Protein AF-0000000074845805 (afdb_homodimer)

Structure (mmCIF, N/CA/C/O backbone):
data_AF-0000000074845805-model_v1
#
loop_
_entity.id
_entity.type
_entity.pdbx_description
1 polymer 'Ubiquitin-associated and SH3 domain-containing protein B'
#
loop_
_atom_site.group_PDB
_atom_site.id
_atom_site.type_symbol
_atom_site.label_atom_id
_atom_site.label_alt_id
_atom_site.label_comp_id
_atom_site.label_asym_id
_atom_site.label_entity_id
_atom_site.label_seq_id
_atom_site.pdbx_PDB_ins_code
_atom_site.Cartn_x
_atom_site.Cartn_y
_atom_site.Cartn_z
_atom_site.occupancy
_atom_site.B_iso_or_equiv
_atom_site.auth_seq_id
_atom_site.auth_comp_id
_atom_site.auth_asym_id
_atom_site.auth_atom_id
_atom_site.pdbx_PDB_model_num
ATOM 1 N N . MET A 1 1 ? 52.688 -6.414 13.734 1 23 1 MET A N 1
ATOM 2 C CA . MET A 1 1 ? 52.406 -7.195 12.531 1 23 1 MET A CA 1
ATOM 3 C C . MET A 1 1 ? 51.062 -6.77 11.922 1 23 1 MET A C 1
ATOM 5 O O . MET A 1 1 ? 50.031 -6.793 12.594 1 23 1 MET A O 1
ATOM 9 N N . ALA A 1 2 ? 51.062 -5.871 10.914 1 24.7 2 ALA A N 1
ATOM 10 C CA . ALA A 1 2 ? 50.094 -5.07 10.156 1 24.7 2 ALA A CA 1
ATOM 11 C C . ALA A 1 2 ? 49.094 -5.961 9.438 1 24.7 2 ALA A C 1
ATOM 13 O O . ALA A 1 2 ? 49.438 -6.668 8.492 1 24.7 2 ALA A O 1
ATOM 14 N N . GLU A 1 3 ? 48.219 -6.641 10.156 1 24.05 3 GLU A N 1
ATOM 15 C CA . GLU A 1 3 ? 47.344 -7.613 9.516 1 24.05 3 GLU A CA 1
ATOM 16 C C . GLU A 1 3 ? 46.625 -7.004 8.32 1 24.05 3 GLU A C 1
ATOM 18 O O . GLU A 1 3 ? 46 -5.941 8.43 1 24.05 3 GLU A O 1
ATOM 23 N N . LYS A 1 4 ? 47.094 -7.332 7.105 1 28.72 4 LYS A N 1
ATOM 24 C CA . LYS A 1 4 ? 46.656 -7.016 5.75 1 28.72 4 LYS A CA 1
ATOM 25 C C . LYS A 1 4 ? 45.125 -7.188 5.613 1 28.72 4 LYS A C 1
ATOM 27 O O . LYS A 1 4 ? 44.594 -8.219 6.004 1 28.72 4 LYS A O 1
ATOM 32 N N . HIS A 1 5 ? 44.406 -6.055 5.574 1 28.42 5 HIS A N 1
ATOM 33 C CA . HIS A 1 5 ? 42.969 -5.891 5.316 1 28.42 5 HIS A CA 1
ATOM 34 C C . HIS A 1 5 ? 42.531 -6.727 4.121 1 28.42 5 HIS A C 1
ATOM 36 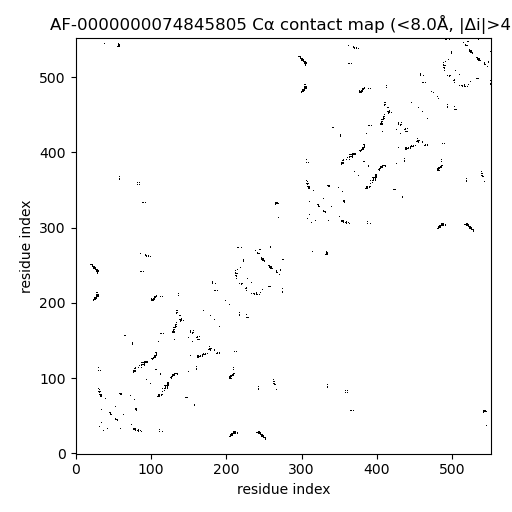O O . HIS A 1 5 ? 43.031 -6.547 3.012 1 28.42 5 HIS A O 1
ATOM 42 N N . ARG A 1 6 ? 42.219 -7.996 4.27 1 29.64 6 ARG A N 1
ATOM 43 C CA . ARG A 1 6 ? 41.688 -8.875 3.242 1 29.64 6 ARG A CA 1
ATOM 44 C C . ARG A 1 6 ? 40.625 -8.156 2.398 1 29.64 6 ARG A C 1
ATOM 46 O O . ARG A 1 6 ? 39.781 -7.449 2.934 1 29.64 6 ARG A O 1
ATOM 53 N N . SER A 1 7 ? 41 -7.906 1.123 1 31.53 7 SER A N 1
ATOM 54 C CA . SER A 1 7 ? 40.219 -7.328 0.02 1 31.53 7 SER A CA 1
ATOM 55 C C . SER A 1 7 ? 38.844 -7.949 -0.075 1 31.53 7 SER A C 1
ATOM 57 O O . SER A 1 7 ? 38.688 -9.156 0.099 1 31.53 7 SER A O 1
ATOM 59 N N . PRO A 1 8 ? 37.781 -7.215 0.299 1 30.41 8 PRO A N 1
ATOM 60 C CA . PRO A 1 8 ? 36.469 -7.793 0.165 1 30.41 8 PRO A CA 1
ATOM 61 C C . PRO A 1 8 ? 36.25 -8.531 -1.159 1 30.41 8 PRO A C 1
ATOM 63 O O . PRO A 1 8 ? 36.625 -8.016 -2.215 1 30.41 8 PRO A O 1
ATOM 66 N N . GLN A 1 9 ? 36.375 -9.828 -1.176 1 26.66 9 GLN A N 1
ATOM 67 C CA . GLN A 1 9 ? 36.094 -10.688 -2.314 1 26.66 9 GLN A CA 1
ATOM 68 C C . GLN A 1 9 ? 34.875 -10.18 -3.084 1 26.66 9 GLN A C 1
ATOM 70 O O . GLN A 1 9 ? 33.812 -9.938 -2.494 1 26.66 9 GLN A O 1
ATOM 75 N N . LYS A 1 10 ? 35.031 -9.469 -4.203 1 30.22 10 LYS A N 1
ATOM 76 C CA . LYS A 1 10 ? 34.062 -9.195 -5.258 1 30.22 10 LYS A CA 1
ATOM 77 C C . LYS A 1 10 ? 33.094 -10.352 -5.426 1 30.22 10 LYS A C 1
ATOM 79 O O . LYS A 1 10 ? 33.5 -11.492 -5.629 1 30.22 10 LYS A O 1
ATOM 84 N N . GLU A 1 11 ? 31.984 -10.25 -4.727 1 29.97 11 GLU A N 1
ATOM 85 C CA . GLU A 1 11 ? 30.891 -11.203 -4.918 1 29.97 11 GLU A CA 1
ATOM 86 C C . GLU A 1 11 ? 30.781 -11.617 -6.383 1 29.97 11 GLU A C 1
ATOM 88 O O . GLU A 1 11 ? 30.75 -10.773 -7.277 1 29.97 11 GLU A O 1
ATOM 93 N N . SER A 1 12 ? 31.344 -12.719 -6.762 1 31.17 12 SER A N 1
ATOM 94 C CA . SER A 1 12 ? 31.344 -13.43 -8.031 1 31.17 12 SER A CA 1
ATOM 95 C C . SER A 1 12 ? 30 -13.297 -8.742 1 31.17 12 SER A C 1
ATOM 97 O O . SER A 1 12 ? 28.969 -13.648 -8.188 1 31.17 12 SER A O 1
ATOM 99 N N . GLU A 1 13 ? 29.812 -12.203 -9.422 1 34.84 13 GLU A N 1
ATOM 100 C CA . GLU A 1 13 ? 28.812 -12.312 -10.477 1 34.84 13 GLU A CA 1
ATOM 101 C C . GLU A 1 13 ? 28.875 -13.68 -11.156 1 34.84 13 GLU A C 1
ATOM 103 O O . GLU A 1 13 ? 29.891 -14.031 -11.758 1 34.84 13 GLU A O 1
ATOM 108 N N . THR A 1 14 ? 28.391 -14.641 -10.547 1 31.14 14 THR A N 1
ATOM 109 C CA . THR A 1 14 ? 28.375 -15.93 -11.234 1 31.14 14 THR A CA 1
ATOM 110 C C . THR A 1 14 ? 28.047 -15.742 -12.711 1 31.14 14 THR A C 1
ATOM 112 O O . THR A 1 14 ? 26.859 -15.688 -13.086 1 31.14 14 THR A O 1
ATOM 115 N N . LYS A 1 15 ? 28.672 -14.789 -13.375 1 34.59 15 LYS A N 1
ATOM 116 C CA . LYS A 1 15 ? 28.609 -14.898 -14.828 1 34.59 15 LYS A CA 1
ATOM 117 C C . LYS A 1 15 ? 28.938 -16.328 -15.281 1 34.59 15 LYS A C 1
ATOM 119 O O . LYS A 1 15 ? 30 -16.859 -14.945 1 34.59 15 LYS A O 1
ATOM 124 N N . THR A 1 16 ? 27.969 -17.188 -15.297 1 34.25 16 THR A N 1
ATOM 125 C CA . THR A 1 16 ? 28.422 -18.391 -15.984 1 34.25 16 THR A CA 1
ATOM 126 C C . THR A 1 16 ? 29.172 -18.031 -17.266 1 34.25 16 THR A C 1
ATOM 128 O O . THR A 1 16 ? 28.938 -16.969 -17.859 1 34.25 16 THR A O 1
ATOM 131 N N . GLU A 1 17 ? 30.281 -18.453 -17.531 1 35.81 17 GLU A N 1
ATOM 132 C CA . GLU A 1 17 ? 31.125 -18.234 -18.688 1 35.81 17 GLU A CA 1
ATOM 133 C C . GLU A 1 17 ? 30.297 -18.016 -19.953 1 35.81 17 GLU A C 1
ATOM 135 O O . GLU A 1 17 ? 30.703 -17.266 -20.844 1 35.81 17 GLU A O 1
ATOM 140 N N . ASN A 1 18 ? 29.656 -19.203 -20.547 1 37.12 18 ASN A N 1
ATOM 141 C CA . ASN A 1 18 ? 28.953 -19.109 -21.812 1 37.12 18 ASN A CA 1
ATOM 142 C C . ASN A 1 18 ? 27.688 -18.281 -21.688 1 37.12 18 ASN A C 1
ATOM 144 O O . ASN A 1 18 ? 26.984 -18.328 -20.672 1 37.12 18 ASN A O 1
ATOM 148 N N . GLY A 1 19 ? 27.391 -17.047 -22.219 1 42.91 19 GLY A N 1
ATOM 149 C CA . GLY A 1 19 ? 26.359 -16.047 -22.438 1 42.91 19 GLY A CA 1
ATOM 150 C C . GLY A 1 19 ? 24.953 -16.594 -22.281 1 42.91 19 GLY A C 1
ATOM 151 O O . GLY A 1 19 ? 23.984 -15.891 -22.547 1 42.91 19 GLY A O 1
ATOM 152 N N . ASP A 1 20 ? 24.625 -17.844 -22.641 1 50.69 20 ASP A N 1
ATOM 153 C CA . ASP A 1 20 ? 23.25 -18.312 -22.812 1 50.69 20 ASP A CA 1
ATOM 154 C C . ASP A 1 20 ? 22.531 -18.391 -21.469 1 50.69 20 ASP A C 1
ATOM 156 O O . ASP A 1 20 ? 22.859 -19.234 -20.625 1 50.69 20 ASP A O 1
ATOM 160 N N . ILE A 1 21 ? 22.172 -17.328 -20.891 1 60.56 21 ILE A N 1
ATOM 161 C CA . ILE A 1 21 ? 21.359 -17.406 -19.688 1 60.56 21 ILE A CA 1
ATOM 162 C C . ILE A 1 21 ? 20.234 -18.422 -19.891 1 60.56 21 ILE A C 1
ATOM 164 O O . ILE A 1 21 ? 19.5 -18.344 -20.859 1 60.56 21 ILE A O 1
ATOM 168 N N . GLY A 1 22 ? 20.297 -19.656 -19.266 1 80.5 22 GLY A N 1
ATOM 169 C CA . GLY A 1 22 ? 19.234 -20.656 -19.266 1 80.5 22 GLY A CA 1
ATOM 170 C C . GLY A 1 22 ? 17.875 -20.078 -18.922 1 80.5 22 GLY A C 1
ATOM 171 O O . GLY A 1 22 ? 17.75 -18.875 -18.688 1 80.5 22 GLY A O 1
ATOM 172 N N . ARG A 1 23 ? 16.766 -20.922 -19.156 1 91.38 23 ARG A N 1
ATOM 173 C CA . ARG A 1 23 ? 15.398 -20.547 -18.828 1 91.38 23 ARG A CA 1
ATOM 174 C C . ARG A 1 23 ? 15.25 -20.25 -17.344 1 91.38 23 ARG A C 1
ATOM 176 O O . ARG A 1 23 ? 15.969 -20.828 -16.516 1 91.38 23 ARG A O 1
ATOM 183 N N . ARG A 1 24 ? 14.43 -19.328 -17.047 1 96.44 24 ARG A N 1
ATOM 184 C CA . ARG A 1 24 ? 14.125 -19.016 -15.656 1 96.44 24 ARG A CA 1
ATOM 185 C C . ARG A 1 24 ? 12.664 -19.312 -15.328 1 96.44 24 ARG A C 1
ATOM 187 O O . ARG A 1 24 ? 11.789 -19.094 -16.172 1 96.44 24 ARG A O 1
ATOM 194 N N . LEU A 1 25 ? 12.469 -19.797 -14.18 1 97.94 25 LEU A N 1
ATOM 195 C CA . LEU A 1 25 ? 11.141 -19.969 -13.602 1 97.94 25 LEU A CA 1
ATOM 196 C C . LEU A 1 25 ? 10.945 -19.016 -12.414 1 97.94 25 LEU A C 1
ATOM 198 O O . LEU A 1 25 ? 11.648 -19.125 -11.414 1 97.94 25 LEU A O 1
ATOM 202 N N . PHE A 1 26 ? 10.039 -18.125 -12.602 1 98.75 26 PHE A N 1
ATOM 203 C CA . PHE A 1 26 ? 9.656 -17.234 -11.508 1 98.75 26 PHE A CA 1
ATOM 204 C C . PHE A 1 26 ? 8.398 -17.719 -10.82 1 98.75 26 PHE A C 1
ATOM 206 O O . PHE A 1 26 ? 7.461 -18.188 -11.477 1 98.75 26 PHE A O 1
ATOM 213 N N . VAL A 1 27 ? 8.352 -17.672 -9.516 1 98.81 27 VAL A N 1
ATOM 214 C CA . VAL A 1 27 ? 7.164 -17.953 -8.719 1 98.81 27 VAL A CA 1
ATOM 215 C C . VAL A 1 27 ? 6.863 -16.781 -7.793 1 98.81 27 VAL A C 1
ATOM 217 O O . VAL A 1 27 ? 7.766 -16.25 -7.137 1 98.81 27 VAL A O 1
ATOM 220 N N . MET A 1 28 ? 5.598 -16.406 -7.777 1 98.62 28 MET A N 1
ATOM 221 C CA . MET A 1 28 ? 5.227 -15.211 -7.027 1 98.62 28 MET A CA 1
ATOM 222 C C . MET A 1 28 ? 3.949 -15.445 -6.23 1 98.62 28 MET A C 1
ATOM 224 O O . MET A 1 28 ? 3.014 -16.078 -6.719 1 98.62 28 MET A O 1
ATOM 228 N N . ARG A 1 29 ? 3.922 -14.922 -5.023 1 98.81 29 ARG A N 1
ATOM 229 C CA . ARG A 1 29 ? 2.705 -14.891 -4.219 1 98.81 29 ARG A CA 1
ATOM 230 C C . ARG A 1 29 ? 1.812 -13.719 -4.625 1 98.81 29 ARG A C 1
ATOM 232 O O . ARG A 1 29 ? 2.305 -12.68 -5.059 1 98.81 29 ARG A O 1
ATOM 239 N N . HIS A 1 30 ? 0.556 -13.891 -4.492 1 98.88 30 HIS A N 1
ATOM 240 C CA . HIS A 1 30 ? -0.397 -12.82 -4.762 1 98.88 30 HIS A CA 1
ATOM 241 C C . HIS A 1 30 ? -0.175 -11.633 -3.822 1 98.88 30 HIS A C 1
ATOM 243 O O . HIS A 1 30 ? 0.586 -11.734 -2.857 1 98.88 30 HIS A O 1
ATOM 249 N N . GLY A 1 31 ? -0.845 -10.492 -4.164 1 98.81 31 GLY A N 1
ATOM 250 C CA . GLY A 1 31 ? -0.791 -9.289 -3.352 1 98.81 31 GLY A CA 1
ATOM 251 C C . GLY A 1 31 ? -1.748 -9.328 -2.174 1 98.81 31 GLY A C 1
ATOM 252 O O . GLY A 1 31 ? -2.406 -10.336 -1.931 1 98.81 31 GLY A O 1
ATOM 253 N N . GLU A 1 32 ? -1.884 -8.203 -1.445 1 98.56 32 GLU A N 1
ATOM 254 C CA . GLU A 1 32 ? -2.74 -8.078 -0.27 1 98.56 32 GLU A CA 1
ATOM 255 C C . GLU A 1 32 ? -4.203 -8.336 -0.622 1 98.56 32 GLU A C 1
ATOM 257 O O . GLU A 1 32 ? -4.691 -7.859 -1.647 1 98.56 32 GLU A O 1
ATOM 262 N N . ARG A 1 33 ? -4.809 -9.078 0.199 1 98.44 33 ARG A N 1
ATOM 263 C CA . ARG A 1 33 ? -6.184 -9.477 -0.07 1 98.44 33 ARG A CA 1
ATOM 264 C C . ARG A 1 33 ? -7.145 -8.859 0.942 1 98.44 33 ARG A C 1
ATOM 266 O O . ARG A 1 33 ? -6.766 -8.602 2.086 1 98.44 33 ARG A O 1
ATOM 273 N N . CYS A 1 34 ? -8.352 -8.695 0.605 1 98.12 34 CYS A N 1
ATOM 274 C CA . CYS A 1 34 ? -9.344 -7.945 1.366 1 98.12 34 CYS A CA 1
ATOM 275 C C . CYS A 1 34 ? -9.68 -8.648 2.676 1 98.12 34 CYS A C 1
ATOM 277 O O . CYS A 1 34 ? -9.797 -8.008 3.719 1 98.12 34 CYS A O 1
ATOM 279 N N . ASP A 1 35 ? -9.891 -9.977 2.688 1 97 35 ASP A N 1
ATOM 280 C CA . ASP A 1 35 ? -10.375 -10.68 3.871 1 97 35 ASP A CA 1
ATOM 281 C C . ASP A 1 35 ? -9.336 -10.656 4.988 1 97 35 ASP A C 1
ATOM 283 O O . ASP A 1 35 ? -9.688 -10.719 6.172 1 97 35 ASP A O 1
ATOM 287 N N . PHE A 1 36 ? -8.055 -10.633 4.602 1 96.06 36 PHE A N 1
ATOM 288 C CA . PHE A 1 36 ? -7.012 -10.523 5.613 1 96.06 36 PHE A CA 1
ATOM 289 C C . PHE A 1 36 ? -6.883 -9.078 6.102 1 96.06 36 PHE A C 1
ATOM 291 O O . PHE A 1 36 ? -6.668 -8.836 7.289 1 96.06 36 PHE A O 1
ATOM 298 N N . ALA A 1 37 ? -7.039 -8.117 5.172 1 96.56 37 ALA A N 1
ATOM 299 C CA . ALA A 1 37 ? -6.863 -6.703 5.504 1 96.56 37 ALA A CA 1
ATOM 300 C C . ALA A 1 37 ? -8.031 -6.188 6.344 1 96.56 37 ALA A C 1
ATOM 302 O O . ALA A 1 37 ? -7.844 -5.344 7.223 1 96.56 37 ALA A O 1
ATOM 303 N N . PHE A 1 38 ? -9.25 -6.707 6.121 1 96.69 38 PHE A N 1
ATOM 304 C CA . PHE A 1 38 ? -10.438 -6.098 6.715 1 96.69 38 PHE A CA 1
ATOM 305 C C . PHE A 1 38 ? -11.195 -7.109 7.562 1 96.69 38 PHE A C 1
ATOM 307 O O . PHE A 1 38 ? -12.242 -6.785 8.141 1 96.69 38 PHE A O 1
ATOM 314 N N . GLY A 1 39 ? -10.672 -8.281 7.621 1 94.31 39 GLY A N 1
ATOM 315 C CA . GLY A 1 39 ? -11.352 -9.32 8.375 1 94.31 39 GLY A CA 1
ATOM 316 C C . GLY A 1 39 ? -12.391 -10.07 7.562 1 94.31 39 GLY A C 1
ATOM 317 O O . GLY A 1 39 ? -12.797 -9.609 6.492 1 94.31 39 GLY A O 1
ATOM 318 N N . ARG A 1 40 ? -12.922 -11.133 8.047 1 88.94 40 ARG A N 1
ATOM 319 C CA . ARG A 1 40 ? -13.805 -12.055 7.332 1 88.94 40 ARG A CA 1
ATOM 320 C C . ARG A 1 40 ? -15.18 -11.445 7.125 1 88.94 40 ARG A C 1
ATOM 322 O O . ARG A 1 40 ? -15.93 -11.875 6.242 1 88.94 40 ARG A O 1
ATOM 329 N N . SER A 1 41 ? -15.484 -10.43 7.895 1 92.25 41 SER A N 1
ATOM 330 C CA . SER A 1 41 ? -16.812 -9.82 7.812 1 92.25 41 SER A CA 1
ATOM 331 C C . SER A 1 41 ? -16.844 -8.703 6.785 1 92.25 41 SER A C 1
ATOM 333 O O . SER A 1 41 ? -17.844 -7.988 6.668 1 92.25 41 SER A O 1
ATOM 335 N N . TRP A 1 42 ? -15.781 -8.586 6.012 1 95.38 42 TRP A N 1
ATOM 336 C CA . TRP A 1 42 ? -15.672 -7.449 5.105 1 95.38 42 TRP A CA 1
ATOM 337 C C . TRP A 1 42 ? -16.797 -7.465 4.07 1 95.38 42 TRP A C 1
ATOM 339 O O . TRP A 1 42 ? -17.328 -6.414 3.699 1 95.38 42 TRP A O 1
ATOM 349 N N . VAL A 1 43 ? -17.188 -8.656 3.631 1 95.81 43 VAL A N 1
ATOM 350 C CA . VAL A 1 43 ? -18.219 -8.773 2.613 1 95.81 43 VAL A CA 1
ATOM 351 C C . VAL A 1 43 ? -19.531 -8.203 3.145 1 95.81 43 VAL A C 1
ATOM 353 O O . VAL A 1 43 ? -20.203 -7.441 2.453 1 95.81 43 VAL A O 1
ATOM 356 N N . ASN A 1 44 ? -19.812 -8.531 4.379 1 94.12 44 ASN A N 1
ATOM 357 C CA . ASN A 1 44 ? -21.047 -8.039 4.988 1 94.12 44 ASN A CA 1
ATOM 358 C C . ASN A 1 44 ? -21.016 -6.531 5.191 1 94.12 44 ASN A C 1
ATOM 360 O O . ASN A 1 44 ? -22.062 -5.875 5.18 1 94.12 44 ASN A O 1
ATOM 364 N N . ARG A 1 45 ? -19.922 -6.047 5.312 1 93.31 45 ARG A N 1
ATOM 365 C CA . ARG A 1 45 ? -19.75 -4.613 5.543 1 93.31 45 ARG A CA 1
ATOM 366 C C . ARG A 1 45 ? -19.859 -3.836 4.238 1 93.31 45 ARG A C 1
ATOM 368 O O . ARG A 1 45 ? -20.344 -2.705 4.219 1 93.31 45 ARG A O 1
ATOM 375 N N . CYS A 1 46 ? -19.469 -4.441 3.178 1 96.38 46 CYS A N 1
ATOM 376 C CA . CYS A 1 46 ? -19.328 -3.703 1.928 1 96.38 46 CYS A CA 1
ATOM 377 C C . CYS A 1 46 ? -20.5 -3.959 0.996 1 96.38 46 CYS A C 1
ATOM 379 O O . CYS A 1 46 ? -20.688 -3.234 0.018 1 96.38 46 CYS A O 1
ATOM 381 N N . PHE A 1 47 ? -21.219 -5.031 1.271 1 96.75 47 PHE A N 1
ATOM 382 C CA . PHE A 1 47 ? -22.375 -5.352 0.443 1 96.75 47 PHE A CA 1
ATOM 383 C C . PHE A 1 47 ? -23.656 -5.25 1.25 1 96.75 47 PHE A C 1
ATOM 385 O O . PHE A 1 47 ? -23.703 -5.672 2.408 1 96.75 47 PHE A O 1
ATOM 392 N N . ASP A 1 48 ? -24.719 -4.719 0.607 1 95.06 48 ASP A N 1
ATOM 393 C CA . ASP A 1 48 ? -26.016 -4.719 1.257 1 95.06 48 ASP A CA 1
ATOM 394 C C . ASP A 1 48 ? -26.797 -5.988 0.921 1 95.06 48 ASP A C 1
ATOM 396 O O . ASP A 1 48 ? -26.281 -6.883 0.25 1 95.06 48 ASP A O 1
ATOM 400 N N . ASP A 1 49 ? -27.984 -6.074 1.391 1 91.75 49 ASP A N 1
ATOM 401 C CA . ASP A 1 49 ? -28.781 -7.289 1.254 1 91.75 49 ASP A CA 1
ATOM 402 C C . ASP A 1 49 ? -29.125 -7.559 -0.209 1 91.75 49 ASP A C 1
ATOM 404 O O . ASP A 1 49 ? -29.406 -8.695 -0.589 1 91.75 49 ASP A O 1
ATOM 408 N N . LYS A 1 50 ? -29.125 -6.5 -1.052 1 93.06 50 LYS A N 1
ATOM 409 C CA . LYS A 1 50 ? -29.453 -6.637 -2.467 1 93.06 50 LYS A CA 1
ATOM 410 C C . LYS A 1 50 ? -28.203 -6.949 -3.295 1 93.06 50 LYS A C 1
ATOM 412 O O . LYS A 1 50 ? -28.297 -7.156 -4.508 1 93.06 50 LYS A O 1
ATOM 417 N N . GLY A 1 51 ? -27.031 -6.918 -2.666 1 93.31 51 GLY A N 1
ATOM 418 C CA . GLY A 1 51 ? -25.781 -7.25 -3.35 1 93.31 51 GLY A CA 1
ATOM 419 C C . GLY A 1 51 ? -25.078 -6.039 -3.92 1 93.31 51 GLY A C 1
ATOM 420 O O . GLY A 1 51 ? -24.141 -6.176 -4.711 1 93.31 51 GLY A O 1
ATOM 421 N N . ASN A 1 52 ? -25.578 -4.855 -3.518 1 95.88 52 ASN A N 1
ATOM 422 C CA . ASN A 1 52 ? -24.906 -3.641 -3.973 1 95.88 52 ASN A CA 1
ATOM 423 C C . ASN A 1 52 ? -23.625 -3.381 -3.188 1 95.88 52 ASN A C 1
ATOM 425 O O . ASN A 1 52 ? -23.609 -3.465 -1.957 1 95.88 52 ASN A O 1
ATOM 429 N N . TYR A 1 53 ? -22.641 -3.09 -3.861 1 97.69 53 TYR A N 1
ATOM 430 C CA . TYR A 1 53 ? -21.328 -2.873 -3.277 1 97.69 53 TYR A CA 1
ATOM 431 C C . TYR A 1 53 ? -21.094 -1.398 -2.967 1 97.69 53 TYR A C 1
ATOM 433 O O . TYR A 1 53 ? -21.469 -0.528 -3.76 1 97.69 53 TYR A O 1
ATOM 441 N N . THR A 1 54 ? -20.469 -1.078 -1.797 1 96.56 54 THR A N 1
ATOM 442 C CA . THR A 1 54 ? -20 0.25 -1.428 1 96.56 54 THR A CA 1
ATOM 443 C C . THR A 1 54 ? -18.547 0.192 -0.939 1 96.56 54 THR A C 1
ATOM 445 O O . THR A 1 54 ? -18.219 -0.63 -0.085 1 96.56 54 THR A O 1
ATOM 448 N N . GLN A 1 55 ? -17.766 1.038 -1.521 1 97.19 55 GLN A N 1
ATOM 449 C CA . GLN A 1 55 ? -16.375 1.117 -1.047 1 97.19 55 GLN A CA 1
ATOM 450 C C . GLN A 1 55 ? -16.297 1.826 0.302 1 97.19 55 GLN A C 1
ATOM 452 O O . GLN A 1 55 ? -16.094 3.041 0.359 1 97.19 55 GLN A O 1
ATOM 457 N N . SER A 1 56 ? -16.312 1.141 1.296 1 95.62 56 SER A N 1
ATOM 458 C CA . SER A 1 56 ? -16.391 1.698 2.643 1 95.62 56 SER A CA 1
ATOM 459 C C . SER A 1 56 ? -15.008 2.074 3.168 1 95.62 56 SER A C 1
ATOM 461 O O . SER A 1 56 ? -14.891 2.668 4.242 1 95.62 56 SER A O 1
ATOM 463 N N . ASP A 1 57 ? -14.016 1.695 2.441 1 97.69 57 ASP A N 1
ATOM 464 C CA . ASP A 1 57 ? -12.625 2.043 2.719 1 97.69 57 ASP A CA 1
ATOM 465 C C . ASP A 1 57 ? -11.836 2.246 1.424 1 97.69 57 ASP A C 1
ATOM 467 O O . ASP A 1 57 ? -12.016 1.497 0.46 1 97.69 57 ASP A O 1
ATOM 471 N N . LEU A 1 58 ? -10.891 3.182 1.463 1 97.75 58 LEU A N 1
ATOM 472 C CA . LEU A 1 58 ? -10.195 3.533 0.232 1 97.75 58 LEU A CA 1
ATOM 473 C C . LEU A 1 58 ? -9.266 2.404 -0.207 1 97.75 58 LEU A C 1
ATOM 475 O O . LEU A 1 58 ? -8.828 2.369 -1.358 1 97.75 58 LEU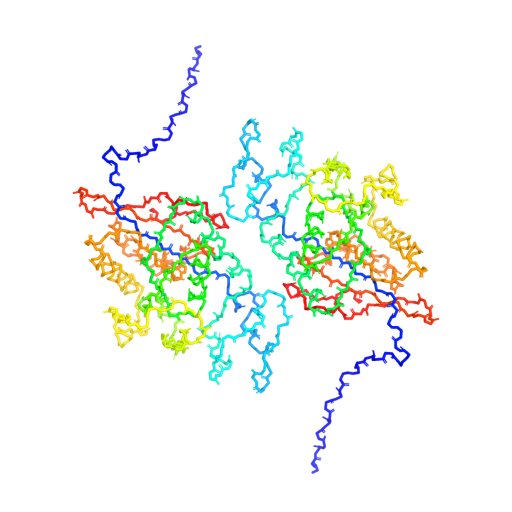 A O 1
ATOM 479 N N . ASN A 1 59 ? -8.883 1.491 0.694 1 98.12 59 ASN A N 1
ATOM 480 C CA . ASN A 1 59 ? -8.055 0.347 0.339 1 98.12 59 ASN A CA 1
ATOM 481 C C . ASN A 1 59 ? -8.891 -0.805 -0.211 1 98.12 59 ASN A C 1
ATOM 483 O O . ASN A 1 59 ? -8.344 -1.847 -0.585 1 98.12 59 ASN A O 1
ATOM 487 N N . LEU A 1 60 ? -10.211 -0.689 -0.226 1 98.06 60 LEU A N 1
ATOM 488 C CA . LEU A 1 60 ? -11.086 -1.629 -0.923 1 98.06 60 LEU A CA 1
ATOM 489 C C . LEU A 1 60 ? -11.18 -1.283 -2.406 1 98.06 60 LEU A C 1
ATOM 491 O O . LEU A 1 60 ? -11.055 -0.116 -2.785 1 98.06 60 LEU A O 1
ATOM 495 N N . PRO A 1 61 ? -11.422 -2.311 -3.219 1 97.62 61 PRO A N 1
ATOM 496 C CA . PRO A 1 61 ? -11.578 -2.006 -4.641 1 97.62 61 PRO A CA 1
ATOM 497 C C . PRO A 1 61 ? -12.711 -1.023 -4.914 1 97.62 61 PRO A C 1
ATOM 499 O O . PRO A 1 61 ? -13.75 -1.074 -4.246 1 97.62 61 PRO A O 1
ATOM 502 N N . PRO A 1 62 ? -12.484 -0.141 -5.914 1 96.44 62 PRO A N 1
ATOM 503 C CA . PRO A 1 62 ? -13.562 0.797 -6.242 1 96.44 62 PRO A CA 1
ATOM 504 C C . PRO A 1 62 ? -14.781 0.107 -6.848 1 96.44 62 PRO A C 1
ATOM 506 O O . PRO A 1 62 ? -15.891 0.63 -6.766 1 96.44 62 PRO A O 1
ATOM 509 N N . ALA A 1 63 ? -14.539 -0.981 -7.484 1 96.25 63 ALA A N 1
ATOM 510 C CA . ALA A 1 63 ? -15.594 -1.798 -8.07 1 96.25 63 ALA A CA 1
ATOM 511 C C . ALA A 1 63 ? -15.266 -3.285 -7.957 1 96.25 63 ALA A C 1
ATOM 513 O O . ALA A 1 63 ? -14.094 -3.666 -7.91 1 96.25 63 ALA A O 1
ATOM 514 N N . MET A 1 64 ? -16.281 -4.094 -7.953 1 97 64 MET A N 1
ATOM 515 C CA . MET A 1 64 ? -16.094 -5.535 -7.797 1 97 64 MET A CA 1
ATOM 516 C C . MET A 1 64 ? -16.375 -6.262 -9.109 1 97 64 MET A C 1
ATOM 518 O O . MET A 1 64 ? -17.266 -5.875 -9.867 1 97 64 MET A O 1
ATOM 522 N N . VAL A 1 65 ? -15.547 -7.281 -9.312 1 96.62 65 VAL A N 1
ATOM 523 C CA . VAL A 1 65 ? -15.859 -8.164 -10.43 1 96.62 65 VAL A CA 1
ATOM 524 C C . VAL A 1 65 ? -17.25 -8.766 -10.25 1 96.62 65 VAL A C 1
ATOM 526 O O . VAL A 1 65 ? -17.609 -9.188 -9.148 1 96.62 65 VAL A O 1
ATOM 529 N N . PRO A 1 66 ? -18 -8.789 -11.336 1 95.44 66 PRO A N 1
ATOM 530 C CA . PRO A 1 66 ? -19.359 -9.336 -11.195 1 95.44 66 PRO A CA 1
ATOM 531 C C . PRO A 1 66 ? -19.359 -10.812 -10.828 1 95.44 66 PRO A C 1
ATOM 533 O O . PRO A 1 66 ? -18.562 -11.594 -11.359 1 95.44 66 PRO A O 1
ATOM 536 N N . ARG A 1 67 ? -20.219 -11.195 -9.938 1 95.12 67 ARG A N 1
ATOM 537 C CA . ARG A 1 67 ? -20.469 -12.562 -9.508 1 95.12 67 ARG A CA 1
ATOM 538 C C . ARG A 1 67 ? -21.969 -12.82 -9.328 1 95.12 67 ARG A C 1
ATOM 540 O O . ARG A 1 67 ? -22.75 -11.883 -9.195 1 95.12 67 ARG A O 1
ATOM 547 N N . ALA A 1 68 ? -22.312 -14.117 -9.359 1 93.5 68 ALA A N 1
ATOM 548 C CA . ALA A 1 68 ? -23.703 -14.492 -9.133 1 93.5 68 ALA A CA 1
ATOM 549 C C . ALA A 1 68 ? -24.156 -14.094 -7.734 1 93.5 68 ALA A C 1
ATOM 551 O O . ALA A 1 68 ? -25.297 -13.672 -7.547 1 93.5 68 ALA A O 1
ATOM 552 N N . SER A 1 69 ? -23.25 -14.195 -6.766 1 94.56 69 SER A N 1
ATOM 553 C CA . SER A 1 69 ? -23.5 -13.812 -5.379 1 94.56 69 SER A CA 1
ATOM 554 C C . SER A 1 69 ? -22.266 -13.211 -4.734 1 94.56 69 SER A C 1
ATOM 556 O O . SER A 1 69 ? -21.156 -13.711 -4.934 1 94.56 69 SER A O 1
ATOM 558 N N . HIS A 1 70 ? -22.531 -12.117 -3.93 1 94.38 70 HIS A N 1
ATOM 559 C CA . HIS A 1 70 ? -21.406 -11.492 -3.246 1 94.38 70 HIS A CA 1
ATOM 560 C C . HIS A 1 70 ? -20.797 -12.43 -2.209 1 94.38 70 HIS A C 1
ATOM 562 O O . HIS A 1 70 ? -19.672 -12.234 -1.774 1 94.38 70 HIS A O 1
ATOM 568 N N . LYS A 1 71 ? -21.5 -13.484 -1.809 1 92.62 71 LYS A N 1
ATOM 569 C CA . LYS A 1 71 ? -21 -14.469 -0.849 1 92.62 71 LYS A CA 1
ATOM 570 C C . LYS A 1 71 ? -19.828 -15.258 -1.423 1 92.62 71 LYS A C 1
ATOM 572 O O . LYS A 1 71 ? -19.062 -15.859 -0.676 1 92.62 71 LYS A O 1
ATOM 577 N N . GLN A 1 72 ? -19.734 -15.266 -2.736 1 94.19 72 GLN A N 1
ATOM 578 C CA . GLN A 1 72 ? -18.672 -16.031 -3.391 1 94.19 72 GLN A CA 1
ATOM 579 C C . GLN A 1 72 ? -17.297 -15.383 -3.139 1 94.19 72 GLN A C 1
ATOM 581 O O . GLN A 1 72 ? -16.266 -16.031 -3.332 1 94.19 72 GLN A O 1
ATOM 586 N N . PHE A 1 73 ? -17.266 -14.094 -2.695 1 95.75 73 PHE A N 1
ATOM 587 C CA . PHE A 1 73 ? -16.016 -13.414 -2.367 1 95.75 73 PHE A CA 1
ATOM 588 C C . PHE A 1 73 ? -15.453 -13.938 -1.052 1 95.75 73 PHE A C 1
ATOM 590 O O . PHE A 1 73 ? -14.281 -13.719 -0.743 1 95.75 73 PHE A O 1
ATOM 597 N N . LEU A 1 74 ? -16.219 -14.617 -0.22 1 91.81 74 LEU A N 1
ATOM 598 C CA . LEU A 1 74 ? -15.805 -15.07 1.102 1 91.81 74 LEU A CA 1
ATOM 599 C C . LEU A 1 74 ? -14.664 -16.078 0.994 1 91.81 74 LEU A C 1
ATOM 601 O O . LEU A 1 74 ? -13.727 -16.047 1.798 1 91.81 74 LEU A O 1
ATOM 605 N N . LYS A 1 75 ? -14.68 -16.938 -0.009 1 91.38 75 LYS A N 1
ATOM 606 C CA . LYS A 1 75 ? -13.633 -17.938 -0.187 1 91.38 75 LYS A CA 1
ATOM 607 C C . LYS A 1 75 ? -12.758 -17.609 -1.396 1 91.38 75 LYS A C 1
ATOM 609 O O . LYS A 1 75 ? -11.875 -18.391 -1.765 1 91.38 75 LYS A O 1
ATOM 614 N N . ASP A 1 76 ? -13.016 -16.547 -2.012 1 95.75 76 ASP A N 1
ATOM 615 C CA . ASP A 1 76 ? -12.266 -16.078 -3.168 1 95.75 76 ASP A CA 1
ATOM 616 C C . ASP A 1 76 ? -12.094 -14.555 -3.135 1 95.75 76 ASP A C 1
ATOM 618 O O . ASP A 1 76 ? -12.562 -13.859 -4.035 1 95.75 76 ASP A O 1
ATOM 622 N N . SER A 1 77 ? -11.414 -14.125 -2.121 1 96.88 77 SER A N 1
ATOM 623 C CA . SER A 1 77 ? -11.273 -12.711 -1.801 1 96.88 77 SER A CA 1
ATOM 624 C C . SER A 1 77 ? -10.461 -11.984 -2.865 1 96.88 77 SER A C 1
ATOM 626 O O . SER A 1 77 ? -9.453 -12.508 -3.348 1 96.88 77 SER A O 1
ATOM 628 N N . PRO A 1 78 ? -10.875 -10.797 -3.256 1 98.31 78 PRO A N 1
ATOM 629 C CA . PRO A 1 78 ? -10.102 -9.977 -4.195 1 98.31 78 PRO A CA 1
ATOM 630 C C . PRO A 1 78 ? -8.914 -9.289 -3.533 1 98.31 78 PRO A C 1
ATOM 632 O O . PRO A 1 78 ? -8.742 -9.383 -2.314 1 98.31 78 PRO A O 1
ATOM 635 N N . LEU A 1 79 ? -8.125 -8.672 -4.367 1 98.75 79 LEU A N 1
ATOM 636 C CA . LEU A 1 79 ? -7.043 -7.82 -3.889 1 98.75 79 LEU A CA 1
ATOM 637 C C . LEU A 1 79 ? -7.594 -6.523 -3.299 1 98.75 79 LEU A C 1
ATOM 639 O O . LEU A 1 79 ? -8.656 -6.055 -3.707 1 98.75 79 LEU A O 1
ATOM 643 N N . THR A 1 80 ? -6.879 -5.992 -2.334 1 98.56 80 THR A N 1
ATOM 644 C CA . THR A 1 80 ? -7.066 -4.598 -1.948 1 98.56 80 THR A CA 1
ATOM 645 C C . THR A 1 80 ? -6.406 -3.664 -2.961 1 98.56 80 THR A C 1
ATOM 647 O O . THR A 1 80 ? -5.727 -4.117 -3.883 1 98.56 80 THR A O 1
ATOM 650 N N . GLU A 1 81 ? -6.625 -2.379 -2.793 1 98.44 81 GLU A N 1
ATOM 651 C CA . GLU A 1 81 ? -5.918 -1.413 -3.629 1 98.44 81 GLU A CA 1
ATOM 652 C C . GLU A 1 81 ? -4.414 -1.468 -3.385 1 98.44 81 GLU A C 1
ATOM 654 O O . GLU A 1 81 ? -3.621 -1.317 -4.316 1 98.44 81 GLU A O 1
ATOM 659 N N . ILE A 1 82 ? -4.02 -1.65 -2.225 1 98.31 82 ILE A N 1
ATOM 660 C CA . ILE A 1 82 ? -2.604 -1.806 -1.91 1 98.31 82 ILE A CA 1
ATOM 661 C C . ILE A 1 82 ? -2.061 -3.064 -2.584 1 98.31 82 ILE A C 1
ATOM 663 O O . ILE A 1 82 ? -0.952 -3.057 -3.127 1 98.31 82 ILE A O 1
ATOM 667 N N . GLY A 1 83 ? -2.824 -4.141 -2.525 1 98.69 83 GLY A N 1
ATOM 668 C CA . GLY A 1 83 ? -2.426 -5.355 -3.221 1 98.69 83 GLY A CA 1
ATOM 669 C C . GLY A 1 83 ? -2.211 -5.148 -4.707 1 98.69 83 GLY A C 1
ATOM 670 O O . GLY A 1 83 ? -1.255 -5.676 -5.281 1 98.69 83 GLY A O 1
ATOM 671 N N . ARG A 1 84 ? -3.146 -4.43 -5.297 1 98.5 84 ARG A N 1
ATOM 672 C CA . ARG A 1 84 ? -3.012 -4.098 -6.711 1 98.5 84 ARG A CA 1
ATOM 673 C C . ARG A 1 84 ? -1.732 -3.309 -6.969 1 98.5 84 ARG A C 1
ATOM 675 O O . ARG A 1 84 ? -1.026 -3.561 -7.945 1 98.5 84 ARG A O 1
ATOM 682 N N . PHE A 1 85 ? -1.488 -2.387 -6.125 1 98.25 85 PHE A N 1
ATOM 683 C CA . PHE A 1 85 ? -0.288 -1.564 -6.223 1 98.25 85 PHE A CA 1
ATOM 684 C C . PHE A 1 85 ? 0.967 -2.422 -6.113 1 98.25 85 PHE A C 1
ATOM 686 O O . PHE A 1 85 ? 1.912 -2.25 -6.887 1 98.25 85 PHE A O 1
ATOM 693 N N . GLN A 1 86 ? 1.011 -3.295 -5.176 1 98.38 86 GLN A N 1
ATOM 694 C CA . GLN A 1 86 ? 2.137 -4.203 -4.996 1 98.38 86 GLN A CA 1
ATOM 695 C C . GLN A 1 86 ? 2.416 -4.996 -6.27 1 98.38 86 GLN A C 1
ATOM 697 O O . GLN A 1 86 ? 3.562 -5.082 -6.715 1 98.38 86 GLN A O 1
ATOM 702 N N . ALA A 1 87 ? 1.375 -5.531 -6.836 1 98.81 87 ALA A N 1
ATOM 703 C CA . ALA A 1 87 ? 1.497 -6.34 -8.047 1 98.81 87 ALA A CA 1
ATOM 704 C C . ALA A 1 87 ? 2.008 -5.504 -9.211 1 98.81 87 ALA A C 1
ATOM 706 O O . ALA A 1 87 ? 2.939 -5.906 -9.914 1 98.81 87 ALA A O 1
ATOM 707 N N . ARG A 1 88 ? 1.406 -4.352 -9.367 1 98.56 88 ARG A N 1
ATOM 708 C CA . ARG A 1 88 ? 1.818 -3.473 -10.461 1 98.56 88 ARG A CA 1
ATOM 709 C C . ARG A 1 88 ? 3.27 -3.037 -10.289 1 98.56 88 ARG A C 1
ATOM 711 O O . ARG A 1 88 ? 4.027 -2.99 -11.266 1 98.56 88 ARG A O 1
ATOM 718 N N . SER A 1 89 ? 3.627 -2.717 -9.07 1 98.12 89 SER A N 1
ATOM 719 C CA . SER A 1 89 ? 5 -2.32 -8.781 1 98.12 89 SER A CA 1
ATOM 720 C C . SER A 1 89 ? 5.988 -3.422 -9.148 1 98.12 89 SER A C 1
ATOM 722 O O . SER A 1 89 ? 7.086 -3.143 -9.641 1 98.12 89 SER A O 1
ATOM 724 N N . THR A 1 90 ? 5.598 -4.656 -8.93 1 98.56 90 THR A N 1
ATOM 725 C CA . THR A 1 90 ? 6.426 -5.793 -9.312 1 98.56 90 THR A CA 1
ATOM 726 C C . THR A 1 90 ? 6.605 -5.836 -10.828 1 98.56 90 THR A C 1
ATOM 728 O O . THR A 1 90 ? 7.723 -6.012 -11.32 1 98.56 90 THR A O 1
ATOM 731 N N . GLY A 1 91 ? 5.508 -5.668 -11.562 1 98.69 91 GLY A N 1
ATOM 732 C CA . GLY A 1 91 ? 5.59 -5.609 -13.016 1 98.69 91 GLY A CA 1
ATOM 733 C C . GLY A 1 91 ? 6.477 -4.492 -13.516 1 98.69 91 GLY A C 1
ATOM 734 O O . GLY A 1 91 ? 7.297 -4.699 -14.414 1 98.69 91 GLY A O 1
ATOM 735 N N . ASP A 1 92 ? 6.32 -3.305 -12.945 1 98.25 92 ASP A N 1
ATOM 736 C CA . ASP A 1 92 ? 7.152 -2.16 -13.305 1 98.25 92 ASP A CA 1
ATOM 737 C C . ASP A 1 92 ? 8.633 -2.473 -13.102 1 98.25 92 ASP A C 1
ATOM 739 O O . ASP A 1 92 ? 9.469 -2.111 -13.93 1 98.25 92 ASP A O 1
ATOM 743 N N . ALA A 1 93 ? 8.883 -3.086 -11.992 1 98.19 93 ALA A N 1
ATOM 744 C CA . ALA A 1 93 ? 10.273 -3.418 -11.672 1 98.19 93 ALA A CA 1
ATOM 745 C C . ALA A 1 93 ? 10.844 -4.402 -12.688 1 98.19 93 ALA A C 1
ATOM 747 O O . ALA A 1 93 ? 12 -4.27 -13.102 1 98.19 93 ALA A O 1
ATOM 748 N N . LEU A 1 94 ? 10.062 -5.383 -13.039 1 98.38 94 LEU A N 1
ATOM 749 C CA . LEU A 1 94 ? 10.492 -6.344 -14.055 1 98.38 94 LEU A CA 1
ATOM 750 C C . LEU A 1 94 ? 10.781 -5.648 -15.375 1 98.38 94 LEU A C 1
ATOM 752 O O . LEU A 1 94 ? 11.797 -5.922 -16.016 1 98.38 94 LEU A O 1
ATOM 756 N N . GLN A 1 95 ? 9.898 -4.777 -15.766 1 98.19 95 GLN A N 1
ATOM 757 C CA . GLN A 1 95 ? 10.086 -4.02 -17 1 98.19 95 GLN A CA 1
ATOM 758 C C . GLN A 1 95 ? 11.383 -3.221 -16.953 1 98.19 95 GLN A C 1
ATOM 760 O O . GLN A 1 95 ? 12.164 -3.25 -17.906 1 98.19 95 GLN A O 1
ATOM 765 N N . ARG A 1 96 ? 11.617 -2.539 -15.875 1 97.06 96 ARG A N 1
ATOM 766 C CA . ARG A 1 96 ? 12.812 -1.721 -15.727 1 97.06 96 ARG A CA 1
ATOM 767 C C . ARG A 1 96 ? 14.07 -2.582 -15.758 1 97.06 96 ARG A C 1
ATOM 769 O O . ARG A 1 96 ? 15.117 -2.145 -16.234 1 97.06 96 ARG A O 1
ATOM 776 N N . ALA A 1 97 ? 13.922 -3.783 -15.258 1 96.94 97 ALA A N 1
ATOM 777 C CA . ALA A 1 97 ? 15.055 -4.707 -15.219 1 96.94 97 ALA A CA 1
ATOM 778 C C . ALA A 1 97 ? 15.273 -5.363 -16.578 1 96.94 97 ALA A C 1
ATOM 780 O O . ALA A 1 97 ? 16.188 -6.176 -16.75 1 96.94 97 ALA A O 1
ATOM 781 N N . GLY A 1 98 ? 14.406 -5.098 -17.5 1 96.5 98 GLY A N 1
ATOM 782 C CA . GLY A 1 98 ? 14.523 -5.664 -18.844 1 96.5 98 GLY A CA 1
ATOM 783 C C . GLY A 1 98 ? 14.031 -7.094 -18.938 1 96.5 98 GLY A C 1
ATOM 784 O O . GLY A 1 98 ? 14.438 -7.84 -19.828 1 96.5 98 GLY A O 1
ATOM 785 N N . VAL A 1 99 ? 13.242 -7.504 -17.984 1 96.5 99 VAL A N 1
ATOM 786 C CA . VAL A 1 99 ? 12.711 -8.859 -17.969 1 96.5 99 VAL A CA 1
ATOM 787 C C . VAL A 1 99 ? 11.352 -8.898 -18.672 1 96.5 99 VAL A C 1
ATOM 789 O O . VAL A 1 99 ? 10.43 -8.18 -18.281 1 96.5 99 VAL A O 1
ATOM 792 N N . ASP A 1 100 ? 11.273 -9.68 -19.672 1 94.56 100 ASP A N 1
ATOM 793 C CA . ASP A 1 100 ? 10.047 -9.82 -20.438 1 94.56 100 ASP A CA 1
ATOM 794 C C . ASP A 1 100 ? 9.477 -11.234 -20.312 1 94.56 100 ASP A C 1
ATOM 796 O O . ASP A 1 100 ? 9.938 -12.156 -20.984 1 94.56 100 ASP A O 1
ATOM 800 N N . ILE A 1 101 ? 8.484 -11.398 -19.531 1 97.06 101 ILE A N 1
ATOM 801 C CA . ILE A 1 101 ? 7.879 -12.711 -19.312 1 97.06 101 ILE A CA 1
ATOM 802 C C . ILE A 1 101 ? 6.633 -12.852 -20.188 1 97.06 101 ILE A C 1
ATOM 804 O O . ILE A 1 101 ? 5.68 -12.078 -20.047 1 97.06 101 ILE A O 1
ATOM 808 N N . GLN A 1 102 ? 6.656 -13.883 -20.938 1 94.56 102 GLN A N 1
ATOM 809 C CA . GLN A 1 102 ? 5.535 -14.078 -21.859 1 94.56 102 GLN A CA 1
ATOM 810 C C . GLN A 1 102 ? 4.699 -15.289 -21.438 1 94.56 102 GLN A C 1
ATOM 812 O O . GLN A 1 102 ? 3.529 -15.398 -21.828 1 94.56 102 GLN A O 1
ATOM 817 N N . HIS A 1 103 ? 5.305 -16.234 -20.766 1 97.31 103 HIS A N 1
ATOM 818 C CA . HIS A 1 103 ? 4.594 -17.422 -20.297 1 97.31 103 HIS A CA 1
ATOM 819 C C . HIS A 1 103 ? 4.16 -17.281 -18.844 1 97.31 103 HIS A C 1
ATOM 821 O O . HIS A 1 103 ? 4.988 -17.375 -17.938 1 97.31 103 HIS A O 1
ATOM 827 N N . ILE A 1 104 ? 2.838 -17.125 -18.672 1 98.69 104 ILE A N 1
ATOM 828 C CA . ILE A 1 104 ? 2.326 -16.828 -17.328 1 98.69 104 ILE A CA 1
ATOM 829 C C . ILE A 1 104 ? 1.244 -17.844 -16.969 1 98.69 104 ILE A C 1
ATOM 831 O O . ILE A 1 104 ? 0.28 -18.031 -17.703 1 98.69 104 ILE A O 1
ATOM 835 N N . TYR A 1 105 ? 1.399 -18.5 -15.883 1 98.81 105 TYR A N 1
ATOM 836 C CA . TYR A 1 105 ? 0.45 -19.453 -15.32 1 98.81 105 TYR A CA 1
ATOM 837 C C . TYR A 1 105 ? -0.03 -19 -13.945 1 98.81 105 TYR A C 1
ATOM 839 O O . TYR A 1 105 ? 0.765 -18.531 -13.125 1 98.81 105 TYR A O 1
ATOM 847 N N . VAL A 1 106 ? -1.332 -19.172 -13.719 1 98.75 106 VAL A N 1
ATOM 848 C CA . VAL A 1 106 ? -1.898 -18.484 -12.57 1 98.75 106 VAL A CA 1
ATOM 849 C C . VAL A 1 106 ? -2.898 -19.391 -11.859 1 98.75 106 VAL A C 1
ATOM 851 O O . VAL A 1 106 ? -3.689 -20.078 -12.5 1 98.75 106 VAL A O 1
ATOM 854 N N . SER A 1 107 ? -2.846 -19.391 -10.531 1 98.31 107 SER A N 1
ATOM 855 C CA . SER A 1 107 ? -3.914 -19.984 -9.727 1 98.31 107 SER A CA 1
ATOM 856 C C . SER A 1 107 ? -5.27 -19.375 -10.078 1 98.31 107 SER A C 1
ATOM 858 O O . SER A 1 107 ? -5.367 -18.188 -10.352 1 98.31 107 SER A O 1
ATOM 860 N N . PRO A 1 108 ? -6.34 -20.125 -9.977 1 96.56 108 PRO A N 1
ATOM 861 C CA . PRO A 1 108 ? -7.664 -19.609 -10.336 1 96.56 108 PRO A CA 1
ATOM 862 C C . PRO A 1 108 ? -8.203 -18.625 -9.305 1 96.56 108 PRO A C 1
ATOM 864 O O . PRO A 1 108 ? -9.211 -17.953 -9.555 1 96.56 108 PRO A O 1
ATOM 867 N N . SER A 1 109 ? -7.637 -18.531 -8.156 1 97.56 109 SER A N 1
ATOM 868 C CA . SER A 1 109 ? -8.094 -17.578 -7.164 1 97.56 109 SER A CA 1
ATOM 869 C C . SER A 1 109 ? -8.117 -16.156 -7.727 1 97.56 109 SER A C 1
ATOM 871 O O . SER A 1 109 ? -7.164 -15.734 -8.391 1 97.56 109 SER A O 1
ATOM 873 N N . LEU A 1 110 ? -9.172 -15.453 -7.453 1 98.5 110 LEU A N 1
ATOM 874 C CA . LEU A 1 110 ? -9.336 -14.109 -7.992 1 98.5 110 LEU A CA 1
ATOM 875 C C . LEU A 1 110 ? -8.148 -13.227 -7.633 1 98.5 110 LEU A C 1
ATOM 877 O O . LEU A 1 110 ? -7.66 -12.469 -8.469 1 98.5 110 LEU A O 1
ATOM 881 N N . ARG A 1 111 ? -7.691 -13.305 -6.387 1 98.75 111 ARG A N 1
ATOM 882 C CA . ARG A 1 111 ? -6.562 -12.492 -5.941 1 98.75 111 ARG A CA 1
ATOM 883 C C . ARG A 1 111 ? -5.312 -12.805 -6.762 1 98.75 111 ARG A C 1
ATOM 885 O O . ARG A 1 111 ? -4.496 -11.914 -7.012 1 98.75 111 ARG A O 1
ATOM 892 N N . CYS A 1 112 ? -5.125 -14.008 -7.211 1 98.88 112 CYS A N 1
ATOM 893 C CA . CYS A 1 112 ? -3.988 -14.375 -8.047 1 98.88 112 CYS A CA 1
ATOM 894 C C . CYS A 1 112 ? -4.164 -13.852 -9.469 1 98.88 112 CYS A C 1
ATOM 896 O O . CYS A 1 112 ? -3.217 -13.336 -10.062 1 98.88 112 CYS A O 1
ATOM 898 N N . VAL A 1 113 ? -5.363 -13.984 -9.969 1 98.88 113 VAL A N 1
ATOM 899 C CA . VAL A 1 113 ? -5.672 -13.484 -11.305 1 98.88 113 VAL A CA 1
ATOM 900 C C . VAL A 1 113 ? -5.441 -11.977 -11.359 1 98.88 113 VAL A C 1
ATOM 902 O O . VAL A 1 113 ? -4.793 -11.477 -12.273 1 98.88 113 VAL A O 1
ATOM 905 N N . GLN A 1 114 ? -5.93 -11.305 -10.352 1 98.88 114 GLN A N 1
ATOM 906 C CA . GLN A 1 114 ? -5.754 -9.859 -10.281 1 98.88 114 GLN A CA 1
ATOM 907 C C . GLN A 1 114 ? -4.277 -9.492 -10.148 1 98.88 114 GLN A C 1
ATOM 909 O O . GLN A 1 114 ? -3.816 -8.516 -10.75 1 98.88 114 GLN A O 1
ATOM 914 N N . THR A 1 115 ? -3.57 -10.242 -9.344 1 98.94 115 THR A N 1
ATOM 915 C CA . THR A 1 115 ? -2.139 -10.008 -9.188 1 98.94 115 THR A CA 1
ATOM 916 C C . THR A 1 115 ? -1.426 -10.141 -10.531 1 98.94 115 THR A C 1
ATOM 918 O O . THR A 1 115 ? -0.679 -9.242 -10.93 1 98.94 115 THR A O 1
ATOM 921 N N . ALA A 1 116 ? -1.682 -11.203 -11.211 1 98.88 116 ALA A N 1
ATOM 922 C CA . ALA A 1 116 ? -1.05 -11.43 -12.508 1 98.88 116 ALA A CA 1
ATOM 923 C C . ALA A 1 116 ? -1.407 -10.32 -13.492 1 98.88 116 ALA A C 1
ATOM 925 O O . ALA A 1 116 ? -0.552 -9.852 -14.25 1 98.88 116 ALA A O 1
ATOM 926 N N . GLN A 1 117 ? -2.654 -9.914 -13.477 1 98.81 117 GLN A N 1
ATOM 927 C CA . GLN A 1 117 ? -3.104 -8.844 -14.352 1 98.81 117 GLN A CA 1
ATOM 928 C C . GLN A 1 117 ? -2.287 -7.574 -14.133 1 98.81 117 GLN A C 1
ATOM 930 O O . GLN A 1 117 ? -1.814 -6.961 -15.094 1 98.81 117 GLN A O 1
ATOM 935 N N . HIS A 1 118 ? -2.141 -7.191 -12.914 1 98.69 118 HIS A N 1
ATOM 936 C CA . HIS A 1 118 ? -1.438 -5.953 -12.609 1 98.69 118 HIS A CA 1
ATOM 937 C C . HIS A 1 118 ? 0.06 -6.09 -12.867 1 98.69 118 HIS A C 1
ATOM 939 O O . HIS A 1 118 ? 0.723 -5.121 -13.242 1 98.69 118 HIS A O 1
ATOM 945 N N . VAL A 1 119 ? 0.636 -7.324 -12.688 1 98.81 119 VAL A N 1
ATOM 946 C CA . VAL A 1 119 ? 2.021 -7.57 -13.07 1 98.81 119 VAL A CA 1
ATOM 947 C C . VAL A 1 119 ? 2.178 -7.367 -14.578 1 98.81 119 VAL A C 1
ATOM 949 O O . VAL A 1 119 ? 3.111 -6.695 -15.023 1 98.81 119 VAL A O 1
ATOM 952 N N . ILE A 1 120 ? 1.256 -7.945 -15.352 1 98.69 120 ILE A N 1
ATOM 953 C CA . ILE A 1 120 ? 1.28 -7.812 -16.797 1 98.69 120 ILE A CA 1
ATOM 954 C C . ILE A 1 120 ? 1.203 -6.34 -17.188 1 98.69 120 ILE A C 1
ATOM 956 O O . ILE A 1 120 ? 1.967 -5.875 -18.047 1 98.69 120 ILE A O 1
ATOM 960 N N . GLU A 1 121 ? 0.277 -5.609 -16.578 1 98.31 121 GLU A N 1
ATOM 961 C CA . GLU A 1 121 ? 0.137 -4.18 -16.844 1 98.31 121 GLU A CA 1
ATOM 962 C C . GLU A 1 121 ? 1.438 -3.436 -16.547 1 98.31 121 GLU A C 1
ATOM 964 O O . GLU A 1 121 ? 1.84 -2.555 -17.312 1 98.31 121 GLU A O 1
ATOM 969 N N . GLY A 1 122 ? 2.072 -3.762 -15.461 1 98.38 122 GLY A N 1
ATOM 970 C CA . GLY A 1 122 ? 3.342 -3.143 -15.117 1 98.38 122 GLY A CA 1
ATOM 971 C C . GLY A 1 122 ? 4.449 -3.467 -16.109 1 98.38 122 GLY A C 1
ATOM 972 O O . GLY A 1 122 ? 5.254 -2.6 -16.453 1 98.38 122 GLY A O 1
ATOM 973 N N . MET A 1 123 ? 4.449 -4.703 -16.484 1 98.06 123 MET A N 1
ATOM 974 C CA . MET A 1 123 ? 5.461 -5.109 -17.469 1 98.06 123 MET A CA 1
ATOM 975 C C . MET A 1 123 ? 5.246 -4.398 -18.797 1 98.06 123 MET A C 1
ATOM 977 O O . MET A 1 123 ? 6.188 -4.242 -19.578 1 98.06 123 MET A O 1
ATOM 981 N N . GLY A 1 124 ? 4.012 -4.035 -19.047 1 97 124 GLY A N 1
ATOM 982 C CA . GLY A 1 124 ? 3.697 -3.275 -20.234 1 97 124 GLY A CA 1
ATOM 983 C C . GLY A 1 124 ? 3.711 -4.117 -21.5 1 97 124 GLY A C 1
ATOM 984 O O . GLY A 1 124 ? 3.955 -3.604 -22.594 1 97 124 GLY A O 1
ATOM 985 N N . ASN A 1 125 ? 3.535 -5.418 -21.344 1 92.88 125 ASN A N 1
ATOM 986 C CA . ASN A 1 125 ? 3.488 -6.27 -22.516 1 92.88 125 ASN A CA 1
ATOM 987 C C . ASN A 1 125 ? 2.092 -6.848 -22.734 1 92.88 125 ASN A C 1
ATOM 989 O O . ASN A 1 125 ? 1.125 -6.395 -22.125 1 92.88 125 ASN A O 1
ATOM 993 N N . ASN A 1 126 ? 1.981 -7.77 -23.688 1 93.81 126 ASN A N 1
ATOM 994 C CA . ASN A 1 126 ? 0.673 -8.281 -24.094 1 93.81 126 ASN A CA 1
ATOM 995 C C . ASN A 1 126 ? 0.509 -9.75 -23.719 1 93.81 126 ASN A C 1
ATOM 997 O O . ASN A 1 126 ? -0.236 -10.484 -24.375 1 93.81 126 ASN A O 1
ATOM 1001 N N . ALA A 1 127 ? 1.229 -10.148 -22.688 1 96.94 127 ALA A N 1
ATOM 1002 C CA . ALA A 1 127 ? 1.139 -11.547 -22.266 1 96.94 127 ALA A CA 1
ATOM 1003 C C . ALA A 1 127 ? -0.276 -11.891 -21.812 1 96.94 127 ALA A C 1
ATOM 1005 O O . ALA A 1 127 ? -0.991 -11.031 -21.281 1 96.94 127 ALA A O 1
ATOM 1006 N N . THR A 1 128 ? -0.658 -13.086 -22.094 1 98 128 THR A N 1
ATOM 1007 C CA . THR A 1 128 ? -1.896 -13.633 -21.547 1 98 128 THR A CA 1
ATOM 1008 C C . THR A 1 128 ? -1.603 -14.68 -20.469 1 98 128 THR A C 1
ATOM 1010 O O . THR A 1 128 ? -0.57 -15.352 -20.531 1 98 128 THR A O 1
ATOM 1013 N N . MET A 1 129 ? -2.498 -14.742 -19.547 1 98.44 129 MET A N 1
ATOM 1014 C CA . MET A 1 129 ? -2.256 -15.703 -18.469 1 98.44 129 MET A CA 1
ATOM 1015 C C . MET A 1 129 ? -3.084 -16.969 -18.672 1 98.44 129 MET A C 1
ATOM 1017 O O . MET A 1 129 ? -4.227 -16.891 -19.141 1 98.44 129 MET A O 1
ATOM 1021 N N . CYS A 1 130 ? -2.518 -18.094 -18.344 1 98.5 130 CYS A N 1
ATOM 1022 C CA . CYS A 1 130 ? -3.146 -19.406 -18.344 1 98.5 130 CYS A CA 1
ATOM 1023 C C . CYS A 1 130 ? -3.584 -19.812 -16.953 1 98.5 130 CYS A C 1
ATOM 1025 O O . CYS A 1 130 ? -2.758 -19.906 -16.031 1 98.5 130 CYS A O 1
ATOM 1027 N N . ILE A 1 131 ? -4.867 -20.062 -16.812 1 97.94 131 ILE A N 1
ATOM 1028 C CA . ILE A 1 131 ? -5.379 -20.453 -15.492 1 97.94 131 ILE A CA 1
ATOM 1029 C C . ILE A 1 131 ? -5.094 -21.938 -15.242 1 97.94 131 ILE A C 1
ATOM 1031 O O . ILE A 1 131 ? -5.449 -22.781 -16.062 1 97.94 131 ILE A O 1
ATOM 1035 N N . GLU A 1 132 ? -4.461 -22.219 -14.125 1 97.5 132 GLU A N 1
ATOM 1036 C CA . GLU A 1 132 ? -4.125 -23.594 -13.727 1 97.5 132 GLU A CA 1
ATOM 1037 C C . GLU A 1 132 ? -4.664 -23.906 -12.328 1 97.5 132 GLU A C 1
ATOM 1039 O O . GLU A 1 132 ? -4.051 -23.531 -11.328 1 97.5 132 GLU A O 1
ATOM 1044 N N . PRO A 1 133 ? -5.719 -24.641 -12.211 1 94.38 133 PRO A N 1
ATOM 1045 C CA . PRO A 1 133 ? -6.297 -24.984 -10.906 1 94.38 133 PRO A CA 1
ATOM 1046 C C . PRO A 1 133 ? -5.305 -25.688 -9.984 1 94.38 133 PRO A C 1
ATOM 1048 O O . PRO A 1 133 ? -5.387 -25.547 -8.758 1 94.38 133 PRO A O 1
ATOM 1051 N N . THR A 1 134 ? -4.332 -26.375 -10.539 1 92.94 134 THR A N 1
ATOM 1052 C CA . THR A 1 134 ? -3.324 -27.094 -9.773 1 92.94 134 THR A CA 1
ATOM 1053 C C . THR A 1 134 ? -2.434 -26.125 -9 1 92.94 134 THR A C 1
ATOM 1055 O O . THR A 1 134 ? -1.774 -26.516 -8.031 1 92.94 134 THR A O 1
ATOM 1058 N N . ALA A 1 135 ? -2.418 -24.875 -9.383 1 96.81 135 ALA A N 1
ATOM 1059 C CA . ALA A 1 135 ? -1.591 -23.875 -8.727 1 96.81 135 ALA A CA 1
ATOM 1060 C C . ALA A 1 135 ? -2.283 -23.312 -7.484 1 96.81 135 ALA A C 1
ATOM 1062 O O . ALA A 1 135 ? -1.737 -22.453 -6.797 1 96.81 135 ALA A O 1
ATOM 1063 N N . PHE A 1 136 ? -3.465 -23.859 -7.156 1 95.44 136 PHE A N 1
ATOM 1064 C CA . PHE A 1 136 ? -4.203 -23.406 -5.984 1 95.44 136 PHE A CA 1
ATOM 1065 C C . PHE A 1 136 ? -3.479 -23.797 -4.703 1 95.44 136 PHE A C 1
ATOM 1067 O O . PHE A 1 136 ? -2.496 -24.547 -4.746 1 95.44 136 PHE A O 1
ATOM 1074 N N . GLU A 1 137 ? -3.984 -23.266 -3.572 1 94.81 137 GLU A N 1
ATOM 1075 C CA . GLU A 1 137 ? -3.377 -23.516 -2.268 1 94.81 137 GLU A CA 1
ATOM 1076 C C . GLU A 1 137 ? -3.674 -24.938 -1.777 1 94.81 137 GLU A C 1
ATOM 1078 O O . GLU A 1 137 ? -4.305 -25.719 -2.484 1 94.81 137 GLU A O 1
ATOM 1083 N N . TRP A 1 138 ? -3.059 -25.25 -0.645 1 94.5 138 TRP A N 1
ATOM 1084 C CA . TRP A 1 138 ? -3.238 -26.578 -0.076 1 94.5 138 TRP A CA 1
ATOM 1085 C C . TRP A 1 138 ? -4.711 -26.859 0.209 1 94.5 138 TRP A C 1
ATOM 1087 O O . TRP A 1 138 ? -5.355 -26.109 0.948 1 94.5 138 TRP A O 1
ATOM 1097 N N . PHE A 1 139 ? -5.195 -27.875 -0.284 1 90.31 139 PHE A N 1
ATOM 1098 C CA . PHE A 1 139 ? -6.617 -28.203 -0.18 1 90.31 139 PHE A CA 1
ATOM 1099 C C . PHE A 1 139 ? -6.977 -28.609 1.241 1 90.31 139 PHE A C 1
ATOM 1101 O O . PHE A 1 139 ? -8.148 -28.594 1.622 1 90.31 139 PHE A O 1
ATOM 1108 N N . GLY A 1 140 ? -6.012 -29.016 2.012 1 87.75 140 GLY A N 1
ATOM 1109 C CA . GLY A 1 140 ? -6.258 -29.344 3.404 1 87.75 140 GLY A CA 1
ATOM 1110 C C . GLY A 1 140 ? -6.887 -28.219 4.191 1 87.75 140 GLY A C 1
ATOM 1111 O O . GLY A 1 140 ? -7.516 -28.438 5.227 1 87.75 140 GLY A O 1
ATOM 1112 N N . TRP A 1 141 ? -6.738 -27.031 3.721 1 88.25 141 TRP A N 1
ATOM 1113 C CA . TRP A 1 141 ? -7.305 -25.859 4.395 1 88.25 141 TRP A CA 1
ATOM 1114 C C . TRP A 1 141 ? -8.773 -25.688 4.035 1 88.25 141 TRP A C 1
ATOM 1116 O O . TRP A 1 141 ? -9.469 -24.875 4.633 1 88.25 141 TRP A O 1
ATOM 1126 N N . TYR A 1 142 ? -9.281 -26.469 3.023 1 82.56 142 TYR A N 1
ATOM 1127 C CA . TYR A 1 142 ? -10.625 -26.266 2.492 1 82.56 142 TYR A CA 1
ATOM 1128 C C . TYR A 1 142 ? -11.5 -27.5 2.736 1 82.56 142 TYR A C 1
ATOM 1130 O O . TYR A 1 142 ? -12.219 -27.938 1.839 1 82.56 142 TYR A O 1
ATOM 1138 N N . LYS A 1 143 ? -11.562 -28.094 3.822 1 73.5 143 LYS A N 1
ATOM 1139 C CA . LYS A 1 143 ? -12.219 -29.359 4.164 1 73.5 143 LYS A CA 1
ATOM 1140 C C . LYS A 1 143 ? -13.695 -29.344 3.766 1 73.5 143 LYS A C 1
ATOM 1142 O O . LYS A 1 143 ? -14.266 -30.375 3.436 1 73.5 143 LYS A O 1
ATOM 1147 N N . ASN A 1 144 ? -14.328 -28.188 3.662 1 71 144 ASN A N 1
ATOM 1148 C CA . ASN A 1 144 ? -15.773 -28.234 3.506 1 71 144 ASN A CA 1
ATOM 1149 C C . ASN A 1 144 ? -16.203 -27.828 2.102 1 71 144 ASN A C 1
ATOM 1151 O O . ASN A 1 144 ? -17.156 -28.375 1.551 1 71 144 ASN A O 1
ATOM 1155 N N . ALA A 1 145 ? -15.609 -26.891 1.54 1 76.19 145 ALA A N 1
ATOM 1156 C CA . ALA A 1 145 ? -16.078 -26.422 0.235 1 76.19 145 ALA A CA 1
ATOM 1157 C C . ALA A 1 145 ? -14.945 -25.734 -0.534 1 76.19 145 ALA A C 1
ATOM 1159 O O . ALA A 1 145 ? -14.164 -24.969 0.042 1 76.19 145 ALA A O 1
ATOM 1160 N N . MET A 1 146 ? -14.922 -26.109 -1.807 1 80.75 146 MET A N 1
ATOM 1161 C CA . MET A 1 146 ? -14.016 -25.422 -2.727 1 80.75 146 MET A CA 1
ATOM 1162 C C . MET A 1 146 ? -14.539 -24.031 -3.068 1 80.75 146 MET A C 1
ATOM 1164 O O . MET A 1 146 ? -15.75 -23.797 -3.053 1 80.75 146 MET A O 1
ATOM 1168 N N . PRO A 1 147 ? -13.609 -23.156 -3.342 1 86.06 147 PRO A N 1
ATOM 1169 C CA . PRO A 1 147 ? -14.07 -21.844 -3.807 1 86.06 147 PRO A CA 1
ATOM 1170 C C . PRO A 1 147 ? -14.812 -21.922 -5.141 1 86.06 147 PRO A C 1
ATOM 1172 O O . PRO A 1 147 ? -14.578 -22.844 -5.93 1 86.06 147 PRO A O 1
ATOM 1175 N N . ASN A 1 148 ? -15.727 -21.078 -5.273 1 90.69 148 ASN A N 1
ATOM 1176 C CA . ASN A 1 148 ? -16.359 -20.875 -6.574 1 90.69 148 ASN A CA 1
ATOM 1177 C C . ASN A 1 148 ? -15.523 -19.969 -7.469 1 90.69 148 ASN A C 1
ATOM 1179 O O . ASN A 1 148 ? -15.727 -18.75 -7.484 1 90.69 148 ASN A O 1
ATOM 1183 N N . TRP A 1 149 ? -14.672 -20.594 -8.258 1 94.06 149 TRP A N 1
ATOM 1184 C CA . TRP A 1 149 ? -13.781 -19.812 -9.109 1 94.06 149 TRP A CA 1
ATOM 1185 C C . TRP A 1 149 ? -14.523 -19.312 -10.352 1 94.06 149 TRP A C 1
ATOM 1187 O O . TRP A 1 149 ? -15.398 -19.984 -10.875 1 94.06 149 TRP A O 1
ATOM 1197 N N . LEU A 1 150 ? -14.133 -18.156 -10.781 1 96.44 150 LEU A N 1
ATOM 1198 C CA . LEU A 1 150 ? -14.617 -17.672 -12.078 1 96.44 150 LEU A CA 1
ATOM 1199 C C . LEU A 1 150 ? -13.992 -18.469 -13.219 1 96.44 150 LEU A C 1
ATOM 1201 O O . LEU A 1 150 ? -12.812 -18.812 -13.172 1 96.44 150 LEU A O 1
ATOM 1205 N N . SER A 1 151 ? -14.789 -18.734 -14.258 1 95.62 151 SER A N 1
ATOM 1206 C CA . SER A 1 151 ? -14.266 -19.438 -15.422 1 95.62 151 SER A CA 1
ATOM 1207 C C . SER A 1 151 ? -13.328 -18.531 -16.219 1 95.62 151 SER A C 1
ATOM 1209 O O . SER A 1 151 ? -13.438 -17.312 -16.172 1 95.62 151 SER A O 1
ATOM 1211 N N . PRO A 1 152 ? -12.43 -19.188 -17.016 1 97.12 152 PRO A N 1
ATOM 1212 C CA . PRO A 1 152 ? -11.555 -18.391 -17.875 1 97.12 152 PRO A CA 1
ATOM 1213 C C . PRO A 1 152 ? -12.328 -17.453 -18.797 1 97.12 152 PRO A C 1
ATOM 1215 O O . PRO A 1 152 ? -11.938 -16.297 -19 1 97.12 152 PRO A O 1
ATOM 1218 N N . LYS A 1 153 ? -13.375 -17.906 -19.359 1 97.19 153 LYS A N 1
ATOM 1219 C CA . LYS A 1 153 ? -14.188 -17.078 -20.234 1 97.19 153 LYS A CA 1
ATOM 1220 C C . LYS A 1 153 ? -14.773 -15.883 -19.484 1 97.19 153 LYS A C 1
ATOM 1222 O O . LYS A 1 153 ? -14.75 -14.758 -19.984 1 97.19 153 LYS A O 1
ATOM 1227 N N . HIS A 1 154 ? -15.289 -16.125 -18.297 1 97.56 154 HIS A N 1
ATOM 1228 C CA . HIS A 1 154 ? -15.844 -15.047 -17.5 1 97.56 154 HIS A CA 1
ATOM 1229 C C . HIS A 1 154 ? -14.773 -14.031 -17.125 1 97.56 154 HIS A C 1
ATOM 1231 O O . HIS A 1 154 ? -15.008 -12.82 -17.188 1 97.56 154 HIS A O 1
ATOM 1237 N N . LEU A 1 155 ? -13.633 -14.508 -16.766 1 98.38 155 LEU A N 1
ATOM 1238 C CA . LEU A 1 155 ? -12.516 -13.625 -16.453 1 98.38 155 LEU A CA 1
ATOM 1239 C C . LEU A 1 155 ? -12.156 -12.75 -17.641 1 98.38 155 LEU A C 1
ATOM 1241 O O . LEU A 1 155 ? -11.945 -11.547 -17.5 1 98.38 155 LEU A O 1
ATOM 1245 N N . ALA A 1 156 ? -12.094 -13.367 -18.797 1 98.38 156 ALA A N 1
ATOM 1246 C CA . ALA A 1 156 ? -11.797 -12.625 -20.016 1 98.38 156 ALA A CA 1
ATOM 1247 C C . ALA A 1 156 ? -12.859 -11.562 -20.281 1 98.38 156 ALA A C 1
ATOM 1249 O O . ALA A 1 156 ? -12.531 -10.43 -20.656 1 98.38 156 ALA A O 1
ATOM 1250 N N . ASP A 1 157 ? -14.094 -11.898 -20.078 1 97.88 157 ASP A N 1
ATOM 1251 C CA . ASP A 1 157 ? -15.203 -10.977 -20.266 1 97.88 157 ASP A CA 1
ATOM 1252 C C . ASP A 1 157 ? -15.102 -9.781 -19.328 1 97.88 157 ASP A C 1
ATOM 1254 O O . ASP A 1 157 ? -15.57 -8.688 -19.641 1 97.88 157 ASP A O 1
ATOM 1258 N N . CYS A 1 158 ? -14.5 -10.031 -18.203 1 97.31 158 CYS A N 1
ATOM 1259 C CA . CYS A 1 158 ? -14.328 -8.977 -17.203 1 97.31 158 CYS A CA 1
ATOM 1260 C C . CYS A 1 158 ? -13.117 -8.109 -17.516 1 97.31 158 CYS A C 1
ATOM 1262 O O . CYS A 1 158 ? -12.797 -7.188 -16.766 1 97.31 158 CYS A O 1
ATOM 1264 N N . GLY A 1 159 ? -12.375 -8.438 -18.531 1 96.94 159 GLY A N 1
ATOM 1265 C CA . GLY A 1 159 ? -11.297 -7.57 -18.984 1 96.94 159 GLY A CA 1
ATOM 1266 C C . GLY A 1 159 ? -9.922 -8.086 -18.625 1 96.94 159 GLY A C 1
ATOM 1267 O O . GLY A 1 159 ? -8.914 -7.43 -18.906 1 96.94 159 GLY A O 1
ATOM 1268 N N . PHE A 1 160 ? -9.805 -9.242 -18.016 1 98.44 160 PHE A N 1
ATOM 1269 C CA . PHE A 1 160 ? -8.508 -9.812 -17.688 1 98.44 160 PHE A CA 1
ATOM 1270 C C . PHE A 1 160 ? -7.848 -10.398 -18.938 1 98.44 160 PHE A C 1
ATOM 1272 O O . PHE A 1 160 ? -8.531 -10.891 -19.828 1 98.44 160 PHE A O 1
ATOM 1279 N N . ASN A 1 161 ? -6.523 -10.375 -18.969 1 98.38 161 ASN A N 1
ATOM 1280 C CA . ASN A 1 161 ? -5.758 -10.945 -20.062 1 98.38 161 ASN A CA 1
ATOM 1281 C C . ASN A 1 161 ? -5.637 -12.461 -19.938 1 98.38 161 ASN A C 1
ATOM 1283 O O . ASN A 1 161 ? -4.566 -12.977 -19.609 1 98.38 161 ASN A O 1
ATOM 1287 N N . ILE A 1 162 ? -6.711 -13.133 -20.375 1 98.69 162 ILE A N 1
ATOM 1288 C CA . ILE A 1 162 ? -6.793 -14.57 -20.188 1 98.69 162 ILE A CA 1
ATOM 1289 C C . ILE A 1 162 ? -6.602 -15.281 -21.516 1 98.69 162 ILE A C 1
ATOM 1291 O O . ILE A 1 162 ? -7.168 -14.875 -22.531 1 98.69 162 ILE A O 1
ATOM 1295 N N . ASN A 1 163 ? -5.75 -16.328 -21.516 1 98.44 163 ASN A N 1
ATOM 1296 C CA . ASN A 1 163 ? -5.746 -17.281 -22.609 1 98.44 163 ASN A CA 1
ATOM 1297 C C . ASN A 1 163 ? -6.898 -18.281 -22.5 1 98.44 163 ASN A C 1
ATOM 1299 O O . ASN A 1 163 ? -6.746 -19.344 -21.906 1 98.44 163 ASN A O 1
ATOM 1303 N N . VAL A 1 164 ? -7.953 -17.984 -23.125 1 97.56 164 VAL A N 1
ATOM 1304 C CA . VAL A 1 164 ? -9.18 -18.75 -22.953 1 97.56 164 VAL A CA 1
ATOM 1305 C C . VAL A 1 164 ? -9.039 -20.109 -23.656 1 97.56 164 VAL A C 1
ATOM 1307 O O . VAL A 1 164 ? -9.828 -21.031 -23.406 1 97.56 164 VAL A O 1
ATOM 1310 N N . GLN A 1 165 ? -8.062 -20.266 -24.516 1 96.81 165 GLN A N 1
ATOM 1311 C CA . GLN A 1 165 ? -7.859 -21.516 -25.234 1 96.81 165 GLN A CA 1
ATOM 1312 C C . GLN A 1 165 ? -6.992 -22.484 -24.438 1 96.81 165 GLN A C 1
ATOM 1314 O O . GLN A 1 165 ? -6.883 -23.672 -24.781 1 96.81 165 GLN A O 1
ATOM 1319 N N . HIS A 1 166 ? -6.41 -21.969 -23.422 1 96.69 166 HIS A N 1
ATOM 1320 C CA . HIS A 1 166 ? -5.551 -22.828 -22.609 1 96.69 166 HIS A CA 1
ATOM 1321 C C . HIS A 1 166 ? -6.355 -23.922 -21.922 1 96.69 166 HIS A C 1
ATOM 1323 O O . HIS A 1 166 ? -7.398 -23.641 -21.312 1 96.69 166 HIS A O 1
ATOM 1329 N N . LYS A 1 167 ? -5.863 -25.125 -22.047 1 94.31 167 LYS A N 1
ATOM 1330 C CA . LYS A 1 167 ? -6.395 -26.25 -21.297 1 94.31 167 LYS A CA 1
ATOM 1331 C C . LYS A 1 167 ? -5.477 -26.609 -20.125 1 94.31 167 LYS A C 1
ATOM 1333 O O . LYS A 1 167 ? -4.297 -26.906 -20.328 1 94.31 167 LYS A O 1
ATOM 1338 N N . PRO A 1 168 ? -6.039 -26.547 -18.922 1 94.75 168 PRO A N 1
ATOM 1339 C CA . PRO A 1 168 ? -5.191 -26.891 -17.781 1 94.75 168 PRO A CA 1
ATOM 1340 C C . PRO A 1 168 ? -4.516 -28.25 -17.938 1 94.75 168 PRO A C 1
ATOM 1342 O O . PRO A 1 168 ? -5.094 -29.172 -18.547 1 94.75 168 PRO A O 1
ATOM 1345 N N . PHE A 1 169 ? -3.381 -28.391 -17.391 1 91.62 169 PHE A N 1
ATOM 1346 C CA . PHE A 1 169 ? -2.613 -29.625 -17.531 1 91.62 169 PHE A CA 1
ATOM 1347 C C . PHE A 1 169 ? -3.236 -30.734 -16.703 1 91.62 169 PHE A C 1
ATOM 1349 O O . PHE A 1 169 ? -3.146 -31.906 -17.078 1 91.62 169 PHE A O 1
ATOM 1356 N N . VAL A 1 170 ? -3.732 -30.312 -15.57 1 78.88 170 VAL A N 1
ATOM 1357 C CA . VAL A 1 170 ? -4.41 -31.266 -14.695 1 78.88 170 VAL A CA 1
ATOM 1358 C C . VAL A 1 170 ? -5.859 -30.828 -14.492 1 78.88 170 VAL A C 1
ATOM 1360 O O . VAL A 1 170 ? -6.141 -29.641 -14.297 1 78.88 170 VAL A O 1
ATOM 1363 N N . SER A 1 171 ? -6.73 -31.797 -14.602 1 74.88 171 SER A N 1
ATOM 1364 C CA . SER A 1 171 ? -8.148 -31.5 -14.445 1 74.88 171 SER A CA 1
ATOM 1365 C C . SER A 1 171 ? -8.492 -31.203 -12.984 1 74.88 171 SER A C 1
ATOM 1367 O O . SER A 1 171 ? -7.902 -31.766 -12.07 1 74.88 171 SER A O 1
ATOM 1369 N N . VAL A 1 172 ? -9.43 -30.312 -12.797 1 74.31 172 VAL A N 1
ATOM 1370 C CA . VAL A 1 172 ? -9.93 -29.969 -11.469 1 74.31 172 VAL A CA 1
ATOM 1371 C C . VAL A 1 172 ? -10.469 -31.219 -10.781 1 74.31 172 VAL A C 1
ATOM 1373 O O . VAL A 1 172 ? -10.359 -31.359 -9.555 1 74.31 172 VAL A O 1
ATOM 1376 N N . ASP A 1 173 ? -10.898 -32.125 -11.57 1 73.25 173 ASP A N 1
ATOM 1377 C CA . ASP A 1 173 ? -11.492 -33.344 -11.047 1 73.25 173 ASP A CA 1
ATOM 1378 C C . ASP A 1 173 ? -10.438 -34.219 -10.375 1 73.25 173 ASP A C 1
ATOM 1380 O O . ASP A 1 173 ? -10.766 -35.094 -9.586 1 73.25 173 ASP A O 1
ATOM 1384 N N . ASP A 1 174 ? -9.25 -33.906 -10.633 1 73.88 174 ASP A N 1
ATOM 1385 C CA . ASP A 1 174 ? -8.156 -34.688 -10.078 1 73.88 174 ASP A CA 1
ATOM 1386 C C . ASP A 1 174 ? -7.672 -34.125 -8.75 1 73.88 174 ASP A C 1
ATOM 1388 O O . ASP A 1 174 ? -6.797 -34.688 -8.102 1 73.88 174 ASP A O 1
ATOM 1392 N N . LEU A 1 175 ? -8.281 -33 -8.5 1 78 175 LEU A N 1
ATOM 1393 C CA . LEU A 1 175 ? -7.91 -32.344 -7.246 1 78 175 LEU A CA 1
ATOM 1394 C C . LEU A 1 175 ? -8.742 -32.906 -6.086 1 78 175 LEU A C 1
ATOM 1396 O O . LEU A 1 175 ? -9.961 -33.062 -6.215 1 78 175 LEU A O 1
ATOM 1400 N N . HIS A 1 176 ? -8.062 -33.375 -5.055 1 76.81 176 HIS A N 1
ATOM 1401 C CA . HIS A 1 176 ? -8.758 -34 -3.934 1 76.81 176 HIS A CA 1
ATOM 1402 C C . HIS A 1 176 ? -8.648 -33.156 -2.672 1 76.81 176 HIS A C 1
ATOM 1404 O O . HIS A 1 176 ? -7.57 -32.656 -2.359 1 76.81 176 HIS A O 1
ATOM 1410 N N . LEU A 1 177 ? -9.781 -33.062 -2.004 1 75.94 177 LEU A N 1
ATOM 1411 C CA . LEU A 1 177 ? -9.836 -32.25 -0.793 1 75.94 177 LEU A CA 1
ATOM 1412 C C . LEU A 1 177 ? -9.062 -32.906 0.341 1 75.94 177 LEU A C 1
ATOM 1414 O O . LEU A 1 177 ? -8.648 -32.25 1.288 1 75.94 177 LEU A O 1
ATOM 1418 N N . ASP A 1 178 ? -8.82 -34.25 0.313 1 83.25 178 ASP A N 1
ATOM 1419 C CA . ASP A 1 178 ? -8.062 -34.938 1.354 1 83.25 178 ASP A CA 1
ATOM 1420 C C . ASP A 1 178 ? -6.57 -34.969 1.02 1 83.25 178 ASP A C 1
ATOM 1422 O O . ASP A 1 178 ? -5.859 -35.875 1.428 1 83.25 178 ASP A O 1
ATOM 1426 N N . GLU A 1 179 ? -6.129 -33.938 0.461 1 89.75 179 GLU A N 1
ATOM 1427 C CA . GLU A 1 179 ? -4.742 -33.781 0.028 1 89.75 179 GLU A CA 1
ATOM 1428 C C . GLU A 1 179 ? -3.803 -33.656 1.223 1 89.75 179 GLU A C 1
ATOM 1430 O O . GLU A 1 179 ? -4.047 -32.844 2.117 1 89.75 179 GLU A O 1
ATOM 1435 N N . THR A 1 180 ? -2.752 -34.5 1.293 1 93 180 THR A N 1
ATOM 1436 C CA . THR A 1 180 ? -1.685 -34.312 2.27 1 93 180 THR A CA 1
ATOM 1437 C C . THR A 1 180 ? -0.729 -33.188 1.819 1 93 180 THR A C 1
ATOM 1439 O O . THR A 1 180 ? -0.785 -32.75 0.673 1 93 180 THR A O 1
ATOM 1442 N N . VAL A 1 181 ? 0.096 -32.781 2.711 1 96.25 181 VAL A N 1
ATOM 1443 C CA . VAL A 1 181 ? 1.096 -31.781 2.367 1 96.25 181 VAL A CA 1
ATOM 1444 C C . VAL A 1 181 ? 2.03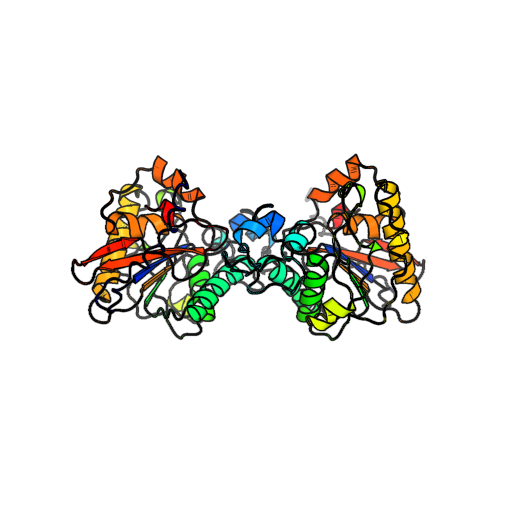3 -32.344 1.294 1 96.25 181 VAL A C 1
ATOM 1446 O O . VAL A 1 181 ? 2.412 -31.609 0.367 1 96.25 181 VAL A O 1
ATOM 1449 N N . THR A 1 182 ? 2.398 -33.562 1.399 1 95.81 182 THR A N 1
ATOM 1450 C CA . THR A 1 182 ? 3.234 -34.188 0.386 1 95.81 182 THR A CA 1
ATOM 1451 C C . THR A 1 182 ? 2.551 -34.156 -0.979 1 95.81 182 THR A C 1
ATOM 1453 O O . THR A 1 182 ? 3.191 -33.875 -1.991 1 95.81 182 THR A O 1
ATOM 1456 N N . ASP A 1 183 ? 1.271 -34.469 -1.009 1 93.69 183 ASP A N 1
ATOM 1457 C CA . ASP A 1 183 ? 0.498 -34.375 -2.246 1 93.69 183 ASP A CA 1
ATOM 1458 C C . ASP A 1 183 ? 0.544 -32.969 -2.838 1 93.69 183 ASP A C 1
ATOM 1460 O O . ASP A 1 183 ? 0.634 -32.812 -4.055 1 93.69 183 ASP A O 1
ATOM 1464 N N . TYR A 1 184 ? 0.41 -32 -1.951 1 95.62 184 TYR A N 1
ATOM 1465 C CA . TYR A 1 184 ? 0.468 -30.594 -2.359 1 95.62 184 TYR A CA 1
ATOM 1466 C C . TYR A 1 184 ? 1.777 -30.297 -3.076 1 95.62 184 TYR A C 1
ATOM 1468 O O . TYR A 1 184 ? 1.775 -29.719 -4.168 1 95.62 184 TYR A O 1
ATOM 1476 N N . TYR A 1 185 ? 2.9 -30.703 -2.555 1 97.19 185 TYR A N 1
ATOM 1477 C CA . TYR A 1 185 ? 4.207 -30.516 -3.172 1 97.19 185 TYR A CA 1
ATOM 1478 C C . TYR A 1 185 ? 4.293 -31.234 -4.508 1 97.19 185 TYR A C 1
ATOM 1480 O O . TYR A 1 185 ? 4.816 -30.703 -5.484 1 97.19 185 TYR A O 1
ATOM 1488 N N . GLU A 1 186 ? 3.783 -32.406 -4.566 1 94.5 186 GLU A N 1
ATOM 1489 C CA . GLU A 1 186 ? 3.883 -33.219 -5.77 1 94.5 186 GLU A CA 1
ATOM 1490 C C . GLU A 1 186 ? 3.08 -32.625 -6.918 1 94.5 186 GLU A C 1
ATOM 1492 O O . GLU A 1 186 ? 3.551 -32.594 -8.055 1 94.5 186 GLU A O 1
ATOM 1497 N N . ARG A 1 187 ? 1.855 -32.219 -6.574 1 94.5 187 ARG A N 1
ATOM 1498 C CA . ARG A 1 187 ? 1.062 -31.672 -7.672 1 94.5 187 ARG A CA 1
ATOM 1499 C C . ARG A 1 187 ? 1.686 -30.391 -8.211 1 94.5 187 ARG A C 1
ATOM 1501 O O . ARG A 1 187 ? 1.642 -30.141 -9.422 1 94.5 187 ARG A O 1
ATOM 1508 N N . CYS A 1 188 ? 2.213 -29.562 -7.344 1 96.44 188 CYS A N 1
ATOM 1509 C CA . CYS A 1 188 ? 2.881 -28.344 -7.797 1 96.44 188 CYS A CA 1
ATOM 1510 C C . CYS A 1 188 ? 4.113 -28.688 -8.625 1 96.44 188 CYS A C 1
ATOM 1512 O O . CYS A 1 188 ? 4.355 -28.062 -9.664 1 96.44 188 CYS A O 1
ATOM 1514 N N . HIS A 1 189 ? 4.844 -29.672 -8.156 1 96.06 189 HIS A N 1
ATOM 1515 C CA . HIS A 1 189 ? 6.031 -30.094 -8.898 1 96.06 189 HIS A CA 1
ATOM 1516 C C . HIS A 1 189 ? 5.66 -30.609 -10.281 1 96.06 189 HIS A C 1
ATOM 1518 O O . HIS A 1 189 ? 6.312 -30.266 -11.273 1 96.06 189 HIS A O 1
ATOM 1524 N N . LYS A 1 190 ? 4.668 -31.391 -10.336 1 94.56 190 LYS A N 1
ATOM 1525 C CA . LYS A 1 190 ? 4.211 -31.938 -11.609 1 94.56 190 LYS A CA 1
ATOM 1526 C C . LYS A 1 190 ? 3.812 -30.812 -12.57 1 94.56 190 LYS A C 1
ATOM 1528 O O . LYS A 1 190 ? 4.152 -30.859 -13.758 1 94.56 190 LYS A O 1
ATOM 1533 N N . LEU A 1 191 ? 3.111 -29.844 -12.039 1 96 191 LEU A N 1
ATOM 1534 C CA . LEU A 1 191 ? 2.734 -28.719 -12.875 1 96 191 LEU A CA 1
ATOM 1535 C C . LEU A 1 191 ? 3.969 -27.969 -13.375 1 96 191 LEU A C 1
ATOM 1537 O O . LEU A 1 191 ? 4.059 -27.625 -14.555 1 96 191 LEU A O 1
ATOM 1541 N N . ALA A 1 192 ? 4.902 -27.719 -12.5 1 96.62 192 ALA A N 1
ATOM 1542 C CA . ALA A 1 192 ? 6.137 -27.047 -12.898 1 96.62 192 ALA A CA 1
ATOM 1543 C C . ALA A 1 192 ? 6.832 -27.812 -14.031 1 96.62 192 ALA A C 1
ATOM 1545 O O . ALA A 1 192 ? 7.25 -27.203 -15.023 1 96.62 192 ALA A O 1
ATOM 1546 N N . GLN A 1 193 ? 6.875 -29.062 -13.914 1 95.19 193 GLN A N 1
ATOM 1547 C CA . GLN A 1 193 ? 7.523 -29.891 -14.93 1 95.19 193 GLN A CA 1
ATOM 1548 C C . GLN A 1 193 ? 6.801 -29.781 -16.266 1 95.19 193 GLN A C 1
ATOM 1550 O O . GLN A 1 193 ? 7.441 -29.672 -17.312 1 95.19 193 GLN A O 1
ATOM 1555 N N . LYS A 1 194 ? 5.516 -29.891 -16.188 1 96.25 194 LYS A N 1
ATOM 1556 C CA . LYS A 1 194 ? 4.727 -29.812 -17.406 1 96.25 194 LYS A CA 1
ATOM 1557 C C . LYS A 1 194 ? 4.914 -28.469 -18.109 1 96.25 194 LYS A C 1
ATOM 1559 O O . LYS A 1 194 ? 5.066 -28.422 -19.328 1 96.25 194 LYS A O 1
ATOM 1564 N N . VAL A 1 195 ? 4.918 -27.391 -17.344 1 96.56 195 VAL A N 1
ATOM 1565 C CA . VAL A 1 195 ? 5.086 -26.047 -17.875 1 96.56 195 VAL A CA 1
ATOM 1566 C C . VAL A 1 195 ? 6.48 -25.906 -18.484 1 96.56 195 VAL A C 1
ATOM 1568 O O . VAL A 1 195 ? 6.625 -25.406 -19.609 1 96.56 195 VAL A O 1
ATOM 1571 N N . LEU A 1 196 ? 7.465 -26.391 -17.781 1 95.88 196 LEU A N 1
ATOM 1572 C CA . LEU A 1 196 ? 8.844 -26.297 -18.266 1 95.88 196 LEU A CA 1
ATOM 1573 C C . LEU A 1 196 ? 9.023 -27.109 -19.547 1 95.88 196 LEU A C 1
ATOM 1575 O O . LEU A 1 196 ? 9.711 -26.656 -20.469 1 95.88 196 LEU A O 1
ATOM 1579 N N . LYS A 1 197 ? 8.414 -28.219 -19.562 1 95.12 197 LYS A N 1
ATOM 1580 C CA . LYS A 1 197 ? 8.5 -29.062 -20.766 1 95.12 197 LYS A CA 1
ATOM 1581 C C . LYS A 1 197 ? 7.809 -28.422 -21.953 1 95.12 197 LYS A C 1
ATOM 1583 O O . LYS A 1 197 ? 8.336 -28.422 -23.062 1 95.12 197 LYS A O 1
ATOM 1588 N N . LYS A 1 198 ? 6.688 -27.859 -21.719 1 96 198 LYS A N 1
ATOM 1589 C CA . LYS A 1 198 ? 5.895 -27.234 -22.766 1 96 198 LYS A CA 1
ATOM 1590 C C . LYS A 1 198 ? 6.699 -26.156 -23.484 1 96 198 LYS A C 1
ATOM 1592 O O . LYS A 1 198 ? 6.605 -26.016 -24.703 1 96 198 LYS A O 1
ATOM 1597 N N . HIS A 1 199 ? 7.496 -25.391 -22.734 1 95.38 199 HIS A N 1
ATOM 1598 C CA . HIS A 1 199 ? 8.156 -24.234 -23.297 1 95.38 199 HIS A CA 1
ATOM 1599 C C . HIS A 1 199 ? 9.641 -24.5 -23.531 1 95.38 199 HIS A C 1
ATOM 1601 O O . HIS A 1 199 ? 10.422 -23.562 -23.703 1 95.38 199 HIS A O 1
ATOM 1607 N N . GLU A 1 200 ? 10.039 -25.703 -23.484 1 92.44 200 GLU A N 1
ATOM 1608 C CA . GLU A 1 200 ? 11.445 -26.062 -23.625 1 92.44 200 GLU A CA 1
ATOM 1609 C C . GLU A 1 200 ? 12 -25.609 -24.969 1 92.44 200 GLU A C 1
ATOM 1611 O O . GLU A 1 200 ? 13.086 -25.031 -25.047 1 92.44 200 GLU A O 1
ATOM 1616 N N . ALA A 1 201 ? 11.281 -25.797 -26.047 1 91.12 201 ALA A N 1
ATOM 1617 C CA . ALA A 1 201 ? 11.75 -25.516 -27.391 1 91.12 201 ALA A CA 1
ATOM 1618 C C . ALA A 1 201 ? 11.812 -24 -27.641 1 91.12 201 ALA A C 1
ATOM 1620 O O . ALA A 1 201 ? 12.781 -23.516 -28.234 1 91.12 201 ALA A O 1
ATOM 1621 N N . GLU A 1 202 ? 10.773 -23.359 -27.234 1 91 202 GLU A N 1
ATOM 1622 C CA . GLU A 1 202 ? 10.68 -21.922 -27.453 1 91 202 GLU A CA 1
ATOM 1623 C C . GLU A 1 202 ? 11.586 -21.156 -26.484 1 91 202 GLU A C 1
ATOM 1625 O O . GLU A 1 202 ? 12.086 -20.078 -26.828 1 91 202 GLU A O 1
ATOM 1630 N N . GLY A 1 203 ? 11.797 -21.703 -25.312 1 90.81 203 GLY A N 1
ATOM 1631 C CA . GLY A 1 203 ? 12.539 -21.016 -24.266 1 90.81 203 GLY A CA 1
ATOM 1632 C C . GLY A 1 203 ? 11.773 -19.875 -23.641 1 90.81 203 GLY A C 1
ATOM 1633 O O . GLY A 1 203 ? 10.539 -19.891 -23.625 1 90.81 203 GLY A O 1
ATOM 1634 N N . GLY A 1 204 ? 12.531 -19.016 -22.891 1 92.56 204 GLY A N 1
ATOM 1635 C CA . GLY A 1 204 ? 11.914 -17.844 -22.281 1 92.56 204 GLY A CA 1
ATOM 1636 C C . GLY A 1 204 ? 11.664 -18.016 -20.797 1 92.56 204 GLY A C 1
ATOM 1637 O O . GLY A 1 204 ? 11.75 -19.125 -20.266 1 92.56 204 GLY A O 1
ATOM 1638 N N . ASP A 1 205 ? 11.297 -16.922 -20.234 1 96.19 205 ASP A N 1
ATOM 1639 C CA . ASP A 1 205 ? 10.992 -16.875 -18.797 1 96.19 205 ASP A CA 1
ATOM 1640 C C . ASP A 1 205 ? 9.547 -17.297 -18.547 1 96.19 205 ASP A C 1
ATOM 1642 O O . ASP A 1 205 ? 8.656 -17.016 -19.344 1 96.19 205 ASP A O 1
ATOM 1646 N N . ILE A 1 206 ? 9.352 -17.969 -17.484 1 98 206 ILE A N 1
ATOM 1647 C CA . ILE A 1 206 ? 8.031 -18.422 -17.062 1 98 206 ILE A CA 1
ATOM 1648 C C . ILE A 1 206 ? 7.691 -17.828 -15.703 1 98 206 ILE A C 1
ATOM 1650 O O . ILE A 1 206 ? 8.547 -17.766 -14.812 1 98 206 ILE A O 1
ATOM 1654 N N . LEU A 1 207 ? 6.461 -17.391 -15.547 1 98.75 207 LEU A N 1
ATOM 1655 C CA . LEU A 1 207 ? 5.98 -16.875 -14.266 1 98.75 207 LEU A CA 1
ATOM 1656 C C . LEU A 1 207 ? 4.773 -17.672 -13.781 1 98.75 207 LEU A C 1
ATOM 1658 O O . LEU A 1 207 ? 3.807 -17.859 -14.523 1 98.75 207 LEU A O 1
ATOM 1662 N N . ILE A 1 208 ? 4.859 -18.172 -12.586 1 98.81 208 ILE A N 1
ATOM 1663 C CA . ILE A 1 208 ? 3.713 -18.766 -11.898 1 98.81 208 ILE A CA 1
ATOM 1664 C C . ILE A 1 208 ? 3.254 -17.844 -10.773 1 98.81 208 ILE A C 1
ATOM 1666 O O . ILE A 1 208 ? 4.027 -17.531 -9.859 1 98.81 208 ILE A O 1
ATOM 1670 N N . VAL A 1 209 ? 2.047 -17.344 -10.875 1 98.94 209 VAL A N 1
ATOM 1671 C CA . VAL A 1 209 ? 1.45 -16.5 -9.836 1 98.94 209 VAL A CA 1
ATOM 1672 C C . VAL A 1 209 ? 0.452 -17.328 -9.023 1 98.94 209 VAL A C 1
ATOM 1674 O O . VAL A 1 209 ? -0.555 -17.797 -9.562 1 98.94 209 VAL A O 1
ATOM 1677 N N . ALA A 1 210 ? 0.714 -17.406 -7.746 1 98.75 210 ALA A N 1
ATOM 1678 C CA . ALA A 1 210 ? -0.125 -18.266 -6.914 1 98.75 210 ALA A CA 1
ATOM 1679 C C . ALA A 1 210 ? -0.126 -17.797 -5.465 1 98.75 210 ALA A C 1
ATOM 1681 O O . ALA A 1 210 ? -0.502 -16.656 -5.172 1 98.75 210 ALA A O 1
ATOM 1682 N N . HIS A 1 211 ? 0.276 -18.656 -4.531 1 98.56 211 HIS A N 1
ATOM 1683 C CA . HIS A 1 211 ? 0.06 -18.391 -3.113 1 98.56 211 HIS A CA 1
ATOM 1684 C C . HIS A 1 211 ? 1.368 -18.453 -2.332 1 98.56 211 HIS A C 1
ATOM 1686 O O . HIS A 1 211 ? 2.439 -18.625 -2.922 1 98.56 211 HIS A O 1
ATOM 1692 N N . ALA A 1 212 ? 1.287 -18.172 -0.983 1 97.94 212 ALA A N 1
ATOM 1693 C CA . ALA A 1 212 ? 2.48 -18.141 -0.143 1 97.94 212 ALA A CA 1
ATOM 1694 C C . ALA A 1 212 ? 3.271 -19.438 -0.27 1 97.94 212 ALA A C 1
ATOM 1696 O O . ALA A 1 212 ? 4.438 -19.438 -0.674 1 97.94 212 ALA A O 1
ATOM 1697 N N . GLY A 1 213 ? 2.613 -20.594 -0.083 1 97.38 213 GLY A N 1
ATOM 1698 C CA . GLY A 1 213 ? 3.277 -21.891 -0.118 1 97.38 213 GLY A CA 1
ATOM 1699 C C . GLY A 1 213 ? 3.848 -22.234 -1.482 1 97.38 213 GLY A C 1
ATOM 1700 O O . GLY A 1 213 ? 4.797 -23.016 -1.587 1 97.38 213 GLY A O 1
ATOM 1701 N N . SER A 1 214 ? 3.338 -21.625 -2.506 1 98.12 214 SER A N 1
ATOM 1702 C CA . SER A 1 214 ? 3.699 -21.953 -3.883 1 98.12 214 SER A CA 1
ATOM 1703 C C . SER A 1 214 ? 5.172 -21.656 -4.148 1 98.12 214 SER A C 1
ATOM 1705 O O . SER A 1 214 ? 5.801 -22.328 -4.977 1 98.12 214 SER A O 1
ATOM 1707 N N . LEU A 1 215 ? 5.746 -20.656 -3.477 1 98.38 215 LEU A N 1
ATOM 1708 C CA . LEU A 1 215 ? 7.16 -20.344 -3.686 1 98.38 215 LEU A CA 1
ATOM 1709 C C . LEU A 1 215 ? 8.031 -21.547 -3.33 1 98.38 215 LEU A C 1
ATOM 1711 O O . LEU A 1 215 ? 9.039 -21.812 -3.988 1 98.38 215 LEU A O 1
ATOM 1715 N N . ASP A 1 216 ? 7.602 -22.266 -2.389 1 98.44 216 ASP A N 1
ATOM 1716 C CA . ASP A 1 216 ? 8.359 -23.453 -1.96 1 98.44 216 ASP A CA 1
ATOM 1717 C C . ASP A 1 216 ? 7.918 -24.688 -2.73 1 98.44 216 ASP A C 1
ATOM 1719 O O . ASP A 1 216 ? 8.758 -25.469 -3.176 1 98.44 216 ASP A O 1
ATOM 1723 N N . THR A 1 217 ? 6.668 -24.891 -2.916 1 98.12 217 THR A N 1
ATOM 1724 C CA . THR A 1 217 ? 6.148 -26.125 -3.492 1 98.12 217 THR A CA 1
ATOM 1725 C C . THR A 1 217 ? 6.52 -26.234 -4.969 1 98.12 217 THR A C 1
ATOM 1727 O O . THR A 1 217 ? 6.746 -27.344 -5.48 1 98.12 217 THR A O 1
ATOM 1730 N N . PHE A 1 218 ? 6.637 -25.141 -5.617 1 98.25 218 PHE A N 1
ATOM 1731 C CA . PHE A 1 218 ? 6.965 -25.172 -7.035 1 98.25 218 PHE A CA 1
ATOM 1732 C C . PHE A 1 218 ? 8.469 -25.312 -7.238 1 98.25 218 PHE A C 1
ATOM 1734 O O . PHE A 1 218 ? 8.922 -25.703 -8.32 1 98.25 218 PHE A O 1
ATOM 1741 N N . THR A 1 219 ? 9.297 -24.969 -6.23 1 97.94 219 THR A N 1
ATOM 1742 C CA . THR A 1 219 ? 10.727 -24.875 -6.48 1 97.94 219 THR A CA 1
ATOM 1743 C C . THR A 1 219 ? 11.484 -25.984 -5.762 1 97.94 219 THR A C 1
ATOM 1745 O O . THR A 1 219 ? 12.531 -26.422 -6.223 1 97.94 219 THR A O 1
ATOM 1748 N N . ARG A 1 220 ? 10.961 -26.469 -4.699 1 97.81 220 ARG A N 1
ATOM 1749 C CA . ARG A 1 220 ? 11.719 -27.328 -3.793 1 97.81 220 ARG A CA 1
ATOM 1750 C C . ARG A 1 220 ? 12.18 -28.594 -4.5 1 97.81 220 ARG A C 1
ATOM 1752 O O . ARG A 1 220 ? 13.367 -28.906 -4.504 1 97.81 220 ARG A O 1
ATOM 1759 N N . ARG A 1 221 ? 11.305 -29.344 -5.098 1 96.31 221 ARG A N 1
ATOM 1760 C CA . ARG A 1 221 ? 11.68 -30.578 -5.781 1 96.31 221 ARG A CA 1
ATOM 1761 C C . ARG A 1 221 ? 12.531 -30.281 -7.012 1 96.31 221 ARG A C 1
ATOM 1763 O O . ARG A 1 221 ? 13.383 -31.078 -7.387 1 96.31 221 ARG A O 1
ATOM 1770 N N . LEU A 1 222 ? 12.164 -29.219 -7.656 1 95.56 222 LEU A N 1
ATOM 1771 C CA . LEU A 1 222 ? 12.961 -28.797 -8.797 1 95.56 222 LEU A CA 1
ATOM 1772 C C . LEU A 1 222 ? 14.422 -28.609 -8.406 1 95.56 222 LEU A C 1
ATOM 1774 O O . LEU A 1 222 ? 15.32 -28.844 -9.219 1 95.56 222 LEU A O 1
ATOM 1778 N N . LEU A 1 223 ? 14.672 -28.266 -7.168 1 95.5 223 LEU A N 1
ATOM 1779 C CA . LEU A 1 223 ? 16.016 -28.031 -6.641 1 95.5 223 LEU A CA 1
ATOM 1780 C C . LEU A 1 223 ? 16.609 -29.312 -6.062 1 95.5 223 LEU A C 1
ATOM 1782 O O . LEU A 1 223 ? 17.688 -29.281 -5.48 1 95.5 223 LEU A O 1
ATOM 1786 N N . GLY A 1 224 ? 15.883 -30.375 -6.125 1 94.81 224 GLY A N 1
ATOM 1787 C CA . GLY A 1 224 ? 16.391 -31.672 -5.688 1 94.81 224 GLY A CA 1
ATOM 1788 C C . GLY A 1 224 ? 16.109 -31.953 -4.223 1 94.81 224 GLY A C 1
ATOM 1789 O O . GLY A 1 224 ? 16.719 -32.844 -3.637 1 94.81 224 GLY A O 1
ATOM 1790 N N . LYS A 1 225 ? 15.25 -31.234 -3.662 1 96.56 225 LYS A N 1
ATOM 1791 C CA . LYS A 1 225 ? 14.938 -31.422 -2.248 1 96.56 225 LYS A CA 1
ATOM 1792 C C . LYS A 1 225 ? 13.625 -32.156 -2.07 1 96.56 225 LYS A C 1
ATOM 1794 O O . LYS A 1 225 ? 12.734 -32.094 -2.922 1 96.56 225 LYS A O 1
ATOM 1799 N N . SER A 1 226 ? 13.516 -32.844 -1.017 1 96.94 226 SER A N 1
ATOM 1800 C CA . SER A 1 226 ? 12.289 -33.562 -0.696 1 96.94 226 SER A CA 1
ATOM 1801 C C . SER A 1 226 ? 11.219 -32.594 -0.168 1 96.94 226 SER A C 1
ATOM 1803 O O . SER A 1 226 ? 11.539 -31.562 0.416 1 96.94 226 SER A O 1
ATOM 1805 N N . PRO A 1 227 ? 9.984 -33 -0.355 1 97.38 227 PRO A N 1
ATOM 1806 C CA . PRO A 1 227 ? 8.906 -32.188 0.213 1 97.38 227 PRO A CA 1
ATOM 1807 C C . PRO A 1 227 ? 9.047 -31.984 1.721 1 97.38 227 PRO A C 1
ATOM 1809 O O . PRO A 1 227 ? 9.547 -32.875 2.42 1 97.38 227 PRO A O 1
ATOM 1812 N N . ARG A 1 228 ? 8.602 -30.828 2.152 1 97.19 228 ARG A N 1
ATOM 1813 C CA . ARG A 1 228 ? 8.539 -30.609 3.592 1 97.19 228 ARG A CA 1
ATOM 1814 C C . ARG A 1 228 ? 7.379 -31.375 4.219 1 97.19 228 ARG A C 1
ATOM 1816 O O . ARG A 1 228 ? 6.406 -31.703 3.535 1 97.19 228 ARG A O 1
ATOM 1823 N N . ASN A 1 229 ? 7.512 -31.625 5.555 1 96.5 229 ASN A N 1
ATOM 1824 C CA . ASN A 1 229 ? 6.344 -32.125 6.266 1 96.5 229 ASN A CA 1
ATOM 1825 C C . ASN A 1 229 ? 5.387 -31.016 6.645 1 96.5 229 ASN A C 1
ATOM 1827 O O . ASN A 1 229 ? 5.656 -29.844 6.375 1 96.5 229 ASN A O 1
ATOM 1831 N N . SER A 1 230 ? 4.258 -31.406 7.223 1 95.88 230 SER A N 1
ATOM 1832 C CA . SER A 1 230 ? 3.186 -30.469 7.516 1 95.88 230 SER A CA 1
ATOM 1833 C C . SER A 1 230 ? 3.674 -29.344 8.43 1 95.88 230 SER A C 1
ATOM 1835 O O . SER A 1 230 ? 3.412 -28.156 8.164 1 95.88 230 SER A O 1
ATOM 1837 N N . GLN A 1 231 ? 4.375 -29.641 9.438 1 96.81 231 GLN A N 1
ATOM 1838 C CA . GLN A 1 231 ? 4.871 -28.656 10.391 1 96.81 231 GLN A CA 1
ATOM 1839 C C . GLN A 1 231 ? 5.828 -27.672 9.727 1 96.81 231 GLN A C 1
ATOM 1841 O O . GLN A 1 231 ? 5.703 -26.453 9.898 1 96.81 231 GLN A O 1
ATOM 1846 N N . GLU A 1 232 ? 6.789 -28.219 8.93 1 96.75 232 GLU A N 1
ATOM 1847 C CA . GLU A 1 232 ? 7.777 -27.391 8.25 1 96.75 232 GLU A CA 1
ATOM 1848 C C . GLU A 1 232 ? 7.121 -26.469 7.219 1 96.75 232 GLU A C 1
ATOM 1850 O O . GLU A 1 232 ? 7.508 -25.312 7.078 1 96.75 232 GLU A O 1
ATOM 1855 N N . MET A 1 233 ? 6.191 -27.031 6.504 1 96.56 233 MET A N 1
ATOM 1856 C CA . MET A 1 233 ? 5.484 -26.25 5.496 1 96.56 233 MET A CA 1
ATOM 1857 C C . MET A 1 233 ? 4.766 -25.062 6.129 1 96.56 233 MET A C 1
ATOM 1859 O O . MET A 1 233 ? 4.883 -23.938 5.656 1 96.56 233 MET A O 1
ATOM 1863 N N . HIS A 1 234 ? 4.117 -25.266 7.246 1 96.44 234 HIS A N 1
ATOM 1864 C CA . HIS A 1 234 ? 3.377 -24.203 7.914 1 96.44 234 HIS A CA 1
ATOM 1865 C C . HIS A 1 234 ? 4.32 -23.172 8.516 1 96.44 234 HIS A C 1
ATOM 1867 O O . HIS A 1 234 ? 4.012 -21.969 8.531 1 96.44 234 HIS A O 1
ATOM 1873 N N . GLN A 1 235 ? 5.461 -23.594 8.945 1 96.19 235 GLN A N 1
ATOM 1874 C CA . GLN A 1 235 ? 6.438 -22.688 9.547 1 96.19 235 GLN A CA 1
ATOM 1875 C C . GLN A 1 235 ? 7.02 -21.734 8.508 1 96.19 235 GLN A C 1
ATOM 1877 O O . GLN A 1 235 ? 7.215 -20.547 8.789 1 96.19 235 GLN A O 1
ATOM 1882 N N . ILE A 1 236 ? 7.242 -22.203 7.301 1 96.88 236 ILE A N 1
ATOM 1883 C CA . ILE A 1 236 ? 7.938 -21.391 6.312 1 96.88 236 ILE A CA 1
ATOM 1884 C C . ILE A 1 236 ? 6.969 -20.391 5.691 1 96.88 236 ILE A C 1
ATOM 1886 O O . ILE A 1 236 ? 7.391 -19.406 5.074 1 96.88 236 ILE A O 1
ATOM 1890 N N . LEU A 1 237 ? 5.652 -20.609 5.871 1 96.19 237 LEU A N 1
ATOM 1891 C CA . LEU A 1 237 ? 4.645 -19.75 5.254 1 96.19 237 LEU A CA 1
ATOM 1892 C C . LEU A 1 237 ? 4.801 -18.312 5.723 1 96.19 237 LEU A C 1
ATOM 1894 O O . LEU A 1 237 ? 4.57 -17.375 4.953 1 96.19 237 LEU A O 1
ATOM 1898 N N . SER A 1 238 ? 5.176 -18.109 6.949 1 94.56 238 SER A N 1
ATOM 1899 C CA . SER A 1 238 ? 5.27 -16.781 7.531 1 94.56 238 SER A CA 1
ATOM 1900 C C . SER A 1 238 ? 6.395 -15.969 6.895 1 94.56 238 SER A C 1
ATOM 1902 O O . SER A 1 238 ? 6.445 -14.75 7.035 1 94.56 238 SER A O 1
ATOM 1904 N N . SER A 1 239 ? 7.285 -16.656 6.18 1 95.94 239 SER A N 1
ATOM 1905 C CA . SER A 1 239 ? 8.406 -15.984 5.539 1 95.94 239 SER A CA 1
ATOM 1906 C C . SER A 1 239 ? 7.992 -15.352 4.215 1 95.94 239 SER A C 1
ATOM 1908 O O . SER A 1 239 ? 8.727 -14.539 3.65 1 95.94 239 SER A O 1
ATOM 1910 N N . PHE A 1 240 ? 6.863 -15.742 3.756 1 97.44 240 PHE A N 1
ATOM 1911 C CA . PHE A 1 240 ? 6.449 -15.297 2.432 1 97.44 240 PHE A CA 1
ATOM 1912 C C . PHE A 1 240 ? 5.48 -14.125 2.533 1 97.44 240 PHE A C 1
ATOM 1914 O O . PHE A 1 240 ? 4.309 -14.312 2.859 1 97.44 240 PHE A O 1
ATOM 1921 N N . THR A 1 241 ? 5.957 -12.945 2.17 1 97.12 241 THR A N 1
ATOM 1922 C CA . THR A 1 241 ? 5.164 -11.719 2.193 1 97.12 241 THR A CA 1
ATOM 1923 C C . THR A 1 241 ? 4.367 -11.562 0.9 1 97.12 241 THR A C 1
ATOM 1925 O O . THR A 1 241 ? 4.508 -12.367 -0.02 1 97.12 241 THR A O 1
ATOM 1928 N N . TYR A 1 242 ? 3.496 -10.617 0.878 1 98.25 242 TYR A N 1
ATOM 1929 C CA . TYR A 1 242 ? 2.746 -10.344 -0.343 1 98.25 242 TYR A CA 1
ATOM 1930 C C . TYR A 1 242 ? 3.682 -10 -1.495 1 98.25 242 TYR A C 1
ATOM 1932 O O . TYR A 1 242 ? 4.652 -9.266 -1.314 1 98.25 242 TYR A O 1
ATOM 1940 N N . CYS A 1 243 ? 3.387 -10.648 -2.609 1 98.56 243 CYS A N 1
ATOM 1941 C CA . CYS A 1 243 ? 4.117 -10.477 -3.859 1 98.56 243 CYS A CA 1
ATOM 1942 C C . CYS A 1 243 ? 5.574 -10.906 -3.705 1 98.56 243 CYS A C 1
ATOM 1944 O O . CYS A 1 243 ? 6.453 -10.391 -4.398 1 98.56 243 CYS A O 1
ATOM 1946 N N . SER A 1 244 ? 5.844 -11.75 -2.686 1 98.31 244 SER A N 1
ATOM 1947 C CA . SER A 1 244 ? 7.152 -12.391 -2.688 1 98.31 244 SER A CA 1
ATOM 1948 C C . SER A 1 244 ? 7.449 -13.031 -4.039 1 98.31 244 SER A C 1
ATOM 1950 O O . SER A 1 244 ? 6.562 -13.625 -4.66 1 98.31 244 SER A O 1
ATOM 1952 N N . PHE A 1 245 ? 8.648 -12.906 -4.457 1 97.12 245 PHE A N 1
ATOM 1953 C CA . PHE A 1 245 ? 9.078 -13.227 -5.812 1 97.12 245 PHE A CA 1
ATOM 1954 C C . PHE A 1 245 ? 10.398 -13.984 -5.801 1 97.12 245 PHE A C 1
ATOM 1956 O O . PHE A 1 245 ? 11.398 -13.484 -5.277 1 97.12 245 PHE A O 1
ATOM 1963 N N . CYS A 1 246 ? 10.445 -15.25 -6.332 1 97.88 246 CYS A N 1
ATOM 1964 C CA . CYS A 1 246 ? 11.695 -15.992 -6.391 1 97.88 246 CYS A CA 1
ATOM 1965 C C . CYS A 1 246 ? 12.008 -16.422 -7.82 1 97.88 246 CYS A C 1
ATOM 1967 O O . CYS A 1 246 ? 11.164 -16.297 -8.711 1 97.88 246 CYS A O 1
ATOM 1969 N N . CYS A 1 247 ? 13.25 -16.875 -7.992 1 97.38 247 CYS A N 1
ATOM 1970 C CA . CYS A 1 247 ? 13.758 -17.172 -9.32 1 97.38 247 CYS A CA 1
ATOM 1971 C C . CYS A 1 247 ? 14.578 -18.469 -9.312 1 97.38 247 CYS A C 1
ATOM 1973 O O . CYS A 1 247 ? 15.5 -18.609 -8.508 1 97.38 247 CYS A O 1
ATOM 1975 N N . CYS A 1 248 ? 14.203 -19.422 -10.094 1 97.44 248 CYS A N 1
ATOM 1976 C CA . CYS A 1 248 ? 15.016 -20.594 -10.391 1 97.44 248 CYS A CA 1
ATOM 1977 C C . CYS A 1 248 ? 15.625 -20.516 -11.781 1 97.44 248 CYS A C 1
ATOM 1979 O O . CYS A 1 248 ? 14.945 -20.109 -12.734 1 97.44 248 CYS A O 1
ATOM 1981 N N . VAL A 1 249 ? 16.844 -20.906 -11.875 1 96.06 249 VAL A N 1
ATOM 1982 C CA . VAL A 1 249 ? 17.578 -20.797 -13.133 1 96.06 249 VAL A CA 1
ATOM 1983 C C . VAL A 1 249 ? 18.047 -22.172 -13.586 1 96.06 249 VAL A C 1
ATOM 1985 O O . VAL A 1 249 ? 18.562 -22.953 -12.789 1 96.06 249 VAL A O 1
ATOM 1988 N N . GLU A 1 250 ? 17.812 -22.391 -14.844 1 95.06 250 GLU A N 1
ATOM 1989 C CA . GLU A 1 250 ? 18.234 -23.672 -15.43 1 95.06 250 GLU A CA 1
ATOM 1990 C C . GLU A 1 250 ? 19.688 -23.594 -15.914 1 95.06 250 GLU A C 1
ATOM 1992 O O . GLU A 1 250 ? 20.062 -22.625 -16.578 1 95.06 250 GLU A O 1
ATOM 1997 N N . ASN A 1 251 ? 20.469 -24.594 -15.531 1 92 251 ASN A N 1
ATOM 1998 C CA . ASN A 1 251 ? 21.766 -24.781 -16.172 1 92 251 ASN A CA 1
ATOM 1999 C C . ASN A 1 251 ? 21.625 -25.438 -17.547 1 92 251 ASN A C 1
ATOM 2001 O O . ASN A 1 251 ? 21.25 -26.609 -17.625 1 92 251 ASN A O 1
ATOM 2005 N N . SER A 1 252 ? 21.953 -24.766 -18.547 1 87.12 252 SER A N 1
ATOM 2006 C CA . SER A 1 252 ? 21.703 -25.234 -19.922 1 87.12 252 SER A CA 1
ATOM 2007 C C . SER A 1 252 ? 22.547 -26.469 -20.234 1 87.12 252 SER A C 1
ATOM 2009 O O . SER A 1 252 ? 22.156 -27.281 -21.078 1 87.12 252 SER A O 1
ATOM 2011 N N . LYS A 1 253 ? 23.609 -26.656 -19.516 1 88.69 253 LYS A N 1
ATOM 2012 C CA . LYS A 1 253 ? 24.5 -27.781 -19.781 1 88.69 253 LYS A CA 1
ATOM 2013 C C . LYS A 1 253 ? 24.031 -29.031 -19.047 1 88.69 253 LYS A C 1
ATOM 2015 O O . LYS A 1 253 ? 24.031 -30.125 -19.625 1 88.69 253 LYS A O 1
ATOM 2020 N N . THR A 1 254 ? 23.578 -28.875 -17.875 1 90.12 254 THR A N 1
ATOM 2021 C CA . THR A 1 254 ? 23.281 -30.031 -17.047 1 90.12 254 THR A CA 1
ATOM 2022 C C . THR A 1 254 ? 21.766 -30.266 -16.984 1 90.12 254 THR A C 1
ATOM 2024 O O . THR A 1 254 ? 21.328 -31.344 -16.594 1 90.12 254 THR A O 1
ATOM 2027 N N . GLY A 1 255 ? 21.031 -29.25 -17.328 1 89 255 GLY A N 1
ATOM 2028 C CA . GLY A 1 255 ? 19.578 -29.344 -17.203 1 89 255 GLY A CA 1
ATOM 2029 C C . GLY A 1 255 ? 19.109 -29.203 -15.766 1 89 255 GLY A C 1
ATOM 2030 O O . GLY A 1 255 ? 17.906 -29.266 -15.5 1 89 255 GLY A O 1
ATOM 2031 N N . LYS A 1 256 ? 20 -28.984 -14.883 1 93.38 256 LYS A N 1
ATOM 2032 C CA . LYS A 1 256 ? 19.672 -28.859 -13.469 1 93.38 256 LYS A CA 1
ATOM 2033 C C . LYS A 1 256 ? 19.219 -27.438 -13.141 1 93.38 256 LYS A C 1
ATOM 2035 O O . LYS A 1 256 ? 19.609 -26.484 -13.82 1 93.38 256 LYS A O 1
ATOM 2040 N N . TRP A 1 257 ? 18.391 -27.359 -12.102 1 96.06 257 TRP A N 1
ATOM 2041 C CA . TRP A 1 257 ? 17.875 -26.062 -11.688 1 96.06 257 TRP A CA 1
ATOM 2042 C C . TRP A 1 257 ? 18.438 -25.656 -10.328 1 96.06 257 TRP A C 1
ATOM 2044 O O . TRP A 1 257 ? 18.688 -26.5 -9.469 1 96.06 257 TRP A O 1
ATOM 2054 N N . ALA A 1 258 ? 18.641 -24.359 -10.188 1 96 258 ALA A N 1
ATOM 2055 C CA . ALA A 1 258 ? 19.109 -23.781 -8.93 1 96 258 ALA A CA 1
ATOM 2056 C C . ALA A 1 258 ? 18.406 -22.469 -8.625 1 96 258 ALA A C 1
ATOM 2058 O O . ALA A 1 258 ? 17.922 -21.797 -9.539 1 96 258 ALA A O 1
ATOM 2059 N N . LEU A 1 259 ? 18.312 -22.203 -7.344 1 96.44 259 LEU A N 1
ATOM 2060 C CA . LEU A 1 259 ? 17.812 -20.891 -6.965 1 96.44 259 LEU A CA 1
ATOM 2061 C C . LEU A 1 259 ? 18.797 -19.797 -7.375 1 96.44 259 LEU A C 1
ATOM 2063 O O . LEU A 1 259 ? 20 -19.938 -7.188 1 96.44 259 LEU A O 1
ATOM 2067 N N . GLY A 1 260 ? 18.266 -18.766 -8.016 1 95.25 260 GLY A N 1
ATOM 2068 C CA . GLY A 1 260 ? 19.078 -17.625 -8.406 1 95.25 260 GLY A CA 1
ATOM 2069 C C . GLY A 1 260 ? 18.609 -16.328 -7.789 1 95.25 260 GLY A C 1
ATOM 2070 O O . GLY A 1 260 ? 17.516 -16.266 -7.207 1 95.25 260 GLY A O 1
ATOM 2071 N N . GLN A 1 261 ? 19.406 -15.328 -7.871 1 95.06 261 GLN A N 1
ATOM 2072 C CA . GLN A 1 261 ? 19.031 -13.992 -7.434 1 95.06 261 GLN A CA 1
ATOM 2073 C C . GLN A 1 261 ? 17.906 -13.43 -8.297 1 95.06 261 GLN A C 1
ATOM 2075 O O . GLN A 1 261 ? 18.016 -13.391 -9.523 1 95.06 261 GLN A O 1
ATOM 2080 N N . PRO A 1 262 ? 16.812 -13.062 -7.645 1 97.12 262 PRO A N 1
ATOM 2081 C CA . PRO A 1 262 ? 15.781 -12.398 -8.445 1 97.12 262 PRO A CA 1
ATOM 2082 C C . PRO A 1 262 ? 16.297 -11.141 -9.148 1 97.12 262 PRO A C 1
ATOM 2084 O O . PRO A 1 262 ? 17.156 -10.438 -8.602 1 97.12 262 PRO A O 1
ATOM 2087 N N . PRO A 1 263 ? 15.781 -10.852 -10.32 1 96.94 263 PRO A N 1
ATOM 2088 C CA . PRO A 1 263 ? 16.281 -9.703 -11.086 1 96.94 263 PRO A CA 1
ATOM 2089 C C . PRO A 1 263 ? 15.742 -8.375 -10.57 1 96.94 263 PRO A C 1
ATOM 2091 O O . PRO A 1 263 ? 16.094 -7.316 -11.102 1 96.94 263 PRO A O 1
ATOM 2094 N N . ILE A 1 264 ? 14.922 -8.375 -9.57 1 97.56 264 ILE A N 1
ATOM 2095 C CA . ILE A 1 264 ? 14.336 -7.164 -9.008 1 97.56 264 ILE A CA 1
ATOM 2096 C C . ILE A 1 264 ? 14.453 -7.195 -7.484 1 97.56 264 ILE A C 1
ATOM 2098 O O . ILE A 1 264 ? 14.562 -8.266 -6.887 1 97.56 264 ILE A O 1
ATOM 2102 N N . PRO A 1 265 ? 14.422 -5.988 -6.828 1 96.69 265 PRO A N 1
ATOM 2103 C CA . PRO A 1 265 ? 14.383 -5.984 -5.363 1 96.69 265 PRO A CA 1
ATOM 2104 C C . PRO A 1 265 ? 13.133 -6.652 -4.805 1 96.69 265 PRO A C 1
ATOM 2106 O O . PRO A 1 265 ? 12.117 -6.746 -5.5 1 96.69 265 PRO A O 1
ATOM 2109 N N . PRO A 1 266 ? 13.242 -7.137 -3.613 1 96.75 266 PRO A N 1
ATOM 2110 C CA . PRO A 1 266 ? 12.062 -7.738 -2.992 1 96.75 266 PRO A CA 1
ATOM 2111 C C . PRO A 1 266 ? 11.023 -6.699 -2.578 1 96.75 266 PRO A C 1
ATOM 2113 O O . PRO A 1 266 ? 11.289 -5.496 -2.643 1 96.75 266 PRO A O 1
ATOM 2116 N N . LEU A 1 267 ? 9.922 -7.148 -2.291 1 95.81 267 LEU A N 1
ATOM 2117 C CA . LEU A 1 267 ? 8.898 -6.383 -1.59 1 95.81 267 LEU A CA 1
ATOM 2118 C C . LEU A 1 267 ? 8.75 -6.855 -0.149 1 95.81 267 LEU A C 1
ATOM 2120 O O . LEU A 1 267 ? 8.75 -8.062 0.114 1 95.81 267 LEU A O 1
ATOM 2124 N N . HIS A 1 268 ? 8.648 -5.887 0.831 1 93.31 268 HIS A N 1
ATOM 2125 C CA . HIS A 1 268 ? 8.438 -6.137 2.252 1 93.31 268 HIS A CA 1
ATOM 2126 C C . HIS A 1 268 ? 9.562 -6.988 2.834 1 93.31 268 HIS A C 1
ATOM 2128 O O . HIS A 1 268 ? 9.305 -7.918 3.605 1 93.31 268 HIS A O 1
ATOM 2134 N N . GLU A 1 269 ? 10.727 -6.82 2.328 1 91.31 269 GLU A N 1
ATOM 2135 C CA . GLU A 1 269 ? 11.961 -7.398 2.854 1 91.31 269 GLU A CA 1
ATOM 2136 C C . GLU A 1 269 ? 11.953 -8.922 2.734 1 91.31 269 GLU A C 1
ATOM 2138 O O . GLU A 1 269 ? 12.516 -9.617 3.58 1 91.31 269 GLU A O 1
ATOM 2143 N N . PHE A 1 270 ? 11.234 -9.406 1.745 1 96.31 270 PHE A N 1
ATOM 2144 C CA . PHE A 1 270 ? 11.266 -10.844 1.498 1 96.31 270 PHE A CA 1
ATOM 2145 C C . PHE A 1 270 ? 12.688 -11.312 1.196 1 96.31 270 PHE A C 1
ATOM 2147 O O . PHE A 1 270 ? 13.367 -10.742 0.342 1 96.31 270 PHE A O 1
ATOM 2154 N N . ASN A 1 271 ? 13.047 -12.375 1.904 1 96.12 271 ASN A N 1
ATOM 2155 C CA . ASN A 1 271 ? 14.344 -13 1.677 1 96.12 271 ASN A CA 1
ATOM 2156 C C . ASN A 1 271 ? 14.203 -14.352 0.98 1 96.12 271 ASN A C 1
ATOM 2158 O O . ASN A 1 271 ? 13.922 -15.359 1.629 1 96.12 271 ASN A O 1
ATOM 2162 N N . TRP A 1 272 ? 14.492 -14.383 -0.265 1 95.62 272 TRP A N 1
ATOM 2163 C CA . TRP A 1 272 ? 14.273 -15.578 -1.077 1 95.62 272 TRP A CA 1
ATOM 2164 C C . TRP A 1 272 ? 15.203 -16.703 -0.641 1 95.62 272 TRP A C 1
ATOM 2166 O O . TRP A 1 272 ? 14.969 -17.875 -0.975 1 95.62 272 TRP A O 1
ATOM 2176 N N . LYS A 1 273 ? 16.203 -16.453 0.119 1 95.31 273 LYS A N 1
ATOM 2177 C CA . LYS A 1 273 ? 17.188 -17.453 0.532 1 95.31 273 LYS A CA 1
ATOM 2178 C C . LYS A 1 273 ? 16.578 -18.422 1.548 1 95.31 273 LYS A C 1
ATOM 2180 O O . LYS A 1 273 ? 17.156 -19.469 1.844 1 95.31 273 LYS A O 1
ATOM 2185 N N . VAL A 1 274 ? 15.43 -18.078 2.023 1 95.31 274 VAL A N 1
ATOM 2186 C CA . VAL A 1 274 ? 14.734 -18.984 2.932 1 95.31 274 VAL A CA 1
ATOM 2187 C C . VAL A 1 274 ? 14.398 -20.281 2.209 1 95.31 274 VAL A C 1
ATOM 2189 O O . VAL A 1 274 ? 14.141 -21.312 2.848 1 95.31 274 VAL A O 1
ATOM 2192 N N . LEU A 1 275 ? 14.43 -20.266 0.874 1 95.06 275 LEU A N 1
ATOM 2193 C CA . LEU A 1 275 ? 14.07 -21.422 0.058 1 95.06 275 LEU A CA 1
ATOM 2194 C C . LEU A 1 275 ? 15.273 -22.344 -0.141 1 95.06 275 LEU A C 1
ATOM 2196 O O . LEU A 1 275 ? 15.141 -23.422 -0.723 1 95.06 275 LEU A O 1
ATOM 2200 N N . LEU A 1 276 ? 16.422 -21.859 0.29 1 90.25 276 LEU A N 1
ATOM 2201 C CA . LEU A 1 276 ? 17.625 -22.672 0.147 1 90.25 276 LEU A CA 1
ATOM 2202 C C . LEU A 1 276 ? 17.594 -23.859 1.105 1 90.25 276 LEU A C 1
ATOM 2204 O O . LEU A 1 276 ? 17.062 -23.75 2.211 1 90.25 276 LEU A O 1
ATOM 2208 N N . MET B 1 1 ? -51.438 -9.391 18.266 1 23.03 1 MET B N 1
ATOM 2209 C CA . MET B 1 1 ? -51.156 -7.965 18.141 1 23.03 1 MET B CA 1
ATOM 2210 C C . MET B 1 1 ? -49.875 -7.711 17.359 1 23.03 1 MET B C 1
ATOM 2212 O O . MET B 1 1 ? -48.812 -8.195 17.734 1 23.03 1 MET B O 1
ATOM 2216 N N . ALA B 1 2 ? -50 -7.469 16.031 1 25.75 2 ALA B N 1
ATOM 2217 C CA . ALA B 1 2 ? -49.094 -7.348 14.883 1 25.75 2 ALA B CA 1
ATOM 2218 C C . ALA B 1 2 ? -48.094 -6.211 15.086 1 25.75 2 ALA B C 1
ATOM 2220 O O . ALA B 1 2 ? -48.5 -5.039 15.133 1 25.75 2 ALA B O 1
ATOM 2221 N N . GLU B 1 3 ? -47.125 -6.375 15.977 1 23.89 3 GLU B N 1
ATOM 2222 C CA . GLU B 1 3 ? -46.219 -5.277 16.328 1 23.89 3 GLU B CA 1
ATOM 2223 C C . GLU B 1 3 ? -45.625 -4.637 15.07 1 23.89 3 GLU B C 1
ATOM 2225 O O . GLU B 1 3 ? -45.125 -5.336 14.188 1 23.89 3 GLU B O 1
ATOM 2230 N N . LYS B 1 4 ? -46.125 -3.436 14.75 1 29.39 4 LYS B N 1
ATOM 2231 C CA . LYS B 1 4 ? -45.781 -2.488 13.688 1 29.39 4 LYS B CA 1
ATOM 2232 C C . LYS B 1 4 ? -44.281 -2.307 13.57 1 29.39 4 LYS B C 1
ATOM 2234 O O . LYS B 1 4 ? -43.594 -2.084 14.57 1 29.39 4 LYS B O 1
ATOM 2239 N N . HIS B 1 5 ? -43.656 -2.857 12.508 1 28.86 5 HIS B N 1
ATOM 2240 C CA . HIS B 1 5 ? -42.281 -2.779 12.039 1 28.86 5 HIS B CA 1
ATOM 2241 C C . HIS B 1 5 ? -41.781 -1.338 12.023 1 28.86 5 HIS B C 1
ATOM 2243 O O . HIS B 1 5 ? -42.375 -0.483 11.352 1 28.86 5 HIS B O 1
ATOM 2249 N N . ARG B 1 6 ? -41.312 -0.803 13.125 1 30 6 ARG B N 1
ATOM 2250 C CA . ARG B 1 6 ? -40.719 0.527 13.219 1 30 6 ARG B CA 1
ATOM 2251 C C . ARG B 1 6 ? -39.812 0.794 12.031 1 30 6 ARG B C 1
ATOM 2253 O O . ARG B 1 6 ? -38.969 -0.043 11.695 1 30 6 ARG B O 1
ATOM 2260 N N . SER B 1 7 ? -40.25 1.69 11.141 1 31.5 7 SER B N 1
ATOM 2261 C CA . SER B 1 7 ? -39.625 2.238 9.953 1 31.5 7 SER B CA 1
ATOM 2262 C C . SER B 1 7 ? -38.188 2.711 10.266 1 31.5 7 SER B C 1
ATOM 2264 O O . SER B 1 7 ? -37.938 3.281 11.328 1 31.5 7 SER B O 1
ATOM 2266 N N . PRO B 1 8 ? -37.188 1.994 9.781 1 30.59 8 PRO B N 1
ATOM 2267 C CA . PRO B 1 8 ? -35.812 2.465 10.039 1 30.59 8 PRO B CA 1
ATOM 2268 C C . PRO B 1 8 ? -35.656 3.969 9.828 1 30.59 8 PRO B C 1
ATOM 2270 O O . PRO B 1 8 ? -36.156 4.512 8.844 1 30.59 8 PRO B O 1
ATOM 2273 N N . GLN B 1 9 ? -35.656 4.742 10.852 1 26.06 9 GLN B N 1
ATOM 2274 C CA . GLN B 1 9 ? -35.375 6.18 10.82 1 26.06 9 GLN B CA 1
ATOM 2275 C C . GLN B 1 9 ? -34.281 6.516 9.828 1 26.06 9 GLN B C 1
ATOM 2277 O O . GLN B 1 9 ? -33.188 5.934 9.883 1 26.06 9 GLN B O 1
ATOM 2282 N N . LYS B 1 10 ? -34.594 6.941 8.617 1 30.73 10 LYS B N 1
ATOM 2283 C CA . LYS B 1 10 ? -33.75 7.645 7.648 1 30.73 10 LYS B CA 1
ATOM 2284 C C . LYS B 1 10 ? -32.75 8.547 8.352 1 30.73 10 LYS B C 1
ATOM 2286 O O . LYS B 1 10 ? -33.125 9.406 9.156 1 30.73 10 LYS B O 1
ATOM 2291 N N . GLU B 1 11 ? -31.547 8.016 8.57 1 30.02 11 GLU B N 1
ATOM 2292 C CA . GLU B 1 11 ? -30.422 8.805 9.086 1 30.02 11 GLU B CA 1
ATOM 2293 C C . GLU B 1 11 ? -30.453 10.227 8.523 1 30.02 11 GLU B C 1
ATOM 2295 O O . GLU B 1 11 ? -30.562 10.414 7.309 1 30.02 11 GLU B O 1
ATOM 2300 N N . SER B 1 12 ? -30.953 11.156 9.219 1 30.95 12 SER B N 1
ATOM 2301 C CA . SER B 1 12 ? -31.047 12.594 9.008 1 30.95 12 SER B CA 1
ATOM 2302 C C . SER B 1 12 ? -29.812 13.141 8.312 1 30.95 12 SER B C 1
ATOM 2304 O O . SER B 1 12 ? -28.688 13 8.828 1 30.95 12 SER B O 1
ATOM 2306 N N . GLU B 1 13 ? -29.734 13.008 7.031 1 35.06 13 GLU B N 1
ATOM 2307 C CA . GLU B 1 13 ? -28.844 13.961 6.363 1 35.06 13 GLU B CA 1
ATOM 2308 C C . GLU B 1 13 ? -28.938 15.344 7.004 1 35.06 13 GLU B C 1
ATOM 2310 O O . GLU B 1 13 ? -30 15.961 7.016 1 35.06 13 GLU B O 1
ATOM 2315 N N . THR B 1 14 ? -28.359 15.5 8.102 1 30.7 14 THR B N 1
ATOM 2316 C CA . THR B 1 14 ? -28.375 16.844 8.648 1 30.7 14 THR B CA 1
ATOM 2317 C C . THR B 1 14 ? -28.234 17.891 7.543 1 30.7 14 THR B C 1
ATOM 2319 O O . THR B 1 14 ? -27.109 18.188 7.105 1 30.7 14 THR B O 1
ATOM 2322 N N . LYS B 1 15 ? -28.984 17.766 6.488 1 34.88 15 LYS B N 1
ATOM 2323 C CA . LYS B 1 15 ? -29.109 18.969 5.656 1 34.88 15 LYS B CA 1
ATOM 2324 C C . LYS B 1 15 ? -29.375 20.203 6.512 1 34.88 15 LYS B C 1
ATOM 2326 O O . LYS B 1 15 ? -30.359 20.25 7.25 1 34.88 15 LYS B O 1
ATOM 2331 N N . THR B 1 16 ? -28.297 20.812 7.062 1 34.09 16 THR B N 1
ATOM 2332 C CA . THR B 1 16 ? -28.75 22.094 7.609 1 34.09 16 THR B CA 1
ATOM 2333 C C . THR B 1 16 ? -29.656 22.812 6.625 1 34.09 16 THR B C 1
ATOM 2335 O O . THR B 1 16 ? -29.562 22.609 5.414 1 34.09 16 THR B O 1
ATOM 2338 N N . GLU B 1 17 ? -30.734 23.281 6.922 1 35.81 17 GLU B N 1
ATOM 2339 C CA . GLU B 1 17 ? -31.719 24 6.133 1 35.81 17 GLU B CA 1
ATOM 2340 C C . GLU B 1 17 ? -31.062 24.875 5.074 1 35.81 17 GLU B C 1
ATOM 2342 O O . GLU B 1 17 ? -31.609 25.062 3.986 1 35.81 17 GLU B O 1
ATOM 2347 N N . ASN B 1 18 ? -30.406 26.109 5.531 1 37.22 18 ASN B N 1
ATOM 2348 C CA . ASN B 1 18 ? -29.844 27.062 4.582 1 37.22 18 ASN B CA 1
ATOM 2349 C C . ASN B 1 18 ? -28.641 26.484 3.855 1 37.22 18 ASN B C 1
ATOM 2351 O O . ASN B 1 18 ? -27.828 25.766 4.453 1 37.22 18 ASN B O 1
ATOM 2355 N N . GLY B 1 19 ? -28.5 26.125 2.541 1 42.5 19 GLY B N 1
ATOM 2356 C CA . GLY B 1 19 ? -27.562 25.672 1.512 1 42.5 19 GLY B CA 1
ATOM 2357 C C . GLY B 1 19 ? -26.109 25.969 1.851 1 42.5 19 GLY B C 1
ATOM 2358 O O . GLY B 1 19 ? -25.219 25.75 1.026 1 42.5 19 GLY B O 1
ATOM 2359 N N . ASP B 1 20 ? -25.719 27.062 2.539 1 50.66 20 ASP B N 1
ATOM 2360 C CA . ASP B 1 20 ? -24.344 27.562 2.621 1 50.66 20 ASP B CA 1
ATOM 2361 C C . ASP B 1 20 ? -23.469 26.609 3.439 1 50.66 20 ASP B C 1
ATOM 2363 O O . ASP B 1 20 ? -23.656 26.484 4.652 1 50.66 20 ASP B O 1
ATOM 2367 N N . ILE B 1 21 ? -23.125 25.5 2.959 1 60.59 21 ILE B N 1
ATOM 2368 C CA . ILE B 1 21 ? -22.172 24.672 3.682 1 60.59 21 ILE B CA 1
ATOM 2369 C C . ILE B 1 21 ? -21.016 25.531 4.203 1 60.59 21 ILE B C 1
ATOM 2371 O O . ILE B 1 21 ? -20.406 26.297 3.445 1 60.59 21 ILE B O 1
ATOM 2375 N N . GLY B 1 22 ? -20.938 25.828 5.566 1 80.5 22 GLY B N 1
ATOM 2376 C CA . GLY B 1 22 ? -19.828 26.531 6.207 1 80.5 22 GLY B CA 1
ATOM 2377 C C . GLY B 1 22 ? -18.469 25.984 5.805 1 80.5 22 GLY B C 1
ATOM 2378 O O . GLY B 1 22 ? -18.375 25.047 5.02 1 80.5 22 GLY B O 1
ATOM 2379 N N . ARG B 1 23 ? -17.359 26.766 6.172 1 91.44 23 ARG B N 1
ATOM 2380 C CA . ARG B 1 23 ? -15.977 26.359 5.918 1 91.44 23 ARG B CA 1
ATOM 2381 C C . ARG B 1 23 ? -15.656 25.031 6.602 1 91.44 23 ARG B C 1
ATOM 2383 O O . ARG B 1 23 ? -16.234 24.719 7.645 1 91.44 23 ARG B O 1
ATOM 2390 N N . ARG B 1 24 ? -14.867 24.266 5.973 1 96.44 24 ARG B N 1
ATOM 2391 C CA . ARG B 1 24 ? -14.414 23 6.555 1 96.44 24 ARG B CA 1
ATOM 2392 C C . ARG B 1 24 ? -12.914 23.031 6.805 1 96.44 24 ARG B C 1
ATOM 2394 O O . ARG B 1 24 ? -12.156 23.594 6.008 1 96.44 24 ARG B O 1
ATOM 2401 N N . LEU B 1 25 ? -12.539 22.469 7.871 1 97.94 25 LEU B N 1
ATOM 2402 C CA . LEU B 1 25 ? -11.148 22.188 8.195 1 97.94 25 LEU B CA 1
ATOM 2403 C C . LEU B 1 25 ? -10.859 20.688 8.18 1 97.94 25 LEU B C 1
ATOM 2405 O O . LEU B 1 25 ? -11.43 19.938 8.969 1 97.94 25 LEU B O 1
ATOM 2409 N N . PHE B 1 26 ? -10.031 20.328 7.262 1 98.75 26 PHE B N 1
ATOM 2410 C CA . PHE B 1 26 ? -9.57 18.938 7.199 1 98.75 26 PHE B CA 1
ATOM 2411 C C . PHE B 1 26 ? -8.203 18.797 7.855 1 98.75 26 PHE B C 1
ATOM 2413 O O . PHE B 1 26 ? -7.336 19.656 7.688 1 98.75 26 PHE B O 1
ATOM 2420 N N . VAL B 1 27 ? -8.008 17.766 8.625 1 98.81 27 VAL B N 1
ATOM 2421 C CA . VAL B 1 27 ? -6.715 17.391 9.195 1 98.81 27 VAL B CA 1
ATOM 2422 C C . VAL B 1 27 ? -6.375 15.953 8.828 1 98.81 27 VAL B C 1
ATOM 2424 O O . VAL B 1 27 ? -7.219 15.062 8.938 1 98.81 27 VAL B O 1
ATOM 2427 N N . MET B 1 28 ? -5.133 15.773 8.383 1 98.62 28 MET B N 1
ATOM 2428 C CA . MET B 1 28 ? -4.746 14.461 7.879 1 98.62 28 MET B CA 1
ATOM 2429 C C . MET B 1 28 ? -3.367 14.07 8.398 1 98.62 28 MET B C 1
ATOM 2431 O O . MET B 1 28 ? -2.465 14.898 8.469 1 98.62 28 MET B O 1
ATOM 2435 N N . ARG B 1 29 ? -3.223 12.812 8.742 1 98.88 29 ARG B N 1
ATOM 2436 C CA . ARG B 1 29 ? -1.919 12.242 9.062 1 98.88 29 ARG B CA 1
ATOM 2437 C C . ARG B 1 29 ? -1.155 11.867 7.797 1 98.88 29 ARG B C 1
ATOM 2439 O O . ARG B 1 29 ? -1.761 11.516 6.785 1 98.88 29 ARG B O 1
ATOM 2446 N N . HIS B 1 30 ? 0.114 11.945 7.848 1 98.88 30 HIS B N 1
ATOM 2447 C CA . HIS B 1 30 ? 0.958 11.539 6.73 1 98.88 30 HIS B CA 1
ATOM 2448 C C . HIS B 1 30 ? 0.786 10.055 6.426 1 98.88 30 HIS B C 1
ATOM 2450 O O . HIS B 1 30 ? 0.161 9.32 7.199 1 98.88 30 HIS B O 1
ATOM 2456 N N . GLY B 1 31 ? 1.332 9.633 5.246 1 98.81 31 GLY B N 1
ATOM 2457 C CA . GLY B 1 31 ? 1.313 8.242 4.828 1 98.81 31 GLY B CA 1
ATOM 2458 C C . GLY B 1 31 ? 2.41 7.41 5.469 1 98.81 31 GLY B C 1
ATOM 2459 O O . GLY B 1 31 ? 3.15 7.902 6.32 1 98.81 31 GLY B O 1
ATOM 2460 N N . GLU B 1 32 ? 2.574 6.148 5.039 1 98.56 32 GLU B N 1
ATOM 2461 C CA . GLU B 1 32 ? 3.561 5.215 5.57 1 98.56 32 GLU B CA 1
ATOM 2462 C C . GLU B 1 32 ? 4.98 5.738 5.371 1 98.56 32 GLU B C 1
ATOM 2464 O O . GLU B 1 32 ? 5.312 6.258 4.301 1 98.56 32 GLU B O 1
ATOM 2469 N N . ARG B 1 33 ? 5.723 5.609 6.375 1 98.44 33 ARG B N 1
ATOM 2470 C CA . ARG B 1 33 ? 7.078 6.148 6.348 1 98.44 33 ARG B CA 1
ATOM 2471 C C . ARG B 1 33 ? 8.117 5.031 6.379 1 98.44 33 ARG B C 1
ATOM 2473 O O . ARG B 1 33 ? 7.863 3.959 6.93 1 98.44 33 ARG B O 1
ATOM 2480 N N . CYS B 1 34 ? 9.273 5.266 5.895 1 98.19 34 CYS B N 1
ATOM 2481 C CA . CYS B 1 34 ? 10.305 4.262 5.664 1 98.19 34 CYS B CA 1
ATOM 2482 C C . CYS B 1 34 ? 10.836 3.713 6.984 1 98.19 34 CYS B C 1
ATOM 2484 O O . CYS B 1 34 ? 11.039 2.506 7.121 1 98.19 34 CYS B O 1
ATOM 2486 N N . ASP B 1 35 ? 11.125 4.551 7.988 1 97 35 ASP B N 1
ATOM 2487 C CA . ASP B 1 35 ? 11.797 4.109 9.203 1 97 35 ASP B CA 1
ATOM 2488 C C . ASP B 1 35 ? 10.906 3.168 10.016 1 97 35 ASP B C 1
ATOM 2490 O O . ASP B 1 35 ? 11.406 2.322 10.758 1 97 35 ASP B O 1
ATOM 2494 N N . PHE B 1 36 ? 9.578 3.381 9.906 1 96.19 36 PHE B N 1
ATOM 2495 C CA . PHE B 1 36 ? 8.664 2.463 10.586 1 96.19 36 PHE B CA 1
ATOM 2496 C C . PHE B 1 36 ? 8.508 1.173 9.789 1 96.19 36 PHE B C 1
ATOM 2498 O O . PHE B 1 36 ? 8.43 0.087 10.367 1 96.19 36 PHE B O 1
ATOM 2505 N N . ALA B 1 37 ? 8.492 1.285 8.453 1 96.69 37 ALA B N 1
ATOM 2506 C CA . ALA B 1 37 ? 8.273 0.127 7.594 1 96.69 37 ALA B CA 1
ATOM 2507 C C . ALA B 1 37 ? 9.5 -0.782 7.574 1 96.69 37 ALA B C 1
ATOM 2509 O O . ALA B 1 37 ? 9.375 -2.006 7.496 1 96.69 37 ALA B O 1
ATOM 2510 N N . PHE B 1 38 ? 10.719 -0.208 7.68 1 96.69 38 PHE B N 1
ATOM 2511 C CA . PHE B 1 38 ? 11.93 -0.987 7.43 1 96.69 38 PHE B CA 1
ATOM 2512 C C . PHE B 1 38 ? 12.844 -0.96 8.648 1 96.69 38 PHE B C 1
ATOM 2514 O O . PHE B 1 38 ? 13.93 -1.545 8.617 1 96.69 38 PHE B O 1
ATOM 2521 N N . GLY B 1 39 ? 12.398 -0.292 9.648 1 94.38 39 GLY B N 1
ATOM 2522 C CA . GLY B 1 39 ? 13.234 -0.183 10.836 1 94.38 39 GLY B CA 1
ATOM 2523 C C . GLY B 1 39 ? 14.195 0.984 10.781 1 94.38 39 GLY B C 1
ATOM 2524 O O . GLY B 1 39 ? 14.445 1.544 9.711 1 94.38 39 GLY B O 1
ATOM 2525 N N . ARG B 1 40 ? 14.844 1.308 11.852 1 89.12 40 ARG B N 1
ATOM 2526 C CA . ARG B 1 40 ? 15.672 2.498 12.008 1 89.12 40 ARG B CA 1
ATOM 2527 C C . ARG B 1 40 ? 16.984 2.361 11.242 1 89.12 40 ARG B C 1
ATOM 2529 O O . ARG B 1 40 ? 17.625 3.361 10.93 1 89.12 40 ARG B O 1
ATOM 2536 N N . SER B 1 41 ? 17.328 1.144 10.891 1 92.38 41 SER B N 1
ATOM 2537 C CA . SER B 1 41 ? 18.594 0.908 10.211 1 92.38 41 SER B CA 1
ATOM 2538 C C . SER B 1 41 ? 18.438 0.992 8.695 1 92.38 41 SER B C 1
ATOM 2540 O O . SER B 1 41 ? 19.375 0.695 7.953 1 92.38 41 SER B O 1
ATOM 2542 N N . TRP B 1 42 ? 17.281 1.454 8.258 1 95.38 42 TRP B N 1
ATOM 2543 C CA . TRP B 1 42 ? 17 1.428 6.824 1 95.38 42 TRP B CA 1
ATOM 2544 C C . TRP B 1 42 ? 17.969 2.307 6.055 1 95.38 42 TRP B C 1
ATOM 2546 O O . TRP B 1 42 ? 18.391 1.962 4.945 1 95.38 42 TRP B O 1
ATOM 2556 N N . VAL B 1 43 ? 18.375 3.432 6.664 1 95.81 43 VAL B N 1
ATOM 2557 C CA . VAL B 1 43 ? 19.281 4.359 5.992 1 95.81 43 VAL B CA 1
ATOM 2558 C C . VAL B 1 43 ? 20.609 3.668 5.719 1 95.81 43 VAL B C 1
ATOM 2560 O O . VAL B 1 43 ? 21.156 3.756 4.613 1 95.81 43 VAL B O 1
ATOM 2563 N N . ASN B 1 44 ? 21.062 2.934 6.699 1 94.19 44 ASN B N 1
ATOM 2564 C CA . ASN B 1 44 ? 22.344 2.234 6.547 1 94.19 44 ASN B CA 1
ATOM 2565 C C . ASN B 1 44 ? 22.25 1.119 5.512 1 94.19 44 ASN B C 1
ATOM 2567 O O . ASN B 1 44 ? 23.234 0.781 4.867 1 94.19 44 ASN B O 1
ATOM 2571 N N . ARG B 1 45 ? 21.141 0.645 5.355 1 93.31 45 ARG B N 1
ATOM 2572 C CA . ARG B 1 45 ? 20.938 -0.45 4.418 1 93.31 45 ARG B CA 1
ATOM 2573 C C . ARG B 1 45 ? 20.828 0.069 2.986 1 93.31 45 ARG B C 1
ATOM 2575 O O . ARG B 1 45 ? 21.25 -0.602 2.043 1 93.31 45 ARG B O 1
ATOM 2582 N N . CYS B 1 46 ? 20.359 1.245 2.834 1 96.38 46 CYS B N 1
ATOM 2583 C CA . CYS B 1 46 ? 20 1.731 1.504 1 96.38 46 CYS B CA 1
ATOM 2584 C C . CYS B 1 46 ? 21.078 2.684 0.974 1 96.38 46 CYS B C 1
ATOM 2586 O O . CYS B 1 46 ? 21.094 2.988 -0.219 1 96.38 46 CYS B O 1
ATOM 2588 N N . PHE B 1 47 ? 21.875 3.195 1.893 1 96.81 47 PHE B N 1
ATOM 2589 C CA . PHE B 1 47 ? 22.938 4.109 1.481 1 96.81 47 PHE B CA 1
ATOM 2590 C C . PHE B 1 47 ? 24.297 3.498 1.746 1 96.81 47 PHE B C 1
ATOM 2592 O O . PHE B 1 47 ? 24.516 2.879 2.789 1 96.81 47 PHE B O 1
ATOM 2599 N N . ASP B 1 48 ? 25.234 3.721 0.801 1 95.06 48 ASP B N 1
ATOM 2600 C CA . ASP B 1 48 ? 26.609 3.299 1.043 1 95.06 48 ASP B CA 1
ATOM 2601 C C . ASP B 1 48 ? 27.406 4.41 1.715 1 95.06 48 ASP B C 1
ATOM 2603 O O . ASP B 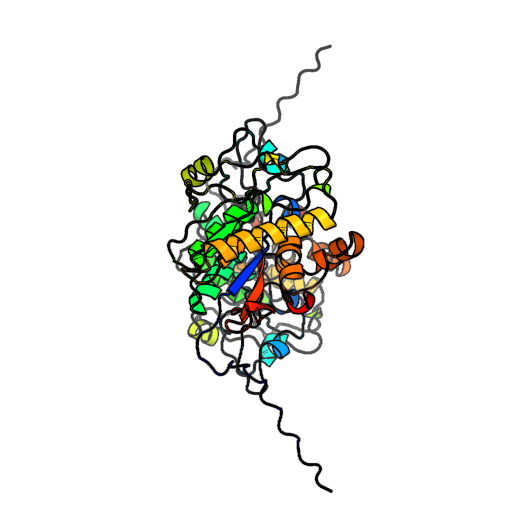1 48 ? 26.859 5.461 2.051 1 95.06 48 ASP B O 1
ATOM 2607 N N . ASP B 1 49 ? 28.641 4.18 1.926 1 91.81 49 ASP B N 1
ATOM 2608 C CA . ASP B 1 49 ? 29.484 5.105 2.68 1 91.81 49 ASP B CA 1
ATOM 2609 C C . ASP B 1 49 ? 29.656 6.422 1.929 1 91.81 49 ASP B C 1
ATOM 2611 O O . ASP B 1 49 ? 29.953 7.453 2.537 1 91.81 49 ASP B O 1
ATOM 2615 N N . LYS B 1 50 ? 29.484 6.41 0.598 1 92.94 50 LYS B N 1
ATOM 2616 C CA . LYS B 1 50 ? 29.641 7.605 -0.225 1 92.94 50 LYS B CA 1
ATOM 2617 C C . LYS B 1 50 ? 28.328 8.367 -0.346 1 92.94 50 LYS B C 1
ATOM 2619 O O . LYS B 1 50 ? 28.281 9.445 -0.952 1 92.94 50 LYS B O 1
ATOM 2624 N N . GLY B 1 51 ? 27.25 7.793 0.166 1 93.31 51 GLY B N 1
ATOM 2625 C CA . GLY B 1 51 ? 25.953 8.453 0.148 1 93.31 51 GLY B CA 1
ATOM 2626 C C . GLY B 1 51 ? 25.109 8.086 -1.055 1 93.31 51 GLY B C 1
ATOM 2627 O O . GLY B 1 51 ? 24.094 8.727 -1.326 1 93.31 51 GLY B O 1
ATOM 2628 N N . ASN B 1 52 ? 25.578 7.055 -1.786 1 95.88 52 ASN B N 1
ATOM 2629 C CA . ASN B 1 52 ? 24.797 6.594 -2.922 1 95.88 52 ASN B CA 1
ATOM 2630 C C . ASN B 1 52 ? 23.609 5.746 -2.471 1 95.88 52 ASN B C 1
ATOM 2632 O O . ASN B 1 52 ? 23.766 4.852 -1.637 1 95.88 52 ASN B O 1
ATOM 2636 N N . TYR B 1 53 ? 22.531 6.02 -2.988 1 97.75 53 TYR B N 1
ATOM 2637 C CA . TYR B 1 53 ? 21.281 5.352 -2.627 1 97.75 53 TYR B CA 1
ATOM 2638 C C . TYR B 1 53 ? 21.016 4.172 -3.549 1 97.75 53 TYR B C 1
ATOM 2640 O O . TYR B 1 53 ? 21.234 4.258 -4.758 1 97.75 53 TYR B O 1
ATOM 2648 N N . THR B 1 54 ? 20.531 3.027 -2.984 1 96.5 54 THR B N 1
ATOM 2649 C CA . THR B 1 54 ? 20.031 1.875 -3.725 1 96.5 54 THR B CA 1
ATOM 2650 C C . THR B 1 54 ? 18.656 1.447 -3.195 1 96.5 54 THR B C 1
ATOM 2652 O O . THR B 1 54 ? 18.484 1.287 -1.986 1 96.5 54 THR B O 1
ATOM 2655 N N . GLN B 1 55 ? 17.75 1.304 -4.113 1 97.25 55 GLN B N 1
ATOM 2656 C CA . GLN B 1 55 ? 16.438 0.806 -3.707 1 97.25 55 GLN B CA 1
ATOM 2657 C C . GLN B 1 55 ? 16.484 -0.69 -3.41 1 97.25 55 GLN B C 1
ATOM 2659 O O . GLN B 1 55 ? 16.219 -1.512 -4.289 1 97.25 55 GLN B O 1
ATOM 2664 N N . SER B 1 56 ? 16.656 -1.026 -2.258 1 95.69 56 SER B N 1
ATOM 2665 C CA . SER B 1 56 ? 16.859 -2.416 -1.865 1 95.69 56 SER B CA 1
ATOM 2666 C C . SER B 1 56 ? 15.539 -3.139 -1.654 1 95.69 56 SER B C 1
ATOM 2668 O O . SER B 1 56 ? 15.516 -4.352 -1.426 1 95.69 56 SER B O 1
ATOM 2670 N N . ASP B 1 57 ? 14.484 -2.406 -1.692 1 97.69 57 ASP B N 1
ATOM 2671 C CA . ASP B 1 57 ? 13.117 -2.92 -1.616 1 97.69 57 ASP B CA 1
ATOM 2672 C C . ASP B 1 57 ? 12.172 -2.094 -2.484 1 97.69 57 ASP B C 1
ATOM 2674 O O . ASP B 1 57 ? 12.273 -0.867 -2.527 1 97.69 57 ASP B O 1
ATOM 2678 N N . LEU B 1 58 ? 11.188 -2.758 -3.061 1 97.75 58 LEU B N 1
ATOM 2679 C CA . LEU B 1 58 ? 10.32 -2.07 -4.012 1 97.75 58 LEU B CA 1
ATOM 2680 C C . LEU B 1 58 ? 9.414 -1.072 -3.297 1 97.75 58 LEU B C 1
ATOM 2682 O O . LEU B 1 58 ? 8.836 -0.188 -3.934 1 97.75 58 LEU B O 1
ATOM 2686 N N . ASN B 1 59 ? 9.203 -1.223 -1.981 1 98.19 59 ASN B N 1
ATOM 2687 C CA . ASN B 1 59 ? 8.398 -0.275 -1.215 1 98.19 59 ASN B CA 1
ATOM 2688 C C . ASN B 1 59 ? 9.227 0.928 -0.768 1 98.19 59 ASN B C 1
ATOM 2690 O O . ASN B 1 59 ? 8.703 1.843 -0.13 1 98.19 59 ASN B O 1
ATOM 2694 N N . LEU B 1 60 ? 10.539 0.954 -1.034 1 98.06 60 LEU B N 1
ATOM 2695 C CA . LEU B 1 60 ? 11.367 2.139 -0.852 1 98.06 60 LEU B CA 1
ATOM 2696 C C . LEU B 1 60 ? 11.258 3.07 -2.055 1 98.06 60 LEU B C 1
ATOM 2698 O O . LEU B 1 60 ? 11.023 2.617 -3.178 1 98.06 60 LEU B O 1
ATOM 2702 N N . PRO B 1 61 ? 11.445 4.359 -1.798 1 97.62 61 PRO B N 1
ATOM 2703 C CA . PRO B 1 61 ? 11.398 5.273 -2.941 1 97.62 61 PRO B CA 1
ATOM 2704 C C . PRO B 1 61 ? 12.438 4.934 -4.012 1 97.62 61 PRO B C 1
ATOM 2706 O O . PRO B 1 61 ? 13.547 4.516 -3.686 1 97.62 61 PRO B O 1
ATOM 2709 N N . PRO B 1 62 ? 12.031 5.137 -5.293 1 96.44 62 PRO B N 1
ATOM 2710 C CA . PRO B 1 62 ? 13 4.863 -6.355 1 96.44 62 PRO B CA 1
ATOM 2711 C C . PRO B 1 62 ? 14.18 5.84 -6.352 1 96.44 62 PRO B C 1
ATOM 2713 O O . PRO B 1 62 ? 15.258 5.512 -6.844 1 96.44 62 PRO B O 1
ATOM 2716 N N . ALA B 1 63 ? 13.922 7.004 -5.871 1 96.25 63 ALA B N 1
ATOM 2717 C CA . ALA B 1 63 ? 14.945 8.039 -5.738 1 96.25 63 ALA B CA 1
ATOM 2718 C C . ALA B 1 63 ? 14.727 8.867 -4.477 1 96.25 63 ALA B C 1
ATOM 2720 O O . ALA B 1 63 ? 13.594 9 -4.004 1 96.25 63 ALA B O 1
ATOM 2721 N N . MET B 1 64 ? 15.773 9.438 -3.973 1 97 64 MET B N 1
ATOM 2722 C CA . MET B 1 64 ? 15.703 10.219 -2.738 1 97 64 MET B CA 1
ATOM 2723 C C . MET B 1 64 ? 15.852 11.703 -3.027 1 97 64 MET B C 1
ATOM 2725 O O . MET B 1 64 ? 16.625 12.102 -3.908 1 97 64 MET B O 1
ATOM 2729 N N . VAL B 1 65 ? 15.07 12.461 -2.258 1 96.62 65 VAL B N 1
ATOM 2730 C CA . VAL B 1 65 ? 15.289 13.906 -2.312 1 96.62 65 VAL B CA 1
ATOM 2731 C C . VAL B 1 65 ? 16.734 14.227 -1.907 1 96.62 65 VAL B C 1
ATOM 2733 O O . VAL B 1 65 ? 17.25 13.664 -0.937 1 96.62 65 VAL B O 1
ATOM 2736 N N . PRO B 1 66 ? 17.344 15.125 -2.648 1 95.44 66 PRO B N 1
ATOM 2737 C CA . PRO B 1 66 ? 18.734 15.445 -2.312 1 95.44 66 PRO B CA 1
ATOM 2738 C C . PRO B 1 66 ? 18.875 16.094 -0.936 1 95.44 66 PRO B C 1
ATOM 2740 O O . PRO B 1 66 ? 18.047 16.938 -0.562 1 95.44 66 PRO B O 1
ATOM 2743 N N . ARG B 1 67 ? 19.859 15.688 -0.212 1 95.25 67 ARG B N 1
ATOM 2744 C CA . ARG B 1 67 ? 20.234 16.234 1.089 1 95.25 67 ARG B CA 1
ATOM 2745 C C . ARG B 1 67 ? 21.75 16.359 1.206 1 95.25 67 ARG B C 1
ATOM 2747 O O . ARG B 1 67 ? 22.484 15.703 0.467 1 95.25 67 ARG B O 1
ATOM 2754 N N . ALA B 1 68 ? 22.156 17.219 2.15 1 93.5 68 ALA B N 1
ATOM 2755 C CA . ALA B 1 68 ? 23.594 17.375 2.406 1 93.5 68 ALA B CA 1
ATOM 2756 C C . ALA B 1 68 ? 24.203 16.062 2.912 1 93.5 68 ALA B C 1
ATOM 2758 O O . ALA B 1 68 ? 25.328 15.719 2.559 1 93.5 68 ALA B O 1
ATOM 2759 N N . SER B 1 69 ? 23.422 15.32 3.705 1 94.56 69 SER B N 1
ATOM 2760 C CA . SER B 1 69 ? 23.828 14.023 4.242 1 94.56 69 SER B CA 1
ATOM 2761 C C . SER B 1 69 ? 22.641 13.07 4.328 1 94.56 69 SER B C 1
ATOM 2763 O O . SER B 1 69 ? 21.547 13.469 4.73 1 94.56 69 SER B O 1
ATOM 2765 N N . HIS B 1 70 ? 22.953 11.773 3.947 1 94.38 70 HIS B N 1
ATOM 2766 C CA . HIS B 1 70 ? 21.891 10.781 4.031 1 94.38 70 HIS B CA 1
ATOM 2767 C C . HIS B 1 70 ? 21.469 10.539 5.48 1 94.38 70 HIS B C 1
ATOM 2769 O O . HIS B 1 70 ? 20.391 10.008 5.738 1 94.38 70 HIS B O 1
ATOM 2775 N N . LYS B 1 71 ? 22.266 10.938 6.453 1 92.62 71 LYS B N 1
ATOM 2776 C CA . LYS B 1 71 ? 21.969 10.789 7.871 1 92.62 71 LYS B CA 1
ATOM 2777 C C . LYS B 1 71 ? 20.766 11.664 8.273 1 92.62 71 LYS B C 1
ATOM 2779 O O . LYS B 1 71 ? 20.141 11.414 9.305 1 92.62 71 LYS B O 1
ATOM 2784 N N . GLN B 1 72 ? 20.5 12.672 7.465 1 94.25 72 GLN B N 1
ATOM 2785 C CA . GLN B 1 72 ? 19.422 13.586 7.773 1 94.25 72 GLN B CA 1
ATOM 2786 C C . GLN B 1 72 ? 18.062 12.906 7.609 1 94.25 72 GLN B C 1
ATOM 2788 O O . GLN B 1 72 ? 17.047 13.398 8.117 1 94.25 72 GLN B O 1
ATOM 2793 N N . PHE B 1 73 ? 18 11.75 6.906 1 95.81 73 PHE B N 1
ATOM 2794 C CA . PHE B 1 73 ? 16.766 10.992 6.75 1 95.81 73 PHE B CA 1
ATOM 2795 C C . PHE B 1 73 ? 16.406 10.273 8.039 1 95.81 73 PHE B C 1
ATOM 2797 O O . PHE B 1 73 ? 15.273 9.82 8.211 1 95.81 73 PHE B O 1
ATOM 2804 N N . LEU B 1 74 ? 17.312 10.109 8.977 1 91.81 74 LEU B N 1
ATOM 2805 C CA . LEU B 1 74 ? 17.094 9.359 10.203 1 91.81 74 LEU B CA 1
ATOM 2806 C C . LEU B 1 74 ? 16.016 10.008 11.055 1 91.81 74 LEU B C 1
ATOM 2808 O O . LEU B 1 74 ? 15.188 9.312 11.656 1 91.81 74 LEU B O 1
ATOM 2812 N N . LYS B 1 75 ? 15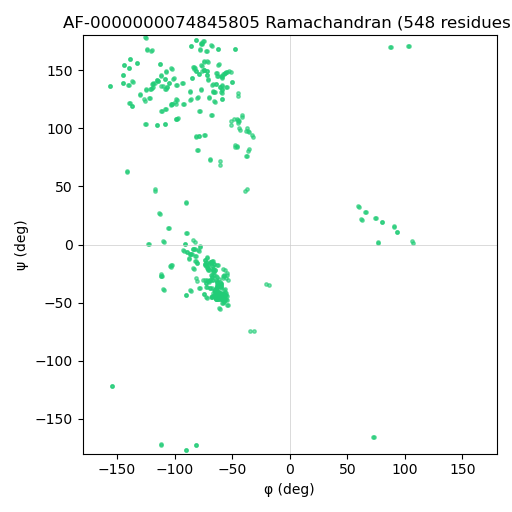.953 11.32 11.086 1 91.5 75 LYS B N 1
ATOM 2813 C CA . LYS B 1 75 ? 14.945 12.023 11.875 1 91.5 75 LYS B CA 1
ATOM 2814 C C . LYS B 1 75 ? 13.914 12.695 10.977 1 91.5 75 LYS B C 1
ATOM 2816 O O . LYS B 1 75 ? 13.039 13.422 11.461 1 91.5 75 LYS B O 1
ATOM 2821 N N . ASP B 1 76 ? 14.031 12.516 9.75 1 95.81 76 ASP B N 1
ATOM 2822 C CA . ASP B 1 76 ? 13.117 13.062 8.758 1 95.81 76 ASP B CA 1
ATOM 2823 C C . ASP B 1 76 ? 12.867 12.07 7.633 1 95.81 76 ASP B C 1
ATOM 2825 O O . ASP B 1 76 ? 13.172 12.344 6.473 1 95.81 76 ASP B O 1
ATOM 2829 N N . SER B 1 77 ? 12.281 10.977 8.016 1 96.94 77 SER B N 1
ATOM 2830 C CA . SER B 1 77 ? 12.102 9.828 7.137 1 96.94 77 SER B CA 1
ATOM 2831 C C . SER B 1 77 ? 11.117 10.141 6.012 1 96.94 77 SER B C 1
ATOM 2833 O O . SER B 1 77 ? 10.094 10.781 6.242 1 96.94 77 SER B O 1
ATOM 2835 N N . PRO B 1 78 ? 11.414 9.727 4.805 1 98.31 78 PRO B N 1
ATOM 2836 C CA . PRO B 1 78 ? 10.477 9.891 3.686 1 98.31 78 PRO B CA 1
ATOM 2837 C C . PRO B 1 78 ? 9.344 8.867 3.711 1 98.31 78 PRO B C 1
ATOM 2839 O O . PRO B 1 78 ? 9.328 7.973 4.559 1 98.31 78 PRO B O 1
ATOM 2842 N N . LEU B 1 79 ? 8.422 9.07 2.812 1 98.75 79 LEU B N 1
ATOM 2843 C CA . LEU B 1 79 ? 7.359 8.102 2.584 1 98.75 79 LEU B CA 1
ATOM 2844 C C . LEU B 1 79 ? 7.902 6.859 1.882 1 98.75 79 LEU B C 1
ATOM 2846 O O . LEU B 1 79 ? 8.875 6.941 1.127 1 98.75 79 LEU B O 1
ATOM 2850 N N . THR B 1 80 ? 7.281 5.73 2.166 1 98.56 80 THR B N 1
ATOM 2851 C CA . THR B 1 80 ? 7.43 4.562 1.305 1 98.56 80 THR B CA 1
ATOM 2852 C C . THR B 1 80 ? 6.594 4.719 0.036 1 98.56 80 THR B C 1
ATOM 2854 O O . THR B 1 80 ? 5.832 5.68 -0.099 1 98.56 80 THR B O 1
ATOM 2857 N N . GLU B 1 81 ? 6.758 3.799 -0.887 1 98.44 81 GLU B N 1
ATOM 2858 C CA . GLU B 1 81 ? 5.898 3.795 -2.066 1 98.44 81 GLU B CA 1
ATOM 2859 C C . GLU B 1 81 ? 4.441 3.549 -1.685 1 98.44 81 GLU B C 1
ATOM 2861 O O . GLU B 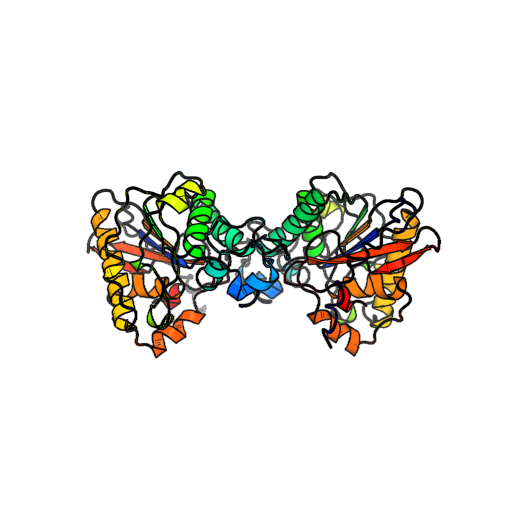1 81 ? 3.531 4.129 -2.281 1 98.44 81 GLU B O 1
ATOM 2866 N N . ILE B 1 82 ? 4.203 2.74 -0.77 1 98.38 82 ILE B N 1
ATOM 2867 C CA . ILE B 1 82 ? 2.85 2.51 -0.276 1 98.38 82 ILE B CA 1
ATOM 2868 C C . ILE B 1 82 ? 2.303 3.793 0.344 1 98.38 82 ILE B C 1
ATOM 2870 O O . ILE B 1 82 ? 1.137 4.141 0.14 1 98.38 82 ILE B O 1
ATOM 2874 N N . GLY B 1 83 ? 3.127 4.48 1.116 1 98.69 83 GLY B N 1
ATOM 2875 C CA . GLY B 1 83 ? 2.719 5.758 1.672 1 98.69 83 GLY B CA 1
ATOM 2876 C C . GLY B 1 83 ? 2.309 6.766 0.614 1 98.69 83 GLY B C 1
ATOM 2877 O O . GLY B 1 83 ? 1.324 7.488 0.784 1 98.69 83 GLY B O 1
ATOM 2878 N N . ARG B 1 84 ? 3.123 6.824 -0.427 1 98.56 84 ARG B N 1
ATOM 2879 C CA . ARG B 1 84 ? 2.793 7.695 -1.548 1 98.56 84 ARG B CA 1
ATOM 2880 C C . ARG B 1 84 ? 1.447 7.32 -2.158 1 98.56 84 ARG B C 1
ATOM 2882 O O . ARG B 1 84 ? 0.641 8.195 -2.482 1 98.56 84 ARG B O 1
ATOM 2889 N N . PHE B 1 85 ? 1.257 6.074 -2.311 1 98.25 85 PHE B N 1
ATOM 2890 C CA . PHE B 1 85 ? 0.007 5.559 -2.855 1 98.25 85 PHE B CA 1
ATOM 2891 C C . PHE B 1 85 ? -1.171 5.941 -1.968 1 98.25 85 PHE B C 1
ATOM 2893 O O . PHE B 1 85 ? -2.213 6.375 -2.463 1 98.25 85 PHE B O 1
ATOM 2900 N N . GLN B 1 86 ? -1.047 5.758 -0.707 1 98.44 86 GLN B N 1
ATOM 2901 C CA . GLN B 1 86 ? -2.084 6.125 0.251 1 98.44 86 GLN B CA 1
ATOM 2902 C C . GLN B 1 86 ? -2.473 7.59 0.105 1 98.44 86 GLN B C 1
ATOM 2904 O O . GLN B 1 86 ? -3.66 7.922 0.043 1 98.44 86 GLN B O 1
ATOM 2909 N N . ALA B 1 87 ? -1.484 8.438 0.035 1 98.81 87 ALA B N 1
ATOM 2910 C CA . ALA B 1 87 ? -1.71 9.875 -0.076 1 98.81 87 ALA B CA 1
ATOM 2911 C C . ALA B 1 87 ? -2.412 10.219 -1.386 1 98.81 87 ALA B C 1
ATOM 2913 O O . ALA B 1 87 ? -3.4 10.961 -1.393 1 98.81 87 ALA B O 1
ATOM 2914 N N . ARG B 1 88 ? -1.903 9.648 -2.445 1 98.56 88 ARG B N 1
ATOM 2915 C CA . ARG B 1 88 ? -2.5 9.914 -3.75 1 98.56 88 ARG B CA 1
ATOM 2916 C C . ARG B 1 88 ? -3.943 9.422 -3.803 1 98.56 88 ARG B C 1
ATOM 2918 O O . ARG B 1 88 ? -4.816 10.102 -4.344 1 98.56 88 ARG B O 1
ATOM 2925 N N . SER B 1 89 ? -4.16 8.258 -3.246 1 98.12 89 SER B N 1
ATOM 2926 C CA . SER B 1 89 ? -5.508 7.695 -3.201 1 98.12 89 SER B CA 1
ATOM 2927 C C . SER B 1 89 ? -6.465 8.617 -2.453 1 98.12 89 SER B C 1
ATOM 2929 O O . SER B 1 89 ? -7.629 8.75 -2.832 1 98.12 89 SER B O 1
ATOM 2931 N N . THR B 1 90 ? -5.977 9.25 -1.412 1 98.56 90 THR B N 1
ATOM 2932 C CA . THR B 1 90 ? -6.777 10.211 -0.672 1 98.56 90 THR B CA 1
ATOM 2933 C C . THR B 1 90 ? -7.145 11.406 -1.556 1 98.56 90 THR B C 1
ATOM 2935 O O . THR B 1 90 ? -8.297 11.828 -1.585 1 98.56 90 THR B O 1
ATOM 2938 N N . GLY B 1 91 ? -6.164 11.93 -2.275 1 98.69 91 GLY B N 1
ATOM 2939 C CA . GLY B 1 91 ? -6.43 13.008 -3.211 1 98.69 91 GLY B CA 1
ATOM 2940 C C . GLY B 1 91 ? -7.438 12.641 -4.281 1 98.69 91 GLY B C 1
ATOM 2941 O O . GLY B 1 91 ? -8.352 13.414 -4.574 1 98.69 91 GLY B O 1
ATOM 2942 N N . ASP B 1 92 ? -7.281 11.453 -4.867 1 98.31 92 ASP B N 1
ATOM 2943 C CA . ASP B 1 92 ? -8.219 10.953 -5.867 1 98.31 92 ASP B CA 1
ATOM 2944 C C . ASP B 1 92 ? -9.641 10.906 -5.312 1 98.31 92 ASP B C 1
ATOM 2946 O O . ASP B 1 92 ? -10.594 11.273 -6.004 1 98.31 92 ASP B O 1
ATOM 2950 N N . ALA B 1 93 ? -9.719 10.422 -4.117 1 98.19 93 ALA B N 1
ATOM 2951 C CA . ALA B 1 93 ? -11.031 10.305 -3.486 1 98.19 93 ALA B CA 1
ATOM 2952 C C . ALA B 1 93 ? -11.664 11.68 -3.287 1 98.19 93 ALA B C 1
ATOM 2954 O O . ALA B 1 93 ? -12.867 11.852 -3.5 1 98.19 93 ALA B O 1
ATOM 2955 N N . LEU B 1 94 ? -10.875 12.625 -2.848 1 98.44 94 LEU B N 1
ATOM 2956 C CA . LEU B 1 94 ? -11.367 13.992 -2.682 1 98.44 94 LEU B CA 1
ATOM 2957 C C . LEU B 1 94 ? -11.859 14.555 -4.008 1 98.44 94 LEU B C 1
ATOM 2959 O O . LEU B 1 94 ? -12.938 15.164 -4.07 1 98.44 94 LEU B O 1
ATOM 2963 N N . GLN B 1 95 ? -11.078 14.344 -5.027 1 98.19 95 GLN B N 1
ATOM 2964 C CA . GLN B 1 95 ? -11.469 14.805 -6.355 1 98.19 95 GLN B CA 1
ATOM 2965 C C . GLN B 1 95 ? -12.797 14.195 -6.785 1 98.19 95 GLN B C 1
ATOM 2967 O O . GLN B 1 95 ? -13.688 14.906 -7.254 1 98.19 95 GLN B O 1
ATOM 2972 N N . ARG B 1 96 ? -12.938 12.922 -6.617 1 97.06 96 ARG B N 1
ATOM 2973 C CA . ARG B 1 96 ? -14.156 12.219 -7.004 1 97.06 96 ARG B CA 1
ATOM 2974 C C . ARG B 1 96 ? -15.352 12.719 -6.203 1 97.06 96 ARG B C 1
ATOM 2976 O O . ARG B 1 96 ? -16.469 12.75 -6.711 1 97.06 96 ARG B O 1
ATOM 2983 N N . ALA B 1 97 ? -15.07 13.094 -4.98 1 96.94 97 ALA B N 1
ATOM 2984 C CA . ALA B 1 97 ? -16.125 13.578 -4.102 1 96.94 97 ALA B CA 1
ATOM 2985 C C . ALA B 1 97 ? -16.484 15.031 -4.414 1 96.94 97 ALA B C 1
ATOM 2987 O O . ALA B 1 97 ? -17.359 15.617 -3.775 1 96.94 97 ALA B O 1
ATOM 2988 N N . GLY B 1 98 ? -15.742 15.633 -5.305 1 96.5 98 GLY B N 1
ATOM 2989 C CA . GLY B 1 98 ? -16 17.016 -5.684 1 96.5 98 GLY B CA 1
ATOM 2990 C C . GLY B 1 98 ? -15.438 18.016 -4.691 1 96.5 98 GLY B C 1
ATOM 2991 O O . GLY B 1 98 ? -15.914 19.156 -4.609 1 96.5 98 GLY B O 1
ATOM 2992 N N . VAL B 1 99 ? -14.508 17.594 -3.887 1 96.5 99 VAL B N 1
ATOM 2993 C CA . VAL B 1 99 ? -13.898 18.469 -2.891 1 96.5 99 VAL B CA 1
ATOM 2994 C C . VAL B 1 99 ? -12.641 19.109 -3.471 1 96.5 99 VAL B C 1
ATOM 2996 O O . VAL B 1 99 ? -11.719 18.422 -3.9 1 96.5 99 VAL B O 1
ATOM 2999 N N . ASP B 1 100 ? -12.648 20.391 -3.502 1 94.62 100 ASP B N 1
ATOM 3000 C CA . ASP B 1 100 ? -11.516 21.141 -4.031 1 94.62 100 ASP B CA 1
ATOM 3001 C C . ASP B 1 100 ? -10.852 21.969 -2.938 1 94.62 100 ASP B C 1
ATOM 3003 O O . ASP B 1 100 ? -11.336 23.047 -2.586 1 94.62 100 ASP B O 1
ATOM 3007 N N . ILE B 1 101 ? -9.766 21.531 -2.445 1 97.12 101 ILE B N 1
ATOM 3008 C CA . ILE B 1 101 ? -9.055 22.219 -1.373 1 97.12 101 ILE B CA 1
ATOM 3009 C C . ILE B 1 101 ? -7.922 23.062 -1.96 1 97.12 101 ILE B C 1
ATOM 3011 O O . ILE B 1 101 ? -7.012 22.516 -2.598 1 97.12 101 ILE B O 1
ATOM 3015 N N . GLN B 1 102 ? -7.992 24.297 -1.624 1 94.56 102 GLN B N 1
ATOM 3016 C CA . GLN B 1 102 ? -6.98 25.188 -2.18 1 94.56 102 GLN B CA 1
ATOM 3017 C C . GLN B 1 102 ? -6.027 25.688 -1.097 1 94.56 102 GLN B C 1
ATOM 3019 O O . GLN B 1 102 ? -4.914 26.125 -1.395 1 94.56 102 GLN B O 1
ATOM 3024 N N . HIS B 1 103 ? -6.48 25.719 0.138 1 97.31 103 HIS B N 1
ATOM 3025 C CA . HIS B 1 103 ? -5.648 26.156 1.254 1 97.31 103 HIS B CA 1
ATOM 3026 C C . HIS B 1 103 ? -5.047 24.969 1.994 1 97.31 103 HIS B C 1
ATOM 3028 O O . HIS B 1 103 ? -5.746 24.266 2.73 1 97.31 103 HIS B O 1
ATOM 3034 N N . ILE B 1 104 ? -3.719 24.797 1.814 1 98.69 104 ILE B N 1
ATOM 3035 C CA . ILE B 1 104 ? -3.062 23.609 2.359 1 98.69 104 ILE B CA 1
ATOM 3036 C C . ILE B 1 104 ? -1.884 24.031 3.236 1 98.69 104 ILE B C 1
ATOM 3038 O O . ILE B 1 104 ? -1.012 24.781 2.795 1 98.69 104 ILE B O 1
ATOM 3042 N N . TYR B 1 105 ? -1.864 23.625 4.434 1 98.81 105 TYR B N 1
ATOM 3043 C CA . TYR B 1 105 ? -0.797 23.844 5.402 1 98.81 105 TYR B CA 1
ATOM 3044 C C . TYR B 1 105 ? -0.177 22.516 5.844 1 98.81 105 TYR B C 1
ATOM 3046 O O . TYR B 1 105 ? -0.891 21.547 6.098 1 98.81 105 TYR B O 1
ATOM 3054 N N . VAL B 1 106 ? 1.152 22.531 5.961 1 98.75 106 VAL B N 1
ATOM 3055 C CA . VAL B 1 106 ? 1.815 21.234 6.066 1 98.75 106 VAL B CA 1
ATOM 3056 C C . VAL B 1 106 ? 2.949 21.312 7.086 1 98.75 106 VAL B C 1
ATOM 3058 O O . VAL B 1 106 ? 3.693 22.297 7.121 1 98.75 106 VAL B O 1
ATOM 3061 N N . SER B 1 107 ? 3.055 20.297 7.914 1 98.31 107 SER B N 1
ATOM 3062 C CA . SER B 1 107 ? 4.246 20.109 8.734 1 98.31 107 S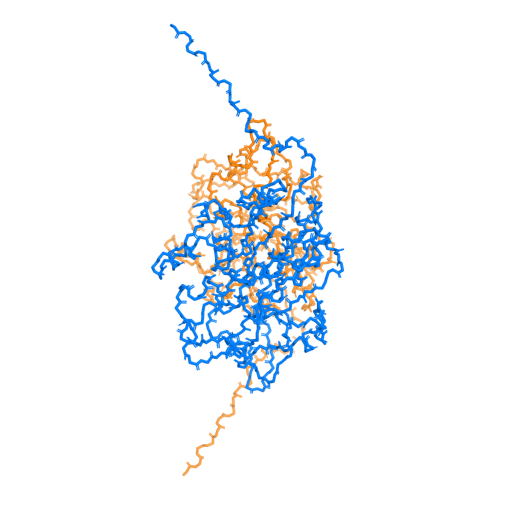ER B CA 1
ATOM 3063 C C . SER B 1 107 ? 5.508 20.078 7.883 1 98.31 107 SER B C 1
ATOM 3065 O O . SER B 1 107 ? 5.504 19.547 6.773 1 98.31 107 SER B O 1
ATOM 3067 N N . PRO B 1 108 ? 6.629 20.531 8.406 1 96.56 108 PRO B N 1
ATOM 3068 C CA . PRO B 1 108 ? 7.867 20.562 7.621 1 96.56 108 PRO B CA 1
ATOM 3069 C C . PRO B 1 108 ? 8.477 19.172 7.43 1 96.56 108 PRO B C 1
ATOM 3071 O O . PRO B 1 108 ? 9.398 19 6.633 1 96.56 108 PRO B O 1
ATOM 3074 N N . SER B 1 109 ? 8.047 18.203 8.133 1 97.56 109 SER B N 1
ATOM 3075 C CA . SER B 1 109 ? 8.57 16.844 7.953 1 97.56 109 SER B CA 1
ATOM 3076 C C . SER B 1 109 ? 8.438 16.391 6.504 1 97.56 109 SER B C 1
ATOM 3078 O O . SER B 1 109 ? 7.383 16.578 5.891 1 97.56 109 SER B O 1
ATOM 3080 N N . LEU B 1 110 ? 9.469 15.805 6 1 98.5 110 LEU B N 1
ATOM 3081 C CA . LEU B 1 110 ? 9.492 15.375 4.605 1 98.5 110 LEU B CA 1
ATOM 3082 C C . LEU B 1 110 ? 8.305 14.469 4.297 1 98.5 110 LEU B C 1
ATOM 3084 O O . LEU B 1 110 ? 7.668 14.602 3.248 1 98.5 110 LEU B O 1
ATOM 3088 N N . ARG B 1 111 ? 8.016 13.531 5.188 1 98.75 111 ARG B N 1
ATOM 3089 C CA . ARG B 1 111 ? 6.898 12.609 4.984 1 98.75 111 ARG B CA 1
ATOM 3090 C C . ARG B 1 111 ? 5.582 13.367 4.863 1 98.75 111 ARG B C 1
ATOM 3092 O O . ARG B 1 111 ? 4.688 12.945 4.121 1 98.75 111 ARG B O 1
ATOM 3099 N N . CYS B 1 112 ? 5.406 14.461 5.543 1 98.88 112 CYS B N 1
ATOM 3100 C CA . CYS B 1 112 ? 4.199 15.266 5.445 1 98.88 112 CYS B CA 1
ATOM 3101 C C . CYS B 1 112 ? 4.164 16.047 4.133 1 98.88 112 CYS B C 1
ATOM 3103 O O . CYS B 1 112 ? 3.119 16.125 3.484 1 98.88 112 CYS B O 1
ATOM 3105 N N . VAL B 1 113 ? 5.297 16.594 3.777 1 98.88 113 VAL B N 1
ATOM 3106 C CA . VAL B 1 113 ? 5.406 17.328 2.52 1 98.88 113 VAL B CA 1
ATOM 3107 C C . VAL B 1 113 ? 5.082 16.406 1.351 1 98.88 113 VAL B C 1
ATOM 3109 O O . VAL B 1 113 ? 4.293 16.75 0.471 1 98.88 113 VAL B O 1
ATOM 3112 N N . GLN B 1 114 ? 5.656 15.227 1.395 1 98.88 114 GLN B N 1
ATOM 3113 C CA . GLN B 1 114 ? 5.402 14.25 0.343 1 98.88 114 GLN B CA 1
ATOM 3114 C C . GLN B 1 114 ? 3.938 13.828 0.327 1 98.88 114 GLN B C 1
ATOM 3116 O O . GLN B 1 114 ? 3.348 13.648 -0.742 1 98.88 114 GLN B O 1
ATOM 3121 N N . THR B 1 115 ? 3.379 13.633 1.5 1 98.94 115 THR B N 1
ATOM 3122 C CA . THR B 1 115 ? 1.965 13.289 1.593 1 98.94 115 THR B CA 1
ATOM 3123 C C . THR B 1 115 ? 1.101 14.367 0.944 1 98.94 115 THR B C 1
ATOM 3125 O O . THR B 1 115 ? 0.258 14.07 0.097 1 98.94 115 THR B O 1
ATOM 3128 N N . ALA B 1 116 ? 1.336 15.578 1.315 1 98.94 116 ALA B N 1
ATOM 3129 C CA . ALA B 1 116 ? 0.562 16.688 0.76 1 98.94 116 ALA B CA 1
ATOM 3130 C C . ALA B 1 116 ? 0.724 16.766 -0.755 1 98.94 116 ALA B C 1
ATOM 3132 O O . ALA B 1 116 ? -0.245 17 -1.479 1 98.94 116 ALA B O 1
ATOM 3133 N N . GLN B 1 117 ? 1.94 16.578 -1.211 1 98.81 117 GLN B N 1
ATOM 3134 C CA . GLN B 1 117 ? 2.211 16.609 -2.645 1 98.81 117 GLN B CA 1
ATOM 3135 C C . GLN B 1 117 ? 1.352 15.586 -3.389 1 98.81 117 GLN B C 1
ATOM 3137 O O . GLN B 1 117 ? 0.726 15.914 -4.398 1 98.81 117 GLN B O 1
ATOM 3142 N N . HIS B 1 118 ? 1.33 14.391 -2.902 1 98.75 118 HIS B N 1
ATOM 3143 C CA . HIS B 1 118 ? 0.598 13.328 -3.588 1 98.75 118 HIS B CA 1
ATOM 3144 C C . HIS B 1 118 ? -0.909 13.523 -3.449 1 98.75 118 HIS B C 1
ATOM 3146 O O . HIS B 1 118 ? -1.671 13.164 -4.348 1 98.75 118 HIS B O 1
ATOM 3152 N N . VAL B 1 119 ? -1.385 14.133 -2.311 1 98.81 119 VAL B N 1
ATOM 3153 C CA . VAL B 1 119 ? -2.791 14.508 -2.191 1 98.81 119 VAL B CA 1
ATOM 3154 C C . VAL B 1 119 ? -3.146 15.531 -3.268 1 98.81 119 VAL B C 1
ATOM 3156 O O . VAL B 1 119 ? -4.168 15.398 -3.947 1 98.81 119 VAL B O 1
ATOM 3159 N N . ILE B 1 120 ? -2.297 16.547 -3.416 1 98.69 120 ILE B N 1
ATOM 3160 C CA . ILE B 1 120 ? -2.512 17.594 -4.418 1 98.69 120 ILE B CA 1
ATOM 3161 C C . ILE B 1 120 ? -2.574 16.969 -5.809 1 98.69 120 ILE B C 1
ATOM 3163 O O . ILE B 1 120 ? -3.465 17.281 -6.598 1 98.69 120 ILE B O 1
ATOM 3167 N N . GLU B 1 121 ? -1.62 16.078 -6.113 1 98.38 121 GLU B N 1
ATOM 3168 C CA . GLU B 1 121 ? -1.601 15.383 -7.398 1 98.38 121 GLU B CA 1
ATOM 3169 C C . GLU B 1 121 ? -2.896 14.609 -7.625 1 98.38 121 GLU B C 1
ATOM 3171 O O . GLU B 1 121 ? -3.445 14.617 -8.734 1 98.38 121 GLU B O 1
ATOM 3176 N N . GLY B 1 122 ? -3.365 13.945 -6.617 1 98.38 122 GLY B N 1
ATOM 3177 C CA . GLY B 1 122 ? -4.617 13.211 -6.719 1 98.38 122 GLY B CA 1
ATOM 3178 C C . GLY B 1 122 ? -5.82 14.109 -6.941 1 98.38 122 GLY B C 1
ATOM 3179 O O . GLY B 1 122 ? -6.711 13.781 -7.727 1 98.38 122 GLY B O 1
ATOM 3180 N N . MET B 1 123 ? -5.789 15.195 -6.23 1 98.06 123 MET B N 1
ATOM 3181 C CA . MET B 1 123 ? -6.887 16.141 -6.395 1 98.06 123 MET B CA 1
ATOM 3182 C C . MET B 1 123 ? -6.887 16.734 -7.797 1 98.06 123 MET B C 1
ATOM 3184 O O . MET B 1 123 ? -7.922 17.188 -8.289 1 98.06 123 MET B O 1
ATOM 3188 N N . GLY B 1 124 ? -5.711 16.75 -8.383 1 97 124 GLY B N 1
ATOM 3189 C CA . GLY B 1 124 ? -5.598 17.219 -9.758 1 97 124 GLY B CA 1
ATOM 3190 C C . GLY B 1 124 ? -5.719 18.734 -9.891 1 97 124 GLY B C 1
ATOM 3191 O O . GLY B 1 124 ? -6.133 19.234 -10.938 1 97 124 GLY B O 1
ATOM 3192 N N . ASN B 1 125 ? -5.441 19.438 -8.805 1 92.94 125 ASN B N 1
ATOM 3193 C CA . ASN B 1 125 ? -5.492 20.891 -8.883 1 92.94 125 ASN B CA 1
ATOM 3194 C C . ASN B 1 125 ? -4.102 21.516 -8.75 1 92.94 125 ASN B C 1
ATOM 3196 O O . ASN B 1 125 ? -3.094 20.812 -8.844 1 92.94 125 ASN B O 1
ATOM 3200 N N . ASN B 1 126 ? -4.059 22.828 -8.641 1 93.81 126 ASN B N 1
ATOM 3201 C CA . ASN B 1 126 ? -2.779 23.531 -8.656 1 93.81 126 ASN B CA 1
ATOM 3202 C C . ASN B 1 126 ? -2.482 24.188 -7.305 1 93.81 126 ASN B C 1
ATOM 3204 O O . ASN B 1 126 ? -1.782 25.203 -7.242 1 93.81 126 ASN B O 1
ATOM 3208 N N . ALA B 1 127 ? -3.043 23.609 -6.266 1 96.94 127 ALA B N 1
ATOM 3209 C CA . ALA B 1 127 ? -2.818 24.172 -4.938 1 96.94 127 ALA B CA 1
ATOM 3210 C C . ALA B 1 127 ? -1.341 24.109 -4.562 1 96.94 127 ALA B C 1
ATOM 3212 O O . ALA B 1 127 ? -0.619 23.203 -4.984 1 96.94 127 ALA B O 1
ATOM 3213 N N . THR B 1 128 ? -0.93 25.125 -3.859 1 98.06 128 THR B N 1
ATOM 3214 C CA . THR B 1 128 ? 0.397 25.125 -3.254 1 98.06 128 THR B CA 1
ATOM 3215 C C . THR B 1 128 ? 0.302 24.938 -1.743 1 98.06 128 THR B C 1
ATOM 3217 O O . THR B 1 128 ? -0.686 25.328 -1.123 1 98.06 128 THR B O 1
ATOM 3220 N N . MET B 1 129 ? 1.311 24.297 -1.232 1 98.44 129 MET B N 1
ATOM 3221 C CA . MET B 1 129 ? 1.264 24.062 0.207 1 98.44 129 MET B CA 1
ATOM 3222 C C . MET B 1 129 ? 2.137 25.062 0.954 1 98.44 129 MET B C 1
ATOM 3224 O O . MET B 1 129 ? 3.207 25.438 0.475 1 98.44 129 MET B O 1
ATOM 3228 N N . CYS B 1 130 ? 1.687 25.484 2.096 1 98.5 130 CYS B N 1
ATOM 3229 C CA . CYS B 1 130 ? 2.389 26.359 3.033 1 98.5 130 CYS B CA 1
ATOM 3230 C C . CYS B 1 130 ? 3.02 25.547 4.16 1 98.5 130 CYS B C 1
ATOM 3232 O O . CYS B 1 130 ? 2.32 24.859 4.898 1 98.5 130 CYS B O 1
ATOM 3234 N N . ILE B 1 131 ? 4.324 25.688 4.289 1 97.94 131 ILE B N 1
ATOM 3235 C CA . ILE B 1 131 ? 5.016 24.953 5.34 1 97.94 131 ILE B CA 1
ATOM 3236 C C . ILE B 1 131 ? 4.852 25.672 6.672 1 97.94 131 ILE B C 1
ATOM 3238 O O . ILE B 1 131 ? 5.152 26.859 6.781 1 97.94 131 ILE B O 1
ATOM 3242 N N . GLU B 1 132 ? 4.375 24.953 7.672 1 97.44 132 GLU B N 1
ATOM 3243 C CA . GLU B 1 132 ? 4.176 25.484 9.016 1 97.44 132 GLU B CA 1
ATOM 3244 C C . GLU B 1 132 ? 4.902 24.641 10.055 1 97.44 132 GLU B C 1
ATOM 3246 O O . GLU B 1 132 ? 4.398 23.594 10.469 1 97.44 132 GLU B O 1
ATOM 3251 N N . PRO B 1 133 ? 6.012 25.078 10.57 1 94.38 133 PRO B N 1
ATOM 3252 C CA . PRO B 1 133 ? 6.766 24.312 11.57 1 94.38 133 PRO B CA 1
ATOM 3253 C C . PRO B 1 133 ? 5.938 23.984 12.812 1 94.38 133 PRO B C 1
ATOM 3255 O O . PRO B 1 133 ? 6.16 22.953 13.461 1 94.38 133 PRO B O 1
ATOM 3258 N N . THR B 1 134 ? 4.941 24.781 13.125 1 92.94 134 THR B N 1
ATOM 3259 C CA . THR B 1 134 ? 4.086 24.594 14.289 1 92.94 134 THR B CA 1
ATOM 3260 C C . THR B 1 134 ? 3.238 23.328 14.125 1 92.94 134 THR B C 1
ATOM 3262 O O . THR B 1 134 ? 2.725 22.797 15.109 1 92.94 134 THR B O 1
ATOM 3265 N N . ALA B 1 135 ? 3.104 22.859 12.922 1 96.81 135 ALA B N 1
ATOM 3266 C CA . ALA B 1 135 ? 2.305 21.656 12.648 1 96.81 135 ALA B CA 1
ATOM 3267 C C . ALA B 1 135 ? 3.113 20.391 12.906 1 96.81 135 ALA B C 1
ATOM 3269 O O . ALA B 1 135 ? 2.607 19.281 12.734 1 96.81 135 ALA B O 1
ATOM 3270 N N . PHE B 1 136 ? 4.355 20.547 13.367 1 95.44 136 PHE B N 1
ATOM 3271 C CA . PHE B 1 136 ? 5.203 19.391 13.664 1 95.44 136 PHE B CA 1
ATOM 3272 C C . PHE B 1 136 ? 4.668 18.609 14.859 1 95.44 136 PHE B C 1
ATOM 3274 O O . PHE B 1 136 ? 3.729 19.047 15.523 1 95.44 136 PHE B O 1
ATOM 3281 N N . GLU B 1 137 ? 5.273 17.438 15.086 1 94.81 137 GLU B N 1
ATOM 3282 C CA . GLU B 1 137 ? 4.836 16.547 16.156 1 94.81 137 GLU B CA 1
ATOM 3283 C C . GLU B 1 137 ? 5.289 17.062 17.531 1 94.81 137 GLU B C 1
ATOM 3285 O O . GLU B 1 137 ? 5.887 18.141 17.625 1 94.81 137 GLU B O 1
ATOM 3290 N N . TRP B 1 138 ? 4.848 16.359 18.562 1 94.5 138 TRP B N 1
ATOM 3291 C CA . TRP B 1 138 ? 5.172 16.766 19.922 1 94.5 138 TRP B CA 1
ATOM 3292 C C . TRP B 1 138 ? 6.684 16.812 20.141 1 94.5 138 TRP B C 1
ATOM 3294 O O . TRP B 1 138 ? 7.371 15.805 19.938 1 94.5 138 TRP B O 1
ATOM 3304 N N . PHE B 1 139 ? 7.152 17.859 20.562 1 90.31 139 PHE B N 1
ATOM 3305 C CA . PHE B 1 139 ? 8.594 18.078 20.688 1 90.31 139 PHE B CA 1
ATOM 3306 C C . PHE B 1 139 ? 9.148 17.25 21.859 1 90.31 139 PHE B C 1
ATOM 3308 O O . PHE B 1 139 ? 10.352 17.016 21.922 1 90.31 139 PHE B O 1
ATOM 3315 N N . GLY B 1 140 ? 8.32 16.844 22.75 1 87.75 140 GLY B N 1
ATOM 3316 C CA . GLY B 1 140 ? 8.758 16 23.859 1 87.75 140 GLY B CA 1
ATOM 3317 C C . GLY B 1 140 ? 9.406 14.711 23.391 1 87.75 140 GLY B C 1
ATOM 3318 O O . GLY B 1 140 ? 10.172 14.094 24.125 1 87.75 140 GLY B O 1
ATOM 3319 N N . TRP B 1 141 ? 9.133 14.32 22.203 1 88.25 141 TRP B N 1
ATOM 3320 C CA . TRP B 1 141 ? 9.711 13.102 21.641 1 88.25 141 TRP B CA 1
ATOM 3321 C C . TRP B 1 141 ? 11.117 13.359 21.109 1 88.25 141 TRP B C 1
ATOM 3323 O O . TRP B 1 141 ? 11.836 12.422 20.75 1 88.25 141 TRP B O 1
ATOM 3333 N N . TYR B 1 142 ? 11.531 14.664 21.031 1 82.62 142 TYR B N 1
ATOM 3334 C CA . TYR B 1 142 ? 12.789 15.031 20.375 1 82.62 142 TYR B CA 1
ATOM 3335 C C . TYR B 1 142 ? 13.75 15.664 21.375 1 82.62 142 TYR B C 1
ATOM 3337 O O . TYR B 1 142 ? 14.375 16.688 21.078 1 82.62 142 TYR B O 1
ATOM 3345 N N . LYS B 1 143 ? 14.008 15.188 22.484 1 73.5 143 LYS B N 1
ATOM 3346 C CA . LYS B 1 143 ? 14.781 15.742 23.594 1 73.5 143 LYS B CA 1
ATOM 3347 C C . LYS B 1 143 ? 16.188 16.156 23.141 1 73.5 143 LYS B C 1
ATOM 3349 O O . LYS B 1 143 ? 16.75 17.109 23.672 1 73.5 143 LYS B O 1
ATOM 3354 N N . ASN B 1 144 ? 16.734 15.547 22.109 1 70.81 144 ASN B N 1
ATOM 3355 C CA . ASN B 1 144 ? 18.156 15.797 21.875 1 70.81 144 ASN B CA 1
ATOM 3356 C C . ASN B 1 144 ? 18.375 16.641 20.625 1 70.81 144 ASN B C 1
ATOM 3358 O O . ASN B 1 144 ? 19.281 17.469 20.578 1 70.81 144 ASN B O 1
ATOM 3362 N N . ALA B 1 145 ? 17.656 16.438 19.641 1 76.19 145 ALA B N 1
ATOM 3363 C CA . ALA B 1 145 ? 17.922 17.172 18.406 1 76.19 145 ALA B CA 1
ATOM 3364 C C . ALA B 1 145 ? 16.656 17.266 17.531 1 76.19 145 ALA B C 1
ATOM 3366 O O . ALA B 1 145 ? 15.922 16.281 17.406 1 76.19 145 ALA B O 1
ATOM 3367 N N . MET B 1 146 ? 16.5 18.484 17.031 1 81.06 146 MET B N 1
ATOM 3368 C CA . MET B 1 146 ? 15.453 18.703 16.047 1 81.06 146 MET B CA 1
ATOM 3369 C C . MET B 1 146 ? 15.852 18.125 14.688 1 81.06 146 MET B C 1
ATOM 3371 O O . MET B 1 146 ? 17.031 18.031 14.367 1 81.06 146 MET B O 1
ATOM 3375 N N . PRO B 1 147 ? 14.836 17.719 13.953 1 86.31 147 PRO B N 1
ATOM 3376 C CA . PRO B 1 147 ? 15.164 17.281 12.594 1 86.31 147 PRO B CA 1
ATOM 3377 C C . PRO B 1 147 ? 15.734 18.406 11.734 1 86.31 147 PRO B C 1
ATOM 3379 O O . PRO B 1 147 ? 15.469 19.578 11.992 1 86.31 147 PRO B O 1
ATOM 3382 N N . ASN B 1 148 ? 16.578 18.047 10.891 1 90.94 148 ASN B N 1
ATOM 3383 C CA . ASN B 1 148 ? 17.016 18.969 9.852 1 90.94 148 ASN B CA 1
ATOM 3384 C C . ASN B 1 148 ? 16.031 19.031 8.688 1 90.94 148 ASN B C 1
ATOM 3386 O O . ASN B 1 148 ? 16.156 18.281 7.715 1 90.94 148 ASN B O 1
ATOM 3390 N N . TRP B 1 149 ? 15.133 19.984 8.789 1 94.12 149 TRP B N 1
ATOM 3391 C CA . TRP B 1 149 ? 14.094 20.094 7.766 1 94.12 149 TRP B CA 1
ATOM 3392 C C . TRP B 1 149 ? 14.641 20.781 6.516 1 94.12 149 TRP B C 1
ATOM 3394 O O . TRP B 1 149 ? 15.484 21.688 6.609 1 94.12 149 TRP B O 1
ATOM 3404 N N . LEU B 1 150 ? 14.148 20.375 5.402 1 96.44 150 LEU B N 1
ATOM 3405 C CA . LEU B 1 150 ? 14.43 21.094 4.172 1 96.44 150 LEU B CA 1
ATOM 3406 C C . LEU B 1 150 ? 13.711 22.438 4.156 1 96.44 150 LEU B C 1
ATOM 3408 O O . LEU B 1 150 ? 12.57 22.547 4.598 1 96.44 150 LEU B O 1
ATOM 3412 N N . SER B 1 151 ? 14.383 23.469 3.627 1 95.62 151 SER B N 1
ATOM 3413 C CA . SER B 1 151 ? 13.758 24.781 3.506 1 95.62 151 SER B CA 1
ATOM 3414 C C . SER B 1 151 ? 12.672 24.781 2.428 1 95.62 151 SER B C 1
ATOM 3416 O O . SER B 1 151 ? 12.719 23.969 1.502 1 95.62 151 SER B O 1
ATOM 3418 N N . PRO B 1 152 ? 11.719 25.75 2.551 1 97.12 152 PRO B N 1
ATOM 3419 C CA . PRO B 1 152 ? 10.703 25.844 1.506 1 97.12 152 PRO B CA 1
ATOM 3420 C C . PRO B 1 152 ? 11.297 26.016 0.112 1 97.12 152 PRO B C 1
ATOM 3422 O O . PRO B 1 152 ? 10.82 25.422 -0.851 1 97.12 152 PRO B O 1
ATOM 3425 N N . LYS B 1 153 ? 12.289 26.797 -0.014 1 97.19 153 LYS B N 1
ATOM 3426 C CA . LYS B 1 153 ? 12.938 27 -1.305 1 97.19 153 LYS B CA 1
ATOM 3427 C C . LYS B 1 153 ? 13.539 25.703 -1.837 1 97.19 153 LYS B C 1
ATOM 3429 O O . LYS B 1 153 ? 13.383 25.391 -3.018 1 97.19 153 LYS B O 1
ATOM 3434 N N . HIS B 1 154 ? 14.219 24.984 -0.975 1 97.56 154 HIS B N 1
ATOM 3435 C CA . HIS B 1 154 ? 14.805 23.703 -1.384 1 97.56 154 HIS B CA 1
ATOM 3436 C C . HIS B 1 154 ? 13.727 22.719 -1.811 1 97.56 154 HIS B C 1
ATOM 3438 O O . HIS B 1 154 ? 13.883 22 -2.809 1 97.56 154 HIS B O 1
ATOM 3444 N N . LEU B 1 155 ? 12.672 22.672 -1.066 1 98.38 155 LEU B N 1
ATOM 3445 C CA . LEU B 1 155 ? 11.547 21.797 -1.418 1 98.38 155 LEU B CA 1
ATOM 3446 C C . LEU B 1 155 ? 11 22.156 -2.793 1 98.38 155 LEU B C 1
ATOM 3448 O O . LEU B 1 155 ? 10.734 21.266 -3.611 1 98.38 155 LEU B O 1
ATOM 3452 N N . ALA B 1 156 ? 10.828 23.438 -3.018 1 98.38 156 ALA B N 1
ATOM 3453 C CA . ALA B 1 156 ? 10.336 23.891 -4.316 1 98.38 156 ALA B CA 1
ATOM 3454 C C . ALA B 1 156 ? 11.289 23.484 -5.434 1 98.38 156 ALA B C 1
ATOM 3456 O O . ALA B 1 156 ? 10.859 23.047 -6.5 1 98.38 156 ALA B O 1
ATOM 3457 N N . ASP B 1 157 ? 12.562 23.609 -5.191 1 97.88 157 ASP B N 1
ATOM 3458 C CA . ASP B 1 157 ? 13.578 23.25 -6.168 1 97.88 157 ASP B CA 1
ATOM 3459 C C . ASP B 1 157 ? 13.531 21.75 -6.488 1 97.88 157 ASP B C 1
ATOM 3461 O O . ASP B 1 157 ? 13.906 21.344 -7.586 1 97.88 157 ASP B O 1
ATOM 3465 N N . CYS B 1 158 ? 13.086 21 -5.535 1 97.31 158 CYS B N 1
ATOM 3466 C CA . CYS B 1 158 ? 12.984 19.562 -5.711 1 97.31 158 CYS B CA 1
ATOM 3467 C C . CYS B 1 158 ? 11.695 19.188 -6.434 1 97.31 158 CYS B C 1
ATOM 3469 O O . CYS B 1 158 ? 11.414 18.016 -6.645 1 97.31 158 CYS B O 1
ATOM 3471 N N . GLY B 1 159 ? 10.844 20.141 -6.715 1 96.94 159 GLY B N 1
ATOM 3472 C CA . GLY B 1 159 ? 9.672 19.875 -7.539 1 96.94 159 GLY B CA 1
ATOM 3473 C C . GLY B 1 159 ? 8.375 19.844 -6.742 1 96.94 159 GLY B C 1
ATOM 3474 O O . GLY B 1 159 ? 7.309 19.594 -7.297 1 96.94 159 GLY B O 1
ATOM 3475 N N . PHE B 1 160 ? 8.422 20.078 -5.453 1 98.44 160 PHE B N 1
ATOM 3476 C CA . PHE B 1 160 ? 7.203 20.125 -4.648 1 98.44 160 PHE B CA 1
ATOM 3477 C C . PHE B 1 160 ? 6.434 21.406 -4.891 1 98.44 160 PHE B C 1
ATOM 3479 O O . PHE B 1 160 ? 7.027 22.453 -5.156 1 98.44 160 PHE B O 1
ATOM 3486 N N . ASN B 1 161 ? 5.113 21.344 -4.758 1 98.38 161 ASN B N 1
ATOM 3487 C CA . ASN B 1 161 ? 4.254 22.516 -4.906 1 98.38 161 ASN B CA 1
ATOM 3488 C C . ASN B 1 161 ? 4.238 23.359 -3.643 1 98.38 161 ASN B C 1
ATOM 3490 O O . ASN B 1 161 ? 3.252 23.375 -2.902 1 98.38 161 ASN B O 1
ATOM 3494 N N . ILE B 1 162 ? 5.285 24.188 -3.523 1 98.69 162 ILE B N 1
ATOM 3495 C CA . ILE B 1 162 ? 5.477 24.953 -2.297 1 98.69 162 ILE B CA 1
ATOM 3496 C C . ILE B 1 162 ? 5.164 26.438 -2.553 1 98.69 162 ILE B C 1
ATOM 3498 O O . ILE B 1 162 ? 5.57 26.984 -3.576 1 98.69 162 ILE B O 1
ATOM 3502 N N . ASN B 1 163 ? 4.387 27.031 -1.628 1 98.44 163 ASN B N 1
ATOM 3503 C CA . ASN B 1 163 ? 4.301 28.484 -1.579 1 98.44 163 ASN B CA 1
ATOM 3504 C C . ASN B 1 163 ? 5.512 29.094 -0.884 1 98.44 163 ASN B C 1
ATOM 3506 O O . ASN B 1 163 ? 5.5 29.297 0.331 1 98.44 163 ASN B O 1
ATOM 3510 N N . VAL B 1 164 ? 6.469 29.453 -1.624 1 97.56 164 VAL B N 1
ATOM 3511 C CA . VAL B 1 164 ? 7.754 29.891 -1.079 1 97.56 164 VAL B CA 1
ATOM 3512 C C . VAL B 1 164 ? 7.605 31.266 -0.444 1 97.56 164 VAL B C 1
ATOM 3514 O O . VAL B 1 164 ? 8.469 31.703 0.321 1 97.56 164 VAL B O 1
ATOM 3517 N N . GLN B 1 165 ? 6.543 31.969 -0.732 1 96.81 165 GLN B N 1
ATOM 3518 C CA . GLN B 1 165 ? 6.324 33.312 -0.19 1 96.81 165 GLN B CA 1
ATOM 3519 C C . GLN B 1 165 ? 5.625 33.25 1.165 1 96.81 165 GLN B C 1
ATOM 3521 O O . GLN B 1 165 ? 5.539 34.25 1.871 1 96.81 165 GLN B O 1
ATOM 3526 N N . HIS B 1 166 ? 5.137 32.094 1.468 1 96.69 166 HIS B N 1
ATOM 3527 C CA . HIS B 1 166 ? 4.441 31.969 2.742 1 96.69 166 HIS B CA 1
ATOM 3528 C C . HIS B 1 166 ? 5.391 32.156 3.916 1 96.69 166 HIS B C 1
ATOM 3530 O O . HIS B 1 166 ? 6.48 31.594 3.945 1 96.69 166 HIS B O 1
ATOM 3536 N N . LYS B 1 167 ? 4.961 33 4.832 1 94.25 167 LYS B N 1
ATOM 3537 C CA . LYS B 1 167 ? 5.652 33.156 6.109 1 94.25 167 LYS B CA 1
ATOM 3538 C C . LYS B 1 167 ? 4.906 32.438 7.227 1 94.25 167 LYS B C 1
ATOM 3540 O O . LYS B 1 167 ? 3.732 32.688 7.477 1 94.25 167 LYS B O 1
ATOM 3545 N N . PRO B 1 168 ? 5.605 31.469 7.848 1 94.75 168 PRO B N 1
ATOM 3546 C CA . PRO B 1 168 ? 4.93 30.766 8.938 1 94.75 168 PRO B CA 1
ATOM 3547 C C . PRO B 1 168 ? 4.324 31.703 9.969 1 94.75 168 PRO B C 1
ATOM 3549 O O . PRO B 1 168 ? 4.879 32.781 10.234 1 94.75 168 PRO B O 1
ATOM 3552 N N . PHE B 1 169 ? 3.275 31.312 10.547 1 91.56 169 PHE B N 1
ATOM 3553 C CA . PHE B 1 169 ? 2.576 32.156 11.516 1 91.56 169 PHE B CA 1
ATOM 3554 C C . PHE B 1 169 ? 3.365 32.25 12.812 1 91.56 169 PHE B C 1
ATOM 3556 O O . PHE B 1 169 ? 3.305 33.281 13.5 1 91.56 169 PHE B O 1
ATOM 3563 N N . VAL B 1 170 ? 3.975 31.125 13.133 1 78.69 170 VAL B N 1
ATOM 3564 C CA . VAL B 1 170 ? 4.816 31.094 14.32 1 78.69 170 VAL B CA 1
ATOM 3565 C C . VAL B 1 170 ? 6.25 30.75 13.93 1 78.69 170 VAL B C 1
ATOM 3567 O O . VAL B 1 170 ? 6.477 29.859 13.102 1 78.69 170 VAL B O 1
ATOM 3570 N N . SER B 1 171 ? 7.156 31.484 14.5 1 74.75 171 SER B N 1
ATOM 3571 C CA . SER B 1 171 ? 8.562 31.266 14.188 1 74.75 171 SER B CA 1
ATOM 3572 C C . SER B 1 171 ? 9.062 29.953 14.812 1 74.75 171 SER B C 1
ATOM 3574 O O . SER B 1 171 ? 8.625 29.578 15.898 1 74.75 171 SER B O 1
ATOM 3576 N N . VAL B 1 172 ? 9.953 29.312 14.133 1 74.38 172 VAL B N 1
ATOM 3577 C CA . VAL B 1 172 ? 10.594 28.094 14.633 1 74.38 172 VAL B CA 1
ATOM 3578 C C . VAL B 1 172 ? 11.289 28.375 15.961 1 74.38 172 VAL B C 1
ATOM 3580 O O . VAL B 1 172 ? 11.344 27.516 16.828 1 74.38 172 VAL B O 1
ATOM 3583 N N . ASP B 1 173 ? 11.688 29.578 16.094 1 73.19 173 ASP B N 1
ATOM 3584 C CA . ASP B 1 173 ? 12.414 29.984 17.297 1 73.19 173 ASP B CA 1
ATOM 3585 C C . ASP B 1 173 ? 11.5 29.969 18.531 1 73.19 173 ASP B C 1
ATOM 3587 O O . ASP B 1 173 ? 11.984 29.938 19.656 1 73.19 173 ASP B O 1
ATOM 3591 N N . ASP B 1 174 ? 10.258 29.906 18.281 1 73.88 174 ASP B N 1
ATOM 3592 C CA . ASP B 1 174 ? 9.289 29.906 19.375 1 73.88 174 ASP B CA 1
ATOM 3593 C C . ASP B 1 174 ? 8.93 28.484 19.812 1 73.88 174 ASP B C 1
ATOM 3595 O O . ASP B 1 174 ? 8.172 28.297 20.766 1 73.88 174 ASP B O 1
ATOM 3599 N N . LEU B 1 175 ? 9.5 27.625 19.031 1 78.12 175 LEU B N 1
ATOM 3600 C CA . LEU B 1 175 ? 9.242 26.234 19.359 1 78.12 175 LEU B CA 1
ATOM 3601 C C . LEU B 1 175 ? 10.242 25.719 20.391 1 78.12 175 LEU B C 1
ATOM 3603 O O . LEU B 1 175 ? 11.438 25.984 20.281 1 78.12 175 LEU B O 1
ATOM 3607 N N . HIS B 1 176 ? 9.727 25.203 21.5 1 76.94 176 HIS B N 1
ATOM 3608 C CA . HIS B 1 176 ? 10.586 24.781 22.594 1 76.94 176 HIS B CA 1
ATOM 3609 C C . HIS B 1 176 ? 10.586 23.25 22.734 1 76.94 176 HIS B C 1
ATOM 3611 O O . HIS B 1 176 ? 9.531 22.625 22.656 1 76.94 176 HIS B O 1
ATOM 3617 N N . LEU B 1 177 ? 11.789 22.75 22.922 1 76.19 177 LEU B N 1
ATOM 3618 C CA . LEU B 1 177 ? 11.953 21.297 23.047 1 76.19 177 LEU B CA 1
ATOM 3619 C C . LEU B 1 177 ? 11.359 20.797 24.359 1 76.19 177 LEU B C 1
ATOM 3621 O O . LEU B 1 177 ? 11.023 19.609 24.469 1 76.19 177 LEU B O 1
ATOM 3625 N N . ASP B 1 178 ? 11.188 21.641 25.391 1 83.31 178 ASP B N 1
ATOM 3626 C CA . ASP B 1 178 ? 10.609 21.234 26.672 1 83.31 178 ASP B CA 1
ATOM 3627 C C . ASP B 1 178 ? 9.094 21.406 26.672 1 83.31 178 ASP B C 1
ATOM 3629 O O . ASP B 1 178 ? 8.484 21.625 27.719 1 83.31 178 ASP B O 1
ATOM 3633 N N . GLU B 1 179 ? 8.523 21.172 25.578 1 89.81 179 GLU B N 1
ATOM 3634 C CA . GLU B 1 179 ? 7.09 21.328 25.375 1 89.81 179 GLU B CA 1
ATOM 3635 C C . GLU B 1 179 ? 6.305 20.266 26.125 1 89.81 179 GLU B C 1
ATOM 3637 O O . GLU B 1 179 ? 6.605 19.062 26.016 1 89.81 179 GLU B O 1
ATOM 3642 N N . THR B 1 180 ? 5.32 20.672 26.953 1 93.06 180 THR B N 1
ATOM 3643 C CA . THR B 1 180 ? 4.375 19.734 27.547 1 93.06 180 THR B CA 1
ATOM 3644 C C . THR B 1 180 ? 3.307 19.328 26.531 1 93.06 180 THR B C 1
ATOM 3646 O O . THR B 1 180 ? 3.193 19.938 25.469 1 93.06 180 THR B O 1
ATOM 3649 N N . VAL B 1 181 ? 2.58 18.328 26.875 1 96.25 181 VAL B N 1
ATOM 3650 C CA . VAL B 1 181 ? 1.487 17.891 26 1 96.25 181 VAL B CA 1
ATOM 3651 C C . VAL B 1 181 ? 0.457 19.016 25.875 1 96.25 181 VAL B C 1
ATOM 3653 O O . VAL B 1 181 ? -0.078 19.266 24.797 1 96.25 181 VAL B O 1
ATOM 3656 N N . THR B 1 182 ? 0.171 19.688 26.938 1 95.88 182 THR B N 1
ATOM 3657 C CA . THR B 1 182 ? -0.747 20.812 26.906 1 95.88 182 THR B CA 1
ATOM 3658 C C . THR B 1 182 ? -0.242 21.891 25.938 1 95.88 182 THR B C 1
ATOM 3660 O O . THR B 1 182 ? -1.02 22.453 25.172 1 95.88 182 THR B O 1
ATOM 3663 N N . ASP B 1 183 ? 1.046 22.172 26 1 93.69 183 ASP B N 1
ATOM 3664 C CA . ASP B 1 183 ? 1.652 23.141 25.078 1 93.69 183 ASP B CA 1
ATOM 3665 C C . ASP B 1 183 ? 1.451 22.703 23.625 1 93.69 183 ASP B C 1
ATOM 3667 O O . ASP B 1 183 ? 1.202 23.547 22.75 1 93.69 183 ASP B O 1
ATOM 3671 N N . TYR B 1 184 ? 1.638 21.406 23.406 1 95.56 184 TYR B N 1
ATOM 3672 C CA . TYR B 1 184 ? 1.446 20.844 22.078 1 95.56 184 TYR B CA 1
ATOM 3673 C C . TYR B 1 184 ? 0.042 21.125 21.562 1 95.56 184 TYR B C 1
ATOM 3675 O O . TYR B 1 184 ? -0.126 21.609 20.438 1 95.56 184 TYR B O 1
ATOM 3683 N N . TYR B 1 185 ? -0.987 20.922 22.359 1 97.19 185 TYR B N 1
ATOM 3684 C CA . TYR B 1 185 ? -2.369 21.203 21.984 1 97.19 185 TYR B CA 1
ATOM 3685 C C . TYR B 1 185 ? -2.576 22.688 21.719 1 97.19 185 TYR B C 1
ATOM 3687 O O . TYR B 1 185 ? -3.246 23.078 20.766 1 97.19 185 TYR B O 1
ATOM 3695 N N . GLU B 1 186 ? -2.01 23.5 22.516 1 94.44 186 GLU B N 1
ATOM 3696 C CA . GLU B 1 186 ? -2.205 24.938 22.406 1 94.44 186 GLU B CA 1
ATOM 3697 C C . GLU B 1 186 ? -1.586 25.5 21.141 1 94.44 186 GLU B C 1
ATOM 3699 O O . GLU B 1 186 ? -2.193 26.328 20.453 1 94.44 186 GLU B O 1
ATOM 3704 N N . ARG B 1 187 ? -0.351 25.047 20.891 1 94.44 187 ARG B N 1
ATOM 3705 C CA . ARG B 1 187 ? 0.269 25.594 19.688 1 94.44 187 ARG B CA 1
ATOM 3706 C C . ARG B 1 187 ? -0.491 25.172 18.438 1 94.44 187 ARG B C 1
ATOM 3708 O O . ARG B 1 187 ? -0.612 25.938 17.484 1 94.44 187 ARG B O 1
ATOM 3715 N N . CYS B 1 188 ? -0.957 23.938 18.406 1 96.38 188 CYS B N 1
ATOM 3716 C CA . CYS B 1 188 ? -1.742 23.484 17.266 1 96.38 188 CYS B CA 1
ATOM 3717 C C . CYS B 1 188 ? -3.047 24.266 17.156 1 96.38 188 CYS B C 1
ATOM 3719 O O . CYS B 1 188 ? -3.449 24.656 16.047 1 96.38 188 CYS B O 1
ATOM 3721 N N . HIS B 1 189 ? -3.658 24.469 18.297 1 96.06 189 HIS B N 1
ATOM 3722 C CA . HIS B 1 189 ? -4.898 25.25 18.297 1 96.06 189 HIS B CA 1
ATOM 3723 C C . HIS B 1 189 ? -4.676 26.656 17.797 1 96.06 189 HIS B C 1
ATOM 3725 O O . HIS B 1 189 ? -5.465 27.172 17 1 96.06 189 HIS B O 1
ATOM 3731 N N . LYS B 1 190 ? -3.652 27.266 18.25 1 94.56 190 LYS B N 1
ATOM 3732 C CA . LYS B 1 190 ? -3.324 28.609 17.812 1 94.56 190 LYS B CA 1
ATOM 3733 C C . LYS B 1 190 ? -3.117 28.672 16.312 1 94.56 190 LYS B C 1
ATOM 3735 O O . LYS B 1 190 ? -3.596 29.594 15.641 1 94.56 190 LYS B O 1
ATOM 3740 N N . LEU B 1 191 ? -2.41 27.703 15.805 1 96 191 LEU B N 1
ATOM 3741 C CA . LEU B 1 191 ? -2.207 27.656 14.367 1 96 191 LEU B CA 1
ATOM 3742 C C . LEU B 1 191 ? -3.535 27.484 13.633 1 96 191 LEU B C 1
ATOM 3744 O O . LEU B 1 191 ? -3.791 28.188 12.641 1 96 191 LEU B O 1
ATOM 3748 N N . ALA B 1 192 ? -4.371 26.609 14.094 1 96.62 192 ALA B N 1
ATOM 3749 C CA . ALA B 1 192 ? -5.684 26.422 13.477 1 96.62 192 ALA B CA 1
ATOM 3750 C C . ALA B 1 192 ? -6.469 27.734 13.445 1 96.62 192 ALA B C 1
ATOM 3752 O O . ALA B 1 192 ? -7.039 28.094 12.414 1 96.62 192 ALA B O 1
ATOM 3753 N N . GLN B 1 193 ? -6.426 28.422 14.492 1 95.25 193 GLN B N 1
ATOM 3754 C CA . GLN B 1 193 ? -7.148 29.688 14.578 1 95.25 193 GLN B CA 1
ATOM 3755 C C . GLN B 1 193 ? -6.605 30.703 13.578 1 95.25 193 GLN B C 1
ATOM 3757 O O . GLN B 1 193 ? -7.375 31.406 12.922 1 95.25 193 GLN B O 1
ATOM 3762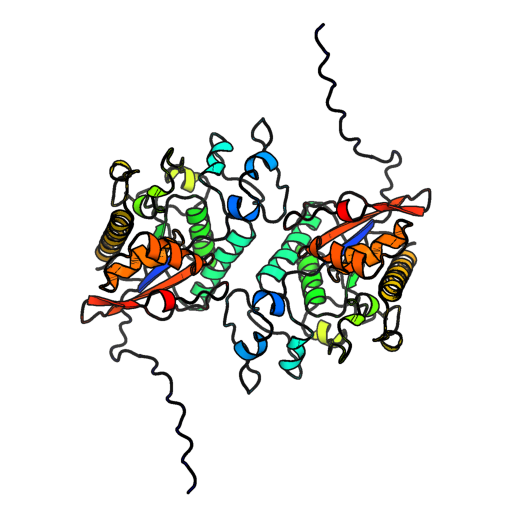 N N . LYS B 1 194 ? -5.309 30.781 13.555 1 96.25 194 LYS B N 1
ATOM 3763 C CA . LYS B 1 194 ? -4.684 31.734 12.641 1 96.25 194 LYS B CA 1
ATOM 3764 C C . LYS B 1 194 ? -5.035 31.406 11.188 1 96.25 194 LYS B C 1
ATOM 3766 O O . LYS B 1 194 ? -5.34 32.312 10.406 1 96.25 194 LYS B O 1
ATOM 3771 N N . VAL B 1 195 ? -5.004 30.141 10.836 1 96.62 195 VAL B N 1
ATOM 3772 C CA . VAL B 1 195 ? -5.32 29.703 9.477 1 96.62 195 VAL B CA 1
ATOM 3773 C C . VAL B 1 195 ? -6.781 30 9.164 1 96.62 195 VAL B C 1
ATOM 3775 O O . VAL B 1 195 ? -7.098 30.547 8.102 1 96.62 195 VAL B O 1
ATOM 3778 N N . LEU B 1 196 ? -7.648 29.688 10.086 1 95.94 196 LEU B N 1
ATOM 3779 C CA . LEU B 1 196 ? -9.078 29.922 9.898 1 95.94 196 LEU B CA 1
ATOM 3780 C C . LEU B 1 196 ? -9.375 31.406 9.742 1 95.94 196 LEU B C 1
ATOM 3782 O O . LEU B 1 196 ? -10.188 31.797 8.914 1 95.94 196 LEU B O 1
ATOM 3786 N N . LYS B 1 197 ? -8.703 32.188 10.523 1 95.19 197 LYS B N 1
ATOM 3787 C CA . LYS B 1 197 ? -8.891 33.625 10.445 1 95.19 197 LYS B CA 1
ATOM 3788 C C . LYS B 1 197 ? -8.391 34.156 9.117 1 95.19 197 LYS B C 1
ATOM 3790 O O . LYS B 1 197 ? -9.047 35 8.492 1 95.19 197 LYS B O 1
ATOM 3795 N N . LYS B 1 198 ? -7.277 33.719 8.703 1 96.06 198 LYS B N 1
ATOM 3796 C CA . LYS B 1 198 ? -6.66 34.188 7.465 1 96.06 198 LYS B CA 1
ATOM 3797 C C . LYS B 1 198 ? -7.609 34 6.281 1 96.06 198 LYS B C 1
ATOM 3799 O O . LYS B 1 198 ? -7.676 34.875 5.398 1 96.06 198 LYS B O 1
ATOM 3804 N N . HIS B 1 199 ? -8.352 32.875 6.266 1 95.44 199 HIS B N 1
ATOM 3805 C CA . HIS B 1 199 ? -9.148 32.562 5.09 1 95.44 199 HIS B CA 1
ATOM 3806 C C . HIS B 1 199 ? -10.633 32.812 5.336 1 95.44 199 HIS B C 1
ATOM 3808 O O . HIS B 1 199 ? -11.477 32.312 4.594 1 95.44 199 HIS B O 1
ATOM 3814 N N . GLU B 1 200 ? -10.945 33.5 6.359 1 92.44 200 GLU B N 1
ATOM 3815 C CA . GLU B 1 200 ? -12.336 33.75 6.727 1 92.44 200 GLU B CA 1
ATOM 3816 C C . GLU B 1 200 ? -13.078 34.469 5.613 1 92.44 200 GLU B C 1
ATOM 3818 O O . GLU B 1 200 ? -14.203 34.094 5.258 1 92.44 200 GLU B O 1
ATOM 3823 N N . ALA B 1 201 ? -12.492 35.469 5.004 1 91.12 201 ALA B N 1
ATOM 3824 C CA . ALA B 1 201 ? -13.141 36.312 3.998 1 91.12 201 ALA B CA 1
ATOM 3825 C C . ALA B 1 201 ? -13.328 35.562 2.689 1 91.12 201 ALA B C 1
ATOM 3827 O O . ALA B 1 201 ? -14.391 35.625 2.064 1 91.12 201 ALA B O 1
ATOM 3828 N N . GLU B 1 202 ? -12.281 34.906 2.303 1 91.06 202 GLU B N 1
ATOM 3829 C CA . GLU B 1 202 ? -12.297 34.156 1.041 1 91.06 202 GLU B CA 1
ATOM 3830 C C . GLU B 1 202 ? -13.125 32.875 1.156 1 91.06 202 GLU B C 1
ATOM 3832 O O . GLU B 1 202 ? -13.727 32.438 0.177 1 91.06 202 GLU B O 1
ATOM 3837 N N . GLY B 1 203 ? -13.148 32.312 2.338 1 90.81 203 GLY B N 1
ATOM 3838 C CA . GLY B 1 203 ? -13.797 31.031 2.549 1 90.81 203 GLY B CA 1
ATOM 3839 C C . GLY B 1 203 ? -13.023 29.859 1.965 1 90.81 203 GLY B C 1
ATOM 3840 O O . GLY B 1 203 ? -11.805 29.938 1.815 1 90.81 203 GLY B O 1
ATOM 3841 N N . GLY B 1 204 ? -13.727 28.688 1.868 1 92.56 204 GLY B N 1
ATOM 3842 C CA . GLY B 1 204 ? -13.117 27.516 1.264 1 92.56 204 GLY B CA 1
ATOM 3843 C C . GLY B 1 204 ? -12.672 26.484 2.281 1 92.56 204 GLY B C 1
ATOM 3844 O O . GLY B 1 204 ? -12.617 26.766 3.48 1 92.56 204 GLY B O 1
ATOM 3845 N N . ASP B 1 205 ? -12.305 25.391 1.745 1 96.12 205 ASP B N 1
ATOM 3846 C CA . ASP B 1 205 ? -11.828 24.281 2.557 1 96.12 205 ASP B CA 1
ATOM 3847 C C . ASP B 1 205 ? -10.336 24.422 2.859 1 96.12 205 ASP B C 1
ATOM 3849 O O . ASP B 1 205 ? -9.57 24.922 2.029 1 96.12 205 ASP B O 1
ATOM 3853 N N . ILE B 1 206 ? -9.969 24.047 4.02 1 98.06 206 ILE B N 1
ATOM 3854 C CA . ILE B 1 206 ? -8.586 24.094 4.469 1 98.06 206 ILE B CA 1
ATOM 3855 C C . ILE B 1 206 ? -8.117 22.672 4.809 1 98.06 206 ILE B C 1
ATOM 3857 O O . ILE B 1 206 ? -8.859 21.891 5.414 1 98.06 206 ILE B O 1
ATOM 3861 N N . LEU B 1 207 ? -6.902 22.359 4.418 1 98.75 207 LEU B N 1
ATOM 3862 C CA . LEU B 1 207 ? -6.297 21.078 4.754 1 98.75 207 LEU B CA 1
ATOM 3863 C C . LEU B 1 207 ? -4.992 21.266 5.523 1 98.75 207 LEU B C 1
ATOM 3865 O O . LEU B 1 207 ? -4.117 22.016 5.086 1 98.75 207 LEU B O 1
ATOM 3869 N N . ILE B 1 208 ? -4.895 20.656 6.656 1 98.81 208 ILE B N 1
ATOM 3870 C CA . ILE B 1 208 ? -3.643 20.562 7.398 1 98.81 208 ILE B CA 1
ATOM 3871 C C . ILE B 1 208 ? -3.1 19.141 7.328 1 98.81 208 ILE B C 1
ATOM 3873 O O . ILE B 1 208 ? -3.771 18.188 7.746 1 98.81 208 ILE B O 1
ATOM 3877 N N . VAL B 1 209 ? -1.948 18.969 6.73 1 98.94 209 VAL B N 1
ATOM 3878 C CA . VAL B 1 209 ? -1.278 17.672 6.66 1 98.94 209 VAL B CA 1
ATOM 3879 C C . VAL B 1 209 ? -0.141 17.625 7.676 1 98.94 209 VAL B C 1
ATOM 3881 O O . VAL B 1 209 ? 0.819 18.391 7.586 1 98.94 209 VAL B O 1
ATOM 3884 N N . ALA B 1 210 ? -0.238 16.672 8.562 1 98.75 210 ALA B N 1
ATOM 3885 C CA . ALA B 1 210 ? 0.746 16.625 9.641 1 98.75 210 ALA B CA 1
ATOM 3886 C C . ALA B 1 210 ? 0.899 15.211 10.188 1 98.75 210 ALA B C 1
ATOM 3888 O O . ALA B 1 210 ? 1.24 14.289 9.438 1 98.75 210 ALA B O 1
ATOM 3889 N N . HIS B 1 211 ? 0.668 15.008 11.469 1 98.56 211 HIS B N 1
ATOM 3890 C CA . HIS B 1 211 ? 1.042 13.75 12.117 1 98.56 211 HIS B CA 1
ATOM 3891 C C . HIS B 1 211 ? -0.153 13.117 12.82 1 98.56 211 HIS B C 1
ATOM 3893 O O . HIS B 1 211 ? -1.277 13.609 12.711 1 98.56 211 HIS B O 1
ATOM 3899 N N . ALA B 1 212 ? 0.08 11.898 13.438 1 97.94 212 ALA B N 1
ATOM 3900 C CA . ALA B 1 212 ? -1.003 11.164 14.078 1 97.94 212 ALA B CA 1
ATOM 3901 C C . ALA B 1 212 ? -1.725 12.031 15.102 1 97.94 212 ALA B C 1
ATOM 3903 O O . ALA B 1 212 ? -2.93 12.266 14.984 1 97.94 212 ALA B O 1
ATOM 3904 N N . GLY B 1 213 ? -0.983 12.648 16.031 1 97.38 213 GLY B N 1
ATOM 3905 C CA . GLY B 1 213 ? -1.57 13.453 17.094 1 97.38 213 GLY B CA 1
ATOM 3906 C C . GLY B 1 213 ? -2.283 14.695 16.578 1 97.38 213 GLY B C 1
ATOM 3907 O O . GLY B 1 213 ? -3.189 15.211 17.234 1 97.38 213 GLY B O 1
ATOM 3908 N N . SER B 1 214 ? -1.939 15.125 15.406 1 98.19 214 SER B N 1
ATOM 3909 C CA . SER B 1 214 ? -2.447 16.375 14.844 1 98.19 214 SER B CA 1
ATOM 3910 C C . SER B 1 214 ? -3.957 16.312 14.641 1 98.19 214 SER B C 1
ATOM 3912 O O . SER B 1 214 ? -4.641 17.328 14.719 1 98.19 214 SER B O 1
ATOM 3914 N N . LEU B 1 215 ? -4.508 15.125 14.352 1 98.38 215 LEU B N 1
ATOM 3915 C CA . LEU B 1 215 ? -5.949 15.008 14.164 1 98.38 215 LEU B CA 1
ATOM 3916 C C . LEU B 1 215 ? -6.695 15.445 15.422 1 98.38 215 LEU B C 1
ATOM 3918 O O . LEU B 1 215 ? -7.762 16.047 15.336 1 98.38 215 LEU B O 1
ATOM 3922 N N . ASP B 1 216 ? -6.113 15.188 16.516 1 98.44 216 ASP B N 1
ATOM 3923 C CA . ASP B 1 216 ? -6.738 15.555 17.781 1 98.44 216 ASP B CA 1
ATOM 3924 C C . ASP B 1 216 ? -6.324 16.969 18.203 1 98.44 216 ASP B C 1
ATOM 3926 O O . ASP B 1 216 ? -7.164 17.75 18.641 1 98.44 216 ASP B O 1
ATOM 3930 N N . THR B 1 217 ? -5.098 17.328 18.094 1 98.12 217 THR B N 1
ATOM 3931 C CA . THR B 1 217 ? -4.578 18.578 18.625 1 98.12 217 THR B CA 1
ATOM 3932 C C . THR B 1 217 ? -5.121 19.766 17.844 1 98.12 217 THR B C 1
ATOM 3934 O O . THR B 1 217 ? -5.34 20.844 18.391 1 98.12 217 THR B O 1
ATOM 3937 N N . PHE B 1 218 ? -5.383 19.547 16.609 1 98.25 218 PHE B N 1
ATOM 3938 C CA . PHE B 1 218 ? -5.883 20.656 15.781 1 98.25 218 PHE B CA 1
ATOM 3939 C C . PHE B 1 218 ? -7.391 20.797 15.945 1 98.25 218 PHE B C 1
ATOM 3941 O O . PHE B 1 218 ? -7.949 21.859 15.633 1 98.25 218 PHE B O 1
ATOM 3948 N N . THR B 1 219 ? -8.109 19.766 16.406 1 98 219 THR B N 1
ATOM 3949 C CA . THR B 1 219 ? -9.562 19.812 16.359 1 98 219 THR B CA 1
ATOM 3950 C C . THR B 1 219 ? -10.156 19.906 17.75 1 98 219 THR B C 1
ATOM 3952 O O . THR B 1 219 ? -11.234 20.484 17.938 1 98 219 THR B O 1
ATOM 3955 N N . ARG B 1 220 ? -9.484 19.422 18.719 1 97.88 220 ARG B N 1
ATOM 3956 C CA . ARG B 1 220 ? -10.062 19.234 20.047 1 97.88 220 ARG B CA 1
ATOM 3957 C C . ARG B 1 220 ? -10.531 20.547 20.641 1 97.88 220 ARG B C 1
ATOM 3959 O O . ARG B 1 220 ? -11.688 20.688 21.031 1 97.88 220 ARG B O 1
ATOM 3966 N N . ARG B 1 221 ? -9.695 21.531 20.75 1 96.31 221 ARG B N 1
ATOM 3967 C CA . ARG B 1 221 ? -10.07 22.828 21.312 1 96.31 221 ARG B CA 1
ATOM 3968 C C . ARG B 1 221 ? -11.086 23.531 20.438 1 96.31 221 ARG B C 1
ATOM 3970 O O . ARG B 1 221 ? -11.93 24.281 20.938 1 96.31 221 ARG B O 1
ATOM 3977 N N . LEU B 1 222 ? -10.867 23.391 19.172 1 95.56 222 LEU B N 1
ATOM 3978 C CA . LEU B 1 222 ? -11.828 23.953 18.219 1 95.56 222 LEU B CA 1
ATOM 3979 C C . LEU B 1 222 ? -13.234 23.453 18.516 1 95.56 222 LEU B C 1
ATOM 3981 O O . LEU B 1 222 ? -14.211 24.172 18.297 1 95.56 222 LEU B O 1
ATOM 3985 N N . LEU B 1 223 ? -13.352 22.25 19.047 1 95.5 223 LEU B N 1
ATOM 3986 C CA . LEU B 1 223 ? -14.633 21.609 19.344 1 95.5 223 LEU B CA 1
ATOM 3987 C C . LEU B 1 223 ? -15.078 21.938 20.766 1 95.5 223 LEU B C 1
ATOM 3989 O O . LEU B 1 223 ? -16.094 21.422 21.25 1 95.5 223 LEU B O 1
ATOM 3993 N N . GLY B 1 224 ? -14.297 22.719 21.484 1 94.75 224 GLY B N 1
ATOM 3994 C CA . GLY B 1 224 ? -14.664 23.172 22.812 1 94.75 224 GLY B CA 1
ATOM 3995 C C . GLY B 1 224 ? -14.195 22.234 23.906 1 94.75 224 GLY B C 1
ATOM 3996 O O . GLY B 1 224 ? -14.672 22.297 25.047 1 94.75 224 GLY B O 1
ATOM 3997 N N . LYS B 1 225 ? -13.32 21.375 23.594 1 96.56 225 LYS B N 1
ATOM 3998 C CA . LYS B 1 225 ? -12.82 20.422 24.578 1 96.56 225 LYS B CA 1
ATOM 3999 C C . LYS B 1 225 ? -11.453 20.828 25.094 1 96.56 225 LYS B C 1
ATOM 4001 O O . LYS B 1 225 ? -10.68 21.484 24.391 1 96.56 225 LYS B O 1
ATOM 4006 N N . SER B 1 226 ? -11.188 20.453 26.266 1 96.94 226 SER B N 1
ATOM 4007 C CA . SER B 1 226 ? -9.883 20.719 26.859 1 96.94 226 SER B CA 1
ATOM 4008 C C . SER B 1 226 ? -8.812 19.781 26.328 1 96.94 226 SER B C 1
ATOM 4010 O O . SER B 1 226 ? -9.117 18.641 25.938 1 96.94 226 SER B O 1
ATOM 4012 N N . PRO B 1 227 ? -7.59 20.25 26.359 1 97.44 227 PRO B N 1
ATOM 4013 C CA . PRO B 1 227 ? -6.496 19.359 25.953 1 97.44 227 PRO B CA 1
ATOM 4014 C C . PRO B 1 227 ? -6.461 18.062 26.75 1 97.44 227 PRO B C 1
ATOM 4016 O O . PRO B 1 227 ? -6.809 18.047 27.938 1 97.44 227 PRO B O 1
ATOM 4019 N N . ARG B 1 228 ? -6.035 17.031 26.078 1 97.19 228 ARG B N 1
ATOM 4020 C CA . ARG B 1 228 ? -5.805 15.773 26.781 1 97.19 228 ARG B CA 1
ATOM 4021 C C . ARG B 1 228 ? -4.535 15.844 27.625 1 97.19 228 ARG B C 1
ATOM 4023 O O . ARG B 1 228 ? -3.635 16.641 27.328 1 97.19 228 ARG B O 1
ATOM 4030 N N . ASN B 1 229 ? -4.484 14.961 28.672 1 96.5 229 ASN B N 1
ATOM 4031 C CA . ASN B 1 229 ? -3.209 14.805 29.359 1 96.5 229 ASN B CA 1
ATOM 4032 C C . ASN B 1 229 ? -2.279 13.852 28.609 1 96.5 229 ASN B C 1
ATOM 4034 O O . ASN B 1 229 ? -2.654 13.305 27.562 1 96.5 229 ASN B O 1
ATOM 4038 N N . SER B 1 230 ? -1.072 13.727 29.141 1 95.81 230 SER B N 1
ATOM 4039 C CA . SER B 1 230 ? -0.029 12.969 28.453 1 95.81 230 SER B CA 1
ATOM 4040 C C . SER B 1 230 ? -0.461 11.523 28.219 1 95.81 230 SER B C 1
ATOM 4042 O O . SER B 1 230 ? -0.304 11 27.109 1 95.81 230 SER B O 1
ATOM 4044 N N . GLN B 1 231 ? -1.007 10.891 29.156 1 96.81 231 GLN B N 1
ATOM 4045 C CA . GLN B 1 231 ? -1.431 9.5 29.047 1 96.81 231 GLN B CA 1
ATOM 4046 C C . GLN B 1 231 ? -2.52 9.336 28 1 96.81 231 GLN B C 1
ATOM 4048 O O . GLN B 1 231 ? -2.441 8.438 27.156 1 96.81 231 GLN B O 1
ATOM 4053 N N . GLU B 1 232 ? -3.543 10.234 28.047 1 96.75 232 GLU B N 1
ATOM 4054 C CA . GLU B 1 232 ? -4.66 10.18 27.109 1 96.75 232 GLU B CA 1
ATOM 4055 C C . GLU B 1 232 ? -4.188 10.438 25.672 1 96.75 232 GLU B C 1
ATOM 4057 O O . GLU B 1 232 ? -4.656 9.789 24.734 1 96.75 232 GLU B O 1
ATOM 4062 N N . MET B 1 233 ? -3.33 11.398 25.547 1 96.62 233 MET B N 1
ATOM 4063 C CA . MET B 1 233 ? -2.801 11.727 24.219 1 96.62 233 MET B CA 1
ATOM 4064 C C . MET B 1 233 ? -2.074 10.531 23.625 1 96.62 233 MET B C 1
ATOM 4066 O O . MET B 1 233 ? -2.314 10.18 22.469 1 96.62 233 MET B O 1
ATOM 4070 N N . HIS B 1 234 ? -1.287 9.836 24.391 1 96.44 234 HIS B N 1
ATOM 4071 C CA . HIS B 1 234 ? -0.53 8.695 23.891 1 96.44 234 HIS B CA 1
ATOM 4072 C C . HIS B 1 234 ? -1.449 7.516 23.594 1 96.44 234 HIS B C 1
ATOM 4074 O O . HIS B 1 234 ? -1.208 6.766 22.641 1 96.44 234 HIS B O 1
ATOM 4080 N N . GLN B 1 235 ? -2.5 7.375 24.312 1 96.12 235 GLN B N 1
ATOM 4081 C CA . GLN B 1 235 ? -3.447 6.281 24.109 1 96.12 235 GLN B CA 1
ATOM 4082 C C . GLN B 1 235 ? -4.207 6.445 22.797 1 96.12 235 GLN B C 1
ATOM 4084 O O . GLN B 1 235 ? -4.434 5.469 22.078 1 96.12 235 GLN B O 1
ATOM 4089 N N . ILE B 1 236 ? -4.543 7.668 22.438 1 96.88 236 ILE B N 1
ATOM 4090 C CA . ILE B 1 236 ? -5.41 7.875 21.281 1 96.88 236 ILE B CA 1
ATOM 4091 C C . ILE B 1 236 ? -4.586 7.777 20 1 96.88 236 ILE B C 1
ATOM 4093 O O . ILE B 1 236 ? -5.137 7.613 18.906 1 96.88 236 ILE B O 1
ATOM 4097 N N . LEU B 1 237 ? -3.252 7.863 20.125 1 96.12 237 LEU B N 1
ATOM 4098 C CA . LEU B 1 237 ? -2.381 7.859 18.953 1 96.12 237 LEU B CA 1
ATOM 4099 C C . LEU B 1 237 ? -2.561 6.574 18.141 1 96.12 237 LEU B C 1
ATOM 4101 O O . LEU B 1 237 ? -2.486 6.598 16.906 1 96.12 237 LEU B O 1
ATOM 4105 N N . SER B 1 238 ? -2.793 5.488 18.797 1 94.56 238 SER B N 1
ATOM 4106 C CA . SER B 1 238 ? -2.893 4.188 18.141 1 94.56 238 SER B CA 1
ATOM 4107 C C . SER B 1 238 ? -4.133 4.109 17.266 1 94.56 238 SER B C 1
ATOM 4109 O O . SER B 1 238 ? -4.238 3.229 16.406 1 94.56 238 SER B O 1
ATOM 4111 N N . SER B 1 239 ? -5.059 5.035 17.453 1 95.94 239 SER B N 1
ATOM 4112 C CA . SER B 1 239 ? -6.293 5.039 16.672 1 95.94 239 SER B CA 1
ATOM 4113 C C . SER B 1 239 ? -6.082 5.695 15.312 1 95.94 239 SER B C 1
ATOM 4115 O O . SER B 1 239 ? -6.93 5.582 14.422 1 95.94 239 SER B O 1
ATOM 4117 N N . PHE B 1 240 ? -5.004 6.367 15.195 1 97.5 240 PHE B N 1
ATOM 4118 C CA . PHE B 1 240 ? -4.781 7.141 13.977 1 97.5 240 PHE B CA 1
ATOM 4119 C C . PHE B 1 240 ? -3.877 6.379 13.016 1 97.5 240 PHE B C 1
ATOM 4121 O O . PHE B 1 240 ? -2.662 6.312 13.211 1 97.5 240 PHE B O 1
ATOM 4128 N N . THR B 1 241 ? -4.465 5.879 11.938 1 97.12 241 THR B N 1
ATOM 4129 C CA . THR B 1 241 ? -3.746 5.137 10.906 1 97.12 241 THR B CA 1
ATOM 4130 C C . THR B 1 241 ? -3.135 6.086 9.883 1 97.12 241 THR B C 1
ATOM 4132 O O . THR B 1 241 ? -3.342 7.301 9.953 1 97.12 241 THR B O 1
ATOM 4135 N N . TYR B 1 242 ? -2.324 5.559 9.023 1 98.25 242 TYR B N 1
ATOM 4136 C CA . TYR B 1 242 ? -1.749 6.379 7.965 1 98.25 242 TYR B CA 1
ATOM 4137 C C . TYR B 1 242 ? -2.842 6.996 7.102 1 98.25 242 TYR B C 1
ATOM 4139 O O . TYR B 1 242 ? -3.826 6.332 6.766 1 98.25 242 TYR B O 1
ATOM 4147 N N . CYS B 1 243 ? -2.65 8.281 6.863 1 98.56 243 CYS B N 1
ATOM 4148 C CA . CYS B 1 243 ? -3.541 9.102 6.043 1 98.56 243 CYS B CA 1
ATOM 4149 C C . CYS B 1 243 ? -4.938 9.164 6.652 1 98.56 243 CYS B C 1
ATOM 4151 O O . CYS B 1 243 ? -5.922 9.328 5.934 1 98.56 243 CYS B O 1
ATOM 4153 N N . SER B 1 244 ? -5.027 8.891 7.973 1 98.31 244 SER B N 1
ATOM 4154 C CA . SER B 1 244 ? -6.289 9.219 8.633 1 98.31 244 SER B CA 1
ATOM 4155 C C . SER B 1 244 ? -6.711 10.656 8.328 1 98.31 244 SER B C 1
ATOM 4157 O O . SER B 1 244 ? -5.875 11.555 8.297 1 98.31 244 SER B O 1
ATOM 4159 N N . PHE B 1 245 ? -7.961 10.82 8.125 1 97.19 245 PHE B N 1
ATOM 4160 C CA . PHE B 1 245 ? -8.531 12.047 7.578 1 97.19 245 PHE B CA 1
ATOM 4161 C C . PHE B 1 245 ? -9.797 12.438 8.336 1 97.19 245 PHE B C 1
ATOM 4163 O O . PHE B 1 245 ? -10.75 11.664 8.398 1 97.19 245 PHE B O 1
ATOM 4170 N N . CYS B 1 246 ? -9.836 13.641 8.984 1 97.88 246 CYS B N 1
ATOM 4171 C CA . CYS B 1 246 ? -11.039 14.086 9.68 1 97.88 246 CYS B CA 1
ATOM 4172 C C . CYS B 1 246 ? -11.5 15.445 9.156 1 97.88 246 CYS B C 1
ATOM 4174 O O . CYS B 1 246 ? -10.781 16.094 8.406 1 97.88 246 CYS B O 1
ATOM 4176 N N . CYS B 1 247 ? -12.719 15.797 9.562 1 97.38 247 CYS B N 1
ATOM 4177 C CA . CYS B 1 247 ? -13.367 16.984 9.031 1 97.38 247 CYS B CA 1
ATOM 4178 C C . CYS B 1 247 ? -14.109 17.75 10.133 1 97.38 247 CYS B C 1
ATOM 4180 O O . CYS B 1 247 ? -14.906 17.156 10.867 1 97.38 247 CYS B O 1
ATOM 4182 N N . CYS B 1 248 ? -13.781 18.969 10.336 1 97.44 248 CYS B N 1
ATOM 4183 C CA . CYS B 1 248 ? -14.555 19.891 11.164 1 97.44 248 CYS B CA 1
ATOM 4184 C C . CYS B 1 248 ? -15.328 20.875 10.305 1 97.44 248 CYS B C 1
ATOM 4186 O O . CYS B 1 248 ? -14.797 21.406 9.328 1 97.44 248 CYS B O 1
ATOM 4188 N N . VAL B 1 249 ? -16.531 21.125 10.711 1 96.06 249 VAL B N 1
ATOM 4189 C CA . VAL B 1 249 ? -17.406 21.984 9.93 1 96.06 249 VAL B CA 1
ATOM 4190 C C . VAL B 1 249 ? -17.844 23.188 10.773 1 96.06 249 VAL B C 1
ATOM 4192 O O . VAL B 1 249 ? -18.234 23.016 11.93 1 96.06 249 VAL B O 1
ATOM 4195 N N . GLU B 1 250 ? -17.75 24.297 10.133 1 95 250 GLU B N 1
ATOM 4196 C CA . GLU B 1 250 ? -18.172 25.531 10.805 1 95 250 GLU B CA 1
ATOM 4197 C C . GLU B 1 250 ? -19.672 25.766 10.625 1 95 250 GLU B C 1
ATOM 4199 O O . GLU B 1 250 ? -20.188 25.656 9.516 1 95 250 GLU B O 1
ATOM 4204 N N . ASN B 1 251 ? -20.344 26.062 11.727 1 92.06 251 ASN B N 1
ATOM 4205 C CA . ASN B 1 251 ? -21.703 26.594 11.641 1 92.06 251 ASN B CA 1
ATOM 4206 C C . ASN B 1 251 ? -21.688 28.078 11.289 1 92.06 251 ASN B C 1
ATOM 4208 O O . ASN B 1 251 ? -21.25 28.906 12.094 1 92.06 251 ASN B O 1
ATOM 4212 N N . SER B 1 252 ? -22.172 28.438 10.18 1 87.12 252 SER B N 1
ATOM 4213 C CA . SER B 1 252 ? -22.062 29.797 9.664 1 87.12 252 SER B CA 1
ATOM 4214 C C . SER B 1 252 ? -22.859 30.766 10.523 1 87.12 252 SER B C 1
ATOM 4216 O O . SER B 1 252 ? -22.547 31.953 10.578 1 87.12 252 SER B O 1
ATOM 4218 N N . LYS B 1 253 ? -23.812 30.281 11.234 1 88.81 253 LYS B N 1
ATOM 4219 C CA . LYS B 1 253 ? -24.672 31.141 12.047 1 88.81 253 LYS B CA 1
ATOM 4220 C C . LYS B 1 253 ? -24.047 31.391 13.414 1 88.81 253 LYS B C 1
ATOM 4222 O O . LYS B 1 253 ? -24.047 32.531 13.906 1 88.81 253 LYS B O 1
ATOM 4227 N N . THR B 1 254 ? -23.469 30.391 13.969 1 90.19 254 THR B N 1
ATOM 4228 C CA . THR B 1 254 ? -23 30.5 15.344 1 90.19 254 THR B CA 1
ATOM 4229 C C . THR B 1 254 ? -21.484 30.688 15.383 1 90.19 254 THR B C 1
ATOM 4231 O O . THR B 1 254 ? -20.922 31.109 16.406 1 90.19 254 THR B O 1
ATOM 4234 N N . GLY B 1 255 ? -20.844 30.359 14.289 1 89 255 GLY B N 1
ATOM 4235 C CA . GLY B 1 255 ? -19.391 30.406 14.258 1 89 255 GLY B CA 1
ATOM 4236 C C . GLY B 1 255 ? -18.734 29.234 14.977 1 89 255 GLY B C 1
ATOM 4237 O O . GLY B 1 255 ? -17.516 29.125 15.039 1 89 255 GLY B O 1
ATOM 4238 N N . LYS B 1 256 ? -19.547 28.359 15.477 1 93.38 256 LYS B N 1
ATOM 4239 C CA . LYS B 1 256 ? -19.047 27.203 16.203 1 93.38 256 LYS B CA 1
ATOM 4240 C C . LYS B 1 256 ? -18.641 26.078 15.258 1 93.38 256 LYS B C 1
ATOM 4242 O O . LYS B 1 256 ? -19.172 25.984 14.148 1 93.38 256 LYS B O 1
ATOM 4247 N N . TRP B 1 257 ? -17.703 25.281 15.75 1 96.06 257 TRP B N 1
ATOM 4248 C CA . TRP B 1 257 ? -17.203 24.172 14.938 1 96.06 257 TRP B CA 1
ATOM 4249 C C . TRP B 1 257 ? -17.625 22.844 15.531 1 96.06 257 TRP B C 1
ATOM 4251 O O . TRP B 1 257 ? -17.703 22.688 16.75 1 96.06 257 TRP B O 1
ATOM 4261 N N . ALA B 1 258 ? -17.891 21.891 14.648 1 96 258 ALA B N 1
ATOM 4262 C CA . ALA B 1 258 ? -18.219 20.531 15.047 1 96 258 ALA B CA 1
ATOM 4263 C C . ALA B 1 258 ? -17.562 19.5 14.125 1 96 258 ALA B C 1
ATOM 4265 O O . ALA B 1 258 ? -17.25 19.812 12.977 1 96 258 ALA B O 1
ATOM 4266 N N . LEU B 1 259 ? -17.328 18.359 14.711 1 96.38 259 LEU B N 1
ATOM 4267 C CA . LEU B 1 259 ? -16.859 17.25 13.867 1 96.38 259 LEU B CA 1
ATOM 4268 C C . LEU B 1 259 ? -17.953 16.828 12.891 1 96.38 259 LEU B C 1
ATOM 4270 O O . LEU B 1 259 ? -19.125 16.703 13.273 1 96.38 259 LEU B O 1
ATOM 4274 N N . GLY B 1 260 ? -17.578 16.703 11.641 1 95.19 260 GLY B N 1
ATOM 4275 C CA . GLY B 1 260 ? -18.5 16.25 10.617 1 95.19 260 GLY B CA 1
ATOM 4276 C C . GLY B 1 260 ? -18.031 14.977 9.93 1 95.19 260 GLY B C 1
ATOM 4277 O O . GLY B 1 260 ? -16.891 14.547 10.102 1 95.19 260 GLY B O 1
ATOM 4278 N N . GLN B 1 261 ? -18.906 14.359 9.203 1 95 261 GLN B N 1
ATOM 4279 C CA . GLN B 1 261 ? -18.562 13.195 8.391 1 95 261 GLN B CA 1
ATOM 4280 C C . GLN B 1 261 ? -17.578 13.578 7.281 1 95 261 GLN B C 1
ATOM 4282 O O . GLN B 1 261 ? -17.844 14.5 6.504 1 95 261 GLN B O 1
ATOM 4287 N N . PRO B 1 262 ? -16.438 12.906 7.273 1 97.12 262 PRO B N 1
ATOM 4288 C CA . PRO B 1 262 ? -15.555 13.164 6.133 1 97.12 262 PRO B CA 1
ATOM 4289 C C . PRO B 1 262 ? -16.234 12.875 4.793 1 97.12 262 PRO B C 1
ATOM 4291 O O . PRO B 1 262 ? -17.047 11.961 4.691 1 97.12 262 PRO B O 1
ATOM 4294 N N . PRO B 1 263 ? -15.875 13.641 3.781 1 96.94 263 PRO B N 1
ATOM 4295 C CA . PRO B 1 263 ? -16.531 13.484 2.48 1 96.94 263 PRO B CA 1
ATOM 4296 C C . PRO B 1 263 ? -16.016 12.273 1.704 1 96.94 263 PRO B C 1
ATOM 4298 O O . PRO B 1 263 ? -16.484 11.992 0.6 1 96.94 263 PRO B O 1
ATOM 4301 N N . ILE B 1 264 ? -15.07 11.555 2.225 1 97.62 264 ILE B N 1
ATOM 4302 C CA . ILE B 1 264 ? -14.492 10.383 1.567 1 97.62 264 ILE B CA 1
ATOM 4303 C C . ILE B 1 264 ? -14.414 9.219 2.553 1 97.62 264 ILE B C 1
ATOM 4305 O O . ILE B 1 264 ? -14.391 9.43 3.77 1 97.62 264 ILE B O 1
ATOM 4309 N N . PRO B 1 265 ? -14.383 7.949 2.031 1 96.69 265 PRO B N 1
ATOM 4310 C CA . PRO B 1 265 ? -14.164 6.816 2.936 1 96.69 265 PRO B CA 1
ATOM 4311 C C . PRO B 1 265 ? -12.812 6.883 3.641 1 96.69 265 PRO B C 1
ATOM 4313 O O . PRO B 1 265 ? -11.883 7.543 3.156 1 96.69 265 PRO B O 1
ATOM 4316 N N . PRO B 1 266 ? -12.75 6.254 4.766 1 96.81 266 PRO B N 1
ATOM 4317 C CA . PRO B 1 266 ? -11.461 6.219 5.465 1 96.81 266 PRO B CA 1
ATOM 4318 C C . PRO B 1 266 ? -10.445 5.305 4.785 1 96.81 266 PRO B C 1
ATOM 4320 O O . PRO B 1 266 ? -10.789 4.582 3.848 1 96.81 266 PRO B O 1
ATOM 4323 N N . LEU B 1 267 ? -9.289 5.434 5.176 1 95.94 267 LEU B N 1
ATOM 4324 C CA . LEU B 1 267 ? -8.234 4.469 4.887 1 95.94 267 LEU B CA 1
ATOM 4325 C C . LEU B 1 267 ? -7.883 3.658 6.129 1 95.94 267 LEU B C 1
ATOM 4327 O O . LEU B 1 267 ? -7.77 4.215 7.223 1 95.94 267 LEU B O 1
ATOM 4331 N N . HIS B 1 268 ? -7.727 2.297 5.977 1 93.44 268 HIS B N 1
ATOM 4332 C CA . HIS B 1 268 ? -7.32 1.37 7.027 1 93.44 268 HIS B CA 1
ATOM 4333 C C . HIS B 1 268 ? -8.312 1.386 8.188 1 93.44 268 HIS B C 1
ATOM 4335 O O . HIS B 1 268 ? -7.906 1.392 9.352 1 93.44 268 HIS B O 1
ATOM 4341 N N . GLU B 1 269 ? -9.539 1.604 7.887 1 91.31 269 GLU B N 1
ATOM 4342 C CA . GLU B 1 269 ? -10.664 1.492 8.82 1 91.31 269 GLU B CA 1
ATOM 4343 C C . GLU B 1 269 ? -10.57 2.543 9.922 1 91.31 269 GLU B C 1
ATOM 4345 O O . GLU B 1 269 ? -10.969 2.289 11.062 1 91.31 269 GLU B O 1
ATOM 4350 N N . PHE B 1 270 ? -9.945 3.666 9.602 1 96.19 270 PHE B N 1
ATOM 4351 C CA . PHE B 1 270 ? -9.93 4.766 10.555 1 96.19 270 PHE B CA 1
ATOM 4352 C C . PHE B 1 270 ? -11.344 5.211 10.906 1 96.19 270 PHE B C 1
ATOM 4354 O O . PHE B 1 270 ? -12.156 5.461 10.008 1 96.19 270 PHE B O 1
ATOM 4361 N N . ASN B 1 271 ? -11.555 5.305 12.203 1 96.12 271 ASN B N 1
ATOM 4362 C CA . ASN B 1 271 ? -12.828 5.801 12.711 1 96.12 271 ASN B CA 1
ATOM 4363 C C . ASN B 1 271 ? -12.695 7.199 13.305 1 96.12 271 ASN B C 1
ATOM 4365 O O . ASN B 1 271 ? -12.273 7.352 14.445 1 96.12 271 ASN B O 1
ATOM 4369 N N . TRP B 1 272 ? -13.133 8.172 12.594 1 95.69 272 TRP B N 1
ATOM 4370 C CA . TRP B 1 272 ? -12.945 9.562 12.984 1 95.69 272 TRP B CA 1
ATOM 4371 C C . TRP B 1 272 ? -13.742 9.883 14.242 1 95.69 272 TRP B C 1
ATOM 4373 O O . TRP B 1 272 ? -13.484 10.891 14.906 1 95.69 272 TRP B O 1
ATOM 4383 N N . LYS B 1 273 ? -14.664 9.07 14.648 1 95.31 273 LYS B N 1
ATOM 4384 C CA . LYS B 1 273 ? -15.523 9.328 15.805 1 95.31 273 LYS B CA 1
ATOM 4385 C C . LYS B 1 273 ? -14.734 9.195 17.109 1 95.31 273 LYS B C 1
ATOM 4387 O O . LYS B 1 273 ? -15.219 9.594 18.172 1 95.31 273 LYS B O 1
ATOM 4392 N N . VAL B 1 274 ? -13.57 8.672 16.984 1 95.25 274 VAL B N 1
ATOM 4393 C CA . VAL B 1 274 ? -12.711 8.578 18.156 1 95.25 274 VAL B CA 1
ATOM 4394 C C . VAL B 1 274 ? -12.391 9.984 18.672 1 95.25 274 VAL B C 1
ATOM 4396 O O . VAL B 1 274 ? -11.992 10.148 19.828 1 95.25 274 VAL B O 1
ATOM 4399 N N . LEU B 1 275 ? -12.586 11.008 17.844 1 95.06 275 LEU B N 1
ATOM 4400 C CA . LEU B 1 275 ? -12.266 12.391 18.188 1 95.06 275 LEU B CA 1
ATOM 4401 C C . LEU B 1 275 ? -13.422 13.055 18.922 1 95.06 275 LEU B C 1
ATOM 4403 O O . LEU B 1 275 ? -13.305 14.195 19.375 1 95.06 275 LEU B O 1
ATOM 4407 N N . LEU B 1 276 ? -14.531 12.344 18.953 1 90.19 276 LEU B N 1
ATOM 4408 C CA . LEU B 1 276 ? -15.703 12.891 19.625 1 90.19 276 LEU B CA 1
ATOM 4409 C C . LEU B 1 276 ? -15.492 12.898 21.141 1 90.19 276 LEU B C 1
ATOM 4411 O O . LEU B 1 276 ? -14.812 12.023 21.688 1 90.19 276 LEU B O 1
#

Radius of gyration: 26.83 Å; Cα contacts (8 Å, |Δi|>4): 1023; chains: 2; bounding box: 104×71×57 Å

Sequence (552 aa):
MAEKHRSPQKESETKTENGDIGRRLFVMRHGERCDFAFGRSWVNRCFDDKGNYTQSDLNLPPAMVPRASHKQFLKDSPLTEIGRFQARSTGDALQRAGVDIQHIYVSPSLRCVQTAQHVIEGMGNNATMCIEPTAFEWFGWYKNAMPNWLSPKHLADCGFNINVQHKPFVSVDDLHLDETVTDYYERCHKLAQKVLKKHEAEGGDILIVAHAGSLDTFTRRLLGKSPRNSQEMHQILSSFTYCSFCCCVENSKTGKWALGQPPIPPLHEFNWKVLLMAEKHRSPQKESETKTENGDIGRRLFVMRHGERCDFAFGRSWVNRCFDDKGNYTQSDLNLPPAMVPRASHKQFLKDSPLTEIGRFQARSTGDALQRAGVDIQHIYVSPSLRCVQTAQHVIEGMGNNATMCIEPTAFEWFGWYKNAMPNWLSPKHLADCGFNINVQHKPFVSVDDLHLDETVTDYYERCHKLAQKVLKKHEAEGGDILIVAHAGSLDTFTRRLLGKSPRNSQEMHQILSSFTYCSFCCCVENSKTGKWALGQPPIPPLHEFNWKVLL

Solvent-accessible surface area (backbone atoms only — not comparable to full-atom values): 30160 Å² total; per-residue (Å²): 134,82,78,75,77,76,71,79,75,72,77,72,70,78,63,65,85,73,82,72,78,41,46,34,44,33,30,26,19,26,33,41,37,37,45,78,74,61,34,83,59,39,58,68,71,30,31,50,97,88,58,51,76,49,58,72,25,63,45,41,45,90,69,75,83,88,65,99,48,72,70,46,40,76,68,35,37,44,43,17,42,62,10,45,47,51,20,23,50,51,12,37,41,33,34,76,61,68,52,74,66,57,44,37,37,24,11,48,47,46,26,16,46,52,21,48,45,28,22,40,59,31,41,66,62,87,52,42,35,30,63,27,62,67,46,45,72,66,36,59,80,36,77,83,59,78,60,75,63,73,50,58,62,56,41,35,74,71,67,46,55,50,40,67,82,60,70,52,92,56,60,70,84,72,60,54,56,83,38,49,57,55,52,46,28,49,49,26,34,51,48,46,50,53,55,51,58,72,37,54,85,80,47,61,36,36,36,38,28,24,34,54,61,43,54,48,32,46,41,38,54,62,55,71,40,77,71,56,52,64,70,56,50,61,60,54,37,79,61,44,40,56,42,23,63,41,29,33,35,34,37,77,85,77,68,44,44,38,82,45,81,50,84,50,58,33,29,85,76,37,58,66,67,74,74,104,133,84,76,75,78,76,72,78,76,73,76,72,70,77,63,67,83,74,84,71,77,42,46,35,44,33,32,27,19,25,32,41,37,37,45,78,75,61,34,83,60,39,60,67,72,29,31,51,96,87,59,53,75,48,56,71,24,64,44,42,45,91,69,75,82,89,64,98,48,72,71,46,40,75,68,36,36,42,44,16,43,62,10,45,47,52,19,22,52,50,12,38,42,33,33,75,59,68,50,75,64,57,44,36,38,23,11,48,47,47,25,16,46,50,21,47,45,29,22,40,60,31,40,66,61,85,51,42,34,30,62,26,62,64,45,45,73,66,37,58,81,37,79,84,57,76,60,75,63,71,49,59,63,57,42,35,74,73,68,45,56,50,39,66,82,60,71,53,91,56,59,68,86,73,61,54,54,86,39,48,56,54,52,46,28,48,50,28,34,52,50,45,51,54,53,51,58,72,36,54,85,83,48,61,36,36,37,38,30,23,34,54,62,43,52,46,31,46,41,38,54,63,55,72,40,75,73,56,54,66,68,56,50,61,60,54,36,79,60,44,41,56,42,23,65,41,30,33,36,34,36,77,86,77,69,46,45,39,83,46,84,50,82,51,58,32,30,86,78,36,59,67,69,75,74,104

Nearest PDB structures (foldseek):
  2ikq-assembly1_A  TM=9.786E-01  e=2.087E-30  Mus musculus
  8u5m-assembly3_D-2  TM=9.673E-01  e=1.080E-29  Homo sapiens
  3d6a-assembly1_A  TM=9.401E-01  e=4.952E-29  Mus musculus
  5wdi-assembly2_A  TM=9.261E-01  e=1.175E-27  Homo sapiens
  3c7t-assembly1_A  TM=8.237E-01  e=6.300E-24  Bombyx mori

Secondary structure (DSSP, 8-state):
----------------SSS----EEEEEE---BHHHHH-TTHHHHHB-TT--B---STTS-SS----S-GGGGSSSPPBPHHHHHHHHHHHHHHHHTT----EEEE-SSHHHHHHHHHHHHHHTS---EEE-GGGS--GGG-SS----PPPHHHHHHTT--B-TTPPPSS-GGG--TT--HHHHHHHHHHHHHHHHHHTTTT---EEEEE-TTHHHHTTTGGGTPPPP-HHHHHHHHTT--TT-EEEEEE-TTT--EEEE--SS--STT--GGGG-/----------------SSS----EEEEEE---BHHHHH-TTHHHHHB-TT--B---STTS-SS----S-GGGGSSSPPBPHHHHHHHHHHHHHHHHTT----EEEE-SSHHHHHHHHHHHHHHTS---EEE-GGGS--GGG-SS----PPPHHHHHHTT--B-TTPPPSS-GGG--TT--HHHHHHHHHHHHHHHHHHTTTT---EEEEE-TTHHHHTTTGGGTPPPP-HHHHHHHHTT--TT-EEEEEE-TTT--EEEE--SS--STT--GGGG-

Organism: Aplysia californica (NCBI:txid6500)

InterPro domains:
  IPR013078 Histidine phosphatase superfamily, clade-1 [PF00300] (72-240)
  IPR013078 Histidine phosphatase superfamily, clade-1 [SM00855] (24-218)
  IPR013078 Histidine phosphatase superfamily, clade-1 [cd07067] (24-245)
  IPR029033 Histidine phosphatase superfamily [G3DSA:3.40.50.1240] (22-275)
  IPR029033 Histidine phosphatase superfamily [SSF53254] (23-258)
  IPR051710 Phosphatase and SH3 domain-containing protein [PTHR16469] (22-272)

pLDDT: mean 90.33, std 17.26, range [23.0, 98.94]

Foldseek 3Di:
DPPPPPDPPPPPPPPVPPPPFFEKEKEWEFFAWDCVVPNLCVLVVQADPVGDGHCPDQQADRDDQDDPHSVLCSQQTAGTNVRLVLLLVQLLQCLVLVADAQAEEFELRNRLLSSVQSSCVNVVDLHAYEYANLLADQLLVVLDDDRDGDQQVSCVVSPGRHPNVDDHPDDPVPDDSPAFQQNNLVSLCVSLVVSCVVCVVVGGYYYYYYHLLSLQSNCQVLQVHHGDHPVVSVVCSVLGHHTFMWMWTADPVPRGIDTDDDSGDGDPPRDSVSND/DPPPPPDPPPPPPPPVPPPPFFEKEKEWEFFAWDCVVPNLCVLVVQADPVGDGHCPDQQADRDDQDDPHSVLCSQQTAGTNVRLVLLLVQLLQCLVLVADAQAEEFELRNRLLSSVQSSCVNVVDLHAYEYANLLADQLLVVLDDDRDGDQQVSCVVSPGRHPNPDDHPDDPVPDDSPAFQQNNLVSLCVSLVVSCVVCVVVGGYHYYYYHLLSLQSNCQVLQVHHGDHPVVSVVCSVLGHHGFMWMWTADPVPRGIDTDDDSGDGDPPRDSVSND